Protein AF-0000000082680560 (afdb_homodimer)

Sequence (498 aa):
MASPMELSCWGGDWGLPSVHPESLVVMAYAKFAGAPLKLNVVDNMWTSPRGVVIPVLTSENTSVTQPTKILNFLRKKKYNADYDLSAKEGADTLAYIALLEEKLLPAVLHTFWVDADNYCTVTRPWFASRIPFPLNLYLPGKMSREALNRILVTKGEPPLYSLNDVEAQIYKDAKECLNLLSNRLGTSQFFFGNTPTTLDAFVFGFLAPLYKVRFPKVQLQEHLKQLSNLCRFCDDILGGYFTYNITDGMASPMELSCWGGDWGLPSVHPESLVVMAYAKFAGAPLKLNVVDNMWTSPRGVVIPVLTSENTSVTQPTKILNFLRKKKYNADYDLSAKEGADTLAYIALLEEKLLPAVLHTFWVDADNYCTVTRPWFASRIPFPLNLYLPGKMSREALNRILVTKGEPPLYSLNDVEAQIYKDAKECLNLLSNRLGTSQFFFGNTPTTLDAFVFGFLAPLYKVRFPKVQLQEHLKQLSNLCRFCDDILGGYFTYNITDG

pLDDT: mean 89.03, std 13.29, range [23.44, 98.44]

Radius of gyration: 23.6 Å; Cα contacts (8 Å, |Δi|>4): 726; chains: 2; bounding box: 48×68×74 Å

Solvent-accessible surface area (backbone atoms only — not comparable to full-atom values): 26354 Å² total; per-residue (Å²): 126,84,68,72,34,33,33,37,24,58,50,52,54,76,90,32,81,29,60,40,38,58,36,28,21,46,53,44,38,30,57,62,30,66,44,77,67,46,77,43,58,54,30,63,75,53,75,57,88,90,45,92,71,72,32,30,41,37,40,84,94,42,77,37,54,51,50,71,54,38,52,50,52,38,35,75,73,70,32,49,43,54,73,84,55,49,73,66,54,48,46,48,38,54,16,44,52,23,23,41,60,61,31,34,41,54,33,51,41,35,52,44,41,51,36,63,67,22,17,68,70,44,40,38,53,55,53,29,73,35,35,29,86,74,49,29,77,44,48,51,56,49,52,20,51,50,44,45,48,42,42,45,59,72,61,39,44,90,82,41,76,41,70,66,52,35,51,53,49,33,46,51,40,22,52,52,47,51,52,43,50,42,63,65,30,50,88,48,78,26,76,83,41,94,55,58,31,65,53,47,15,48,52,40,15,61,43,40,42,54,66,49,51,89,56,85,70,45,70,69,38,52,56,49,64,69,37,56,58,53,48,48,42,41,49,49,49,45,56,72,71,62,49,71,68,74,65,84,106,126,83,68,74,34,34,34,36,24,59,49,50,55,76,89,32,80,30,59,40,36,57,36,29,20,47,54,43,39,31,58,63,31,66,46,77,67,45,76,43,57,53,30,64,74,54,78,57,88,89,44,94,70,72,32,30,40,36,41,84,94,42,77,36,52,51,52,72,55,38,52,50,52,38,35,74,73,70,31,49,42,54,73,85,54,49,72,66,55,49,44,49,37,54,16,44,51,23,24,41,60,62,31,34,41,54,34,52,40,35,52,44,42,52,36,64,66,22,17,68,70,45,41,38,55,56,52,28,73,35,35,26,85,72,49,29,78,45,48,51,57,51,53,20,50,50,43,48,50,43,42,45,58,74,60,40,43,89,83,42,76,43,70,66,51,35,50,52,48,34,47,51,40,23,50,53,46,52,50,43,51,42,62,66,30,49,89,48,78,27,76,84,40,93,55,59,30,66,53,47,15,49,52,40,15,61,43,41,40,53,66,48,51,88,55,83,72,43,71,69,37,54,56,49,65,69,37,57,58,55,48,47,42,40,51,49,48,45,56,71,70,62,50,72,69,73,65,84,108

Structure (mmCIF, N/CA/C/O backbone):
data_AF-0000000082680560-model_v1
#
loop_
_entity.id
_entity.type
_entity.pdbx_description
1 polymer Metaxin
#
loop_
_atom_site.group_PDB
_atom_site.id
_atom_site.type_symbol
_atom_site.label_atom_id
_atom_site.label_alt_id
_atom_site.label_comp_id
_atom_site.label_asym_id
_atom_site.label_entity_id
_atom_site.label_seq_id
_atom_site.pdbx_PDB_ins_code
_atom_site.Cartn_x
_atom_site.Cartn_y
_atom_site.Cartn_z
_atom_site.occupancy
_atom_site.B_iso_or_equiv
_atom_site.auth_seq_id
_atom_site.auth_comp_id
_atom_site.auth_asym_id
_atom_site.auth_atom_id
_atom_site.pdbx_PDB_model_num
ATOM 1 N N . MET A 1 1 ? -3.328 13.359 38.969 1 34.19 1 MET A N 1
ATOM 2 C CA . MET A 1 1 ? -3.889 13.688 37.688 1 34.19 1 MET A CA 1
ATOM 3 C C . MET A 1 1 ? -3.086 13.023 36.562 1 34.19 1 MET A C 1
ATOM 5 O O . MET A 1 1 ? -1.857 12.961 36.625 1 34.19 1 MET A O 1
ATOM 9 N N . ALA A 1 2 ? -3.689 12.117 35.812 1 49.03 2 ALA A N 1
ATOM 10 C CA . ALA A 1 2 ? -2.959 11.336 34.844 1 49.03 2 ALA A CA 1
ATOM 11 C C . ALA A 1 2 ? -2.105 12.234 33.938 1 49.03 2 ALA A C 1
ATOM 13 O O . ALA A 1 2 ? -2.535 13.328 33.562 1 49.03 2 ALA A O 1
ATOM 14 N N . SER A 1 3 ? -0.812 12.227 33.969 1 62.38 3 SER A N 1
ATOM 15 C CA . SER A 1 3 ? 0.109 13.016 33.156 1 62.38 3 SER A CA 1
ATOM 16 C C . SER A 1 3 ? -0.429 13.211 31.75 1 62.38 3 SER A C 1
ATOM 18 O O . SER A 1 3 ? -0.917 12.266 31.141 1 62.38 3 SER A O 1
ATOM 20 N N . PRO A 1 4 ? -0.525 14.508 31.25 1 79.88 4 PRO A N 1
ATOM 21 C CA . PRO A 1 4 ? -1.14 14.844 29.953 1 79.88 4 PRO A CA 1
ATOM 22 C C . PRO A 1 4 ? -0.388 14.25 28.766 1 79.88 4 PRO A C 1
ATOM 24 O O . PRO A 1 4 ? 0.831 14.07 28.828 1 79.88 4 PRO A O 1
ATOM 27 N N . MET A 1 5 ? -1.064 13.508 27.859 1 92.06 5 MET A N 1
ATOM 28 C CA . MET A 1 5 ? -0.475 13.023 26.609 1 92.06 5 MET A CA 1
ATOM 29 C C . MET A 1 5 ? -0.005 14.195 25.75 1 92.06 5 MET A C 1
ATOM 31 O O . MET A 1 5 ? -0.734 15.172 25.562 1 92.06 5 MET A O 1
ATOM 35 N N . GLU A 1 6 ? 1.284 14.117 25.344 1 93.19 6 GLU A N 1
ATOM 36 C CA . GLU A 1 6 ? 1.876 15.172 24.516 1 93.19 6 GLU A CA 1
ATOM 37 C C . GLU A 1 6 ? 2.211 14.664 23.125 1 93.19 6 GLU A C 1
ATOM 39 O O . GLU A 1 6 ? 2.797 13.594 22.969 1 93.19 6 GLU A O 1
ATOM 44 N N . LEU A 1 7 ? 1.804 15.398 22.156 1 93.5 7 LEU A N 1
ATOM 45 C CA . LEU A 1 7 ? 2.115 15.047 20.781 1 93.5 7 LEU A CA 1
ATOM 46 C C . LEU A 1 7 ? 3.111 16.031 20.172 1 93.5 7 LEU A C 1
ATOM 48 O O . LEU A 1 7 ? 2.82 17.234 20.078 1 93.5 7 LEU A O 1
ATOM 52 N N . SER A 1 8 ? 4.289 15.633 19.875 1 90.94 8 SER A N 1
ATOM 53 C CA . SER A 1 8 ? 5.227 16.422 19.078 1 90.94 8 SER A CA 1
ATOM 54 C C . SER A 1 8 ? 4.871 16.375 17.594 1 90.94 8 SER A C 1
ATOM 56 O O . SER A 1 8 ? 4.785 15.297 17.016 1 90.94 8 SER A O 1
ATOM 58 N N . CYS A 1 9 ? 4.613 17.5 16.984 1 91.75 9 CYS A N 1
ATOM 59 C CA . CYS A 1 9 ? 4.148 17.547 15.602 1 91.75 9 CYS A CA 1
ATOM 60 C C . CYS A 1 9 ? 4.625 18.812 14.914 1 91.75 9 CYS A C 1
ATOM 62 O O . CYS A 1 9 ? 5.148 19.719 15.562 1 91.75 9 CYS A O 1
ATOM 64 N N . TRP A 1 10 ? 4.535 18.797 13.586 1 90.19 10 TRP A N 1
ATOM 65 C CA . TRP A 1 10 ? 4.766 20.016 12.828 1 90.19 10 TRP A CA 1
ATOM 66 C C . TRP A 1 10 ? 3.602 20.984 12.992 1 90.19 10 TRP A C 1
ATOM 68 O O . TRP A 1 10 ? 2.465 20.562 13.227 1 90.19 10 TRP A O 1
ATOM 78 N N . GLY A 1 11 ? 3.848 22.219 12.906 1 89.56 11 GLY A N 1
ATOM 79 C CA . GLY A 1 11 ? 2.824 23.234 13.07 1 89.56 11 GLY A CA 1
ATOM 80 C C . GLY A 1 11 ? 1.917 23.375 11.867 1 89.56 11 GLY A C 1
ATOM 81 O O . GLY A 1 11 ? 2.014 22.594 10.914 1 89.56 11 GLY A O 1
ATOM 82 N N . GLY A 1 12 ? 1.016 24.375 12.031 1 92 12 GLY A N 1
ATOM 83 C CA . GLY A 1 12 ? 0.024 24.562 10.984 1 92 12 GLY A CA 1
ATOM 84 C C . GLY A 1 12 ? 0.26 25.812 10.156 1 92 12 GLY A C 1
ATOM 85 O O . GLY A 1 12 ? 1.054 26.672 10.539 1 92 12 GLY A O 1
ATOM 86 N N . ASP A 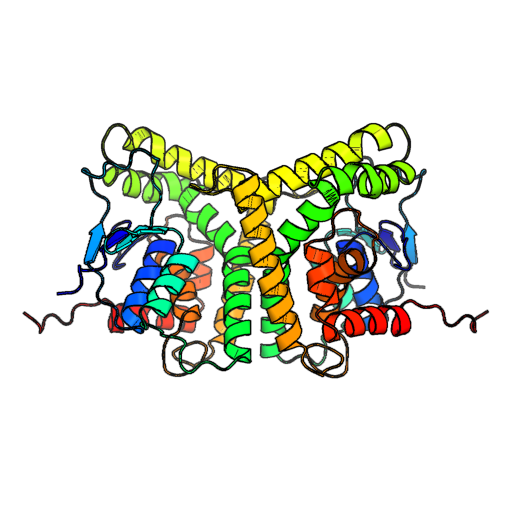1 13 ? -0.262 25.859 9.055 1 93.12 13 ASP A N 1
ATOM 87 C CA . ASP A 1 13 ? -0.342 26.953 8.094 1 93.12 13 ASP A CA 1
ATOM 88 C C . ASP A 1 13 ? -1.476 26.734 7.098 1 93.12 13 ASP A C 1
ATOM 90 O O . ASP A 1 13 ? -2.096 25.672 7.078 1 93.12 13 ASP A O 1
ATOM 94 N N . TRP A 1 14 ? -1.956 27.891 6.395 1 93.75 14 TRP A N 1
ATOM 95 C CA . TRP A 1 14 ? -2.998 27.828 5.375 1 93.75 14 TRP A CA 1
ATOM 96 C C . TRP A 1 14 ? -4.305 27.297 5.965 1 93.75 14 TRP A C 1
ATOM 98 O O . TRP A 1 14 ? -4.984 26.469 5.352 1 93.75 14 TRP A O 1
ATOM 108 N N . GLY A 1 15 ? -4.508 27.547 7.223 1 92.06 15 GLY A N 1
ATOM 109 C CA . GLY A 1 15 ? -5.754 27.156 7.863 1 92.06 15 GLY A CA 1
ATOM 110 C C . GLY A 1 15 ? -5.734 25.734 8.406 1 92.06 15 GLY A C 1
ATOM 111 O O . GLY A 1 15 ? -6.762 25.219 8.836 1 92.06 15 GLY A O 1
ATOM 112 N N . LEU A 1 16 ? -4.613 25.078 8.344 1 95.06 16 LEU A N 1
ATOM 113 C CA . LEU A 1 16 ? -4.484 23.719 8.836 1 95.06 16 LEU A CA 1
ATOM 114 C C . LEU A 1 16 ? -3.826 23.688 10.211 1 95.06 16 LEU A C 1
ATOM 116 O O . LEU A 1 16 ? -2.918 24.469 10.484 1 95.06 16 LEU A O 1
ATOM 120 N N . PRO A 1 17 ? -4.305 22.828 11.062 1 94.19 17 PRO A N 1
ATOM 121 C CA . PRO A 1 17 ? -3.633 22.688 12.359 1 94.19 17 PRO A CA 1
ATOM 122 C C . PRO A 1 17 ? -2.207 22.156 12.227 1 94.19 17 PRO A C 1
ATOM 124 O O . PRO A 1 17 ? -1.368 22.406 13.094 1 94.19 17 PRO A O 1
ATOM 127 N N . SER A 1 18 ? -1.947 21.391 11.211 1 94.12 18 SER A N 1
ATOM 128 C CA . SER A 1 18 ? -0.62 20.938 10.805 1 94.12 18 SER A CA 1
ATOM 129 C C . SER A 1 18 ? -0.52 20.797 9.289 1 94.12 18 SER A C 1
ATOM 131 O O . SER A 1 18 ? -1.52 20.547 8.617 1 94.12 18 SER A O 1
ATOM 133 N N . VAL A 1 19 ? 0.654 20.969 8.766 1 92 19 VAL A N 1
ATOM 134 C CA . VAL A 1 19 ? 0.847 20.797 7.332 1 92 19 VAL A CA 1
ATOM 135 C C . VAL A 1 19 ? 1.322 19.375 7.031 1 92 19 VAL A C 1
ATOM 137 O O . VAL A 1 19 ? 1.393 18.984 5.871 1 92 19 VAL A O 1
ATOM 140 N N . HIS A 1 20 ? 1.662 18.703 8.078 1 92.62 20 HIS A N 1
ATOM 141 C CA . HIS A 1 20 ? 2.203 17.344 7.977 1 92.62 20 HIS A CA 1
ATOM 142 C C . HIS A 1 20 ? 1.094 16.297 8.023 1 92.62 20 HIS A C 1
ATOM 144 O O . HIS A 1 20 ? 0.391 16.188 9.031 1 92.62 20 HIS A O 1
ATOM 150 N N . PRO A 1 21 ? 0.93 15.531 6.992 1 94.81 21 PRO A N 1
ATOM 151 C CA . PRO A 1 21 ? -0.185 14.586 6.887 1 94.81 21 PRO A CA 1
ATOM 152 C C . PRO A 1 21 ? -0.271 13.641 8.086 1 94.81 21 PRO A C 1
ATOM 154 O O . PRO A 1 21 ? -1.348 13.461 8.656 1 94.81 21 PRO A O 1
ATOM 157 N N . GLU A 1 22 ? 0.792 13.086 8.523 1 94.5 22 GLU A N 1
ATOM 158 C CA . GLU A 1 22 ? 0.779 12.109 9.609 1 94.5 22 GLU A CA 1
ATOM 159 C C . GLU A 1 22 ? 0.393 12.766 10.93 1 94.5 22 GLU A C 1
ATOM 161 O O . GLU A 1 22 ? -0.309 12.164 11.742 1 94.5 22 GLU A O 1
ATOM 166 N N . SER A 1 23 ? 0.89 13.953 11.141 1 95 23 SER A N 1
ATOM 167 C CA . SER A 1 23 ? 0.488 14.688 12.336 1 95 23 SER A CA 1
ATOM 168 C C . SER A 1 23 ? -1.011 14.969 12.328 1 95 23 SER A C 1
ATOM 170 O O . SER A 1 23 ? -1.671 14.859 13.367 1 95 23 SER A O 1
ATOM 172 N N . LEU A 1 24 ? -1.513 15.305 11.18 1 96.56 24 LEU A N 1
ATOM 173 C CA . LEU A 1 24 ? -2.932 15.617 11.047 1 96.56 24 LEU A CA 1
ATOM 174 C C . LEU A 1 24 ? -3.787 14.391 11.352 1 96.56 24 LEU A C 1
ATOM 176 O O . LEU A 1 24 ? -4.859 14.508 11.953 1 96.56 24 LEU A O 1
ATOM 180 N N . VAL A 1 25 ? -3.32 13.266 10.914 1 97.69 25 VAL A N 1
ATOM 181 C CA . VAL A 1 25 ? -4.039 12.016 11.172 1 97.69 25 VAL A CA 1
ATOM 182 C C . VAL A 1 25 ? -4.223 11.828 12.672 1 97.69 25 VAL A C 1
ATOM 184 O O . VAL A 1 25 ? -5.332 11.562 13.141 1 97.69 25 VAL A O 1
ATOM 187 N N . VAL A 1 26 ? -3.135 12.008 13.398 1 97.38 26 VAL A N 1
ATOM 188 C CA . VAL A 1 26 ? -3.158 11.789 14.844 1 97.38 26 VAL A CA 1
ATOM 189 C C . VAL A 1 26 ? -4.016 12.859 15.516 1 97.38 26 VAL A C 1
ATOM 191 O O . VAL A 1 26 ? -4.832 12.555 16.391 1 97.38 26 VAL A O 1
ATOM 194 N N . MET A 1 27 ? -3.879 14.07 15.102 1 96.69 27 MET A N 1
ATOM 195 C CA . MET A 1 27 ? -4.648 15.172 15.664 1 96.69 27 MET A CA 1
ATOM 196 C C . MET A 1 27 ? -6.145 14.961 15.445 1 96.69 27 MET A C 1
ATOM 198 O O . MET A 1 27 ? -6.941 15.141 16.375 1 96.69 27 MET A O 1
ATOM 202 N N . ALA A 1 28 ? -6.465 14.633 14.227 1 97.62 28 ALA A N 1
ATOM 203 C CA . ALA A 1 28 ? -7.875 14.422 13.891 1 97.62 28 ALA A CA 1
ATOM 204 C C . ALA A 1 28 ? -8.461 13.273 14.711 1 97.62 28 ALA A C 1
ATOM 206 O O . ALA A 1 28 ? -9.531 13.406 15.305 1 97.62 28 ALA A O 1
ATOM 207 N N . TYR A 1 29 ? -7.746 12.164 14.781 1 98.06 29 TYR A N 1
ATOM 208 C CA . TYR A 1 29 ? -8.234 11.008 15.516 1 98.06 29 TYR A CA 1
ATOM 209 C C . TYR A 1 29 ? -8.43 11.352 16.984 1 98.06 29 TYR A C 1
ATOM 211 O O . TYR A 1 29 ? -9.414 10.922 17.609 1 98.06 29 TYR A O 1
ATOM 219 N N . ALA A 1 30 ? -7.477 12.031 17.562 1 96.94 30 ALA A N 1
ATOM 220 C CA . ALA A 1 30 ? -7.582 12.438 18.969 1 96.94 30 ALA A CA 1
ATOM 221 C C . ALA A 1 30 ? -8.836 13.266 19.203 1 96.94 30 ALA A C 1
ATOM 223 O O . ALA A 1 30 ? -9.523 13.094 20.219 1 96.94 30 ALA A O 1
ATOM 224 N N . LYS A 1 31 ? -9.141 14.141 18.281 1 96.5 31 LYS A N 1
ATOM 225 C CA . LYS A 1 31 ? -10.352 14.953 18.375 1 96.5 31 LYS A CA 1
ATOM 226 C C . LYS A 1 31 ? -11.602 14.086 18.266 1 96.5 31 LYS A C 1
ATOM 228 O O . LYS A 1 31 ? -12.547 14.266 19.047 1 96.5 31 LYS A O 1
ATOM 233 N N . PHE A 1 32 ? -11.641 13.18 17.297 1 97.19 32 PHE A N 1
ATOM 234 C CA . PHE A 1 32 ? -12.781 12.297 17.094 1 97.19 32 PHE A CA 1
ATOM 235 C C . PHE A 1 32 ? -13.062 11.477 18.344 1 97.19 32 PHE A C 1
ATOM 237 O O . PHE A 1 32 ? -14.219 11.25 18.703 1 97.19 32 PHE A O 1
ATOM 244 N N . ALA A 1 33 ? -11.953 11.016 18.969 1 96.38 33 ALA A N 1
ATOM 245 C CA . ALA A 1 33 ? -12.055 10.094 20.109 1 96.38 33 ALA A CA 1
ATOM 246 C C . ALA A 1 33 ? -12.188 10.852 21.422 1 96.38 33 ALA A C 1
ATOM 248 O O . ALA A 1 33 ? -12.398 10.242 22.469 1 96.38 33 ALA A O 1
ATOM 249 N N . GLY A 1 34 ? -11.969 12.133 21.406 1 94.5 34 GLY A N 1
ATOM 250 C CA . GLY A 1 34 ? -12.047 12.953 22.609 1 94.5 34 GLY A CA 1
ATOM 251 C C . GLY A 1 34 ? -10.836 12.812 23.5 1 94.5 34 GLY A C 1
ATOM 252 O O . GLY A 1 34 ? -10.961 12.875 24.734 1 94.5 34 GLY A O 1
ATOM 253 N N . ALA A 1 35 ? -9.758 12.531 22.953 1 94.81 35 ALA A N 1
ATOM 254 C CA . ALA A 1 35 ? -8.531 12.383 23.719 1 94.81 35 ALA A CA 1
ATOM 255 C C . ALA A 1 35 ? -7.871 13.742 23.969 1 94.81 35 ALA A C 1
ATOM 257 O O . ALA A 1 35 ? -7.625 14.492 23.016 1 94.81 35 ALA A O 1
ATOM 258 N N . PRO A 1 36 ? -7.605 14.031 25.188 1 92.5 36 PRO A N 1
ATOM 259 C CA . PRO A 1 36 ? -6.879 15.273 25.453 1 92.5 36 PRO A CA 1
ATOM 260 C C . PRO A 1 36 ? -5.418 15.211 25.016 1 92.5 36 PRO A C 1
ATOM 262 O O . PRO A 1 36 ? -4.691 14.281 25.391 1 92.5 36 PRO A O 1
ATOM 265 N N . LEU A 1 37 ? -5.031 16.031 24.156 1 92.31 37 LEU A N 1
ATOM 266 C CA . LEU A 1 37 ? -3.682 16.016 23.609 1 92.31 37 LEU A CA 1
ATOM 267 C C . LEU A 1 37 ? -3.049 17.406 23.703 1 92.31 37 LEU A C 1
ATOM 269 O O . LEU A 1 37 ? -3.619 18.391 23.219 1 92.31 37 LEU A O 1
ATOM 273 N N . LYS A 1 38 ? -1.961 17.469 24.438 1 92.62 38 LYS A N 1
ATOM 274 C CA . LYS A 1 38 ? -1.162 18.688 24.422 1 92.62 38 LYS A CA 1
ATOM 275 C C . LYS A 1 38 ? -0.208 18.703 23.234 1 92.62 38 LYS A C 1
ATOM 277 O O . LYS A 1 38 ? 0.585 17.781 23.047 1 92.62 38 LYS A O 1
ATOM 282 N N . LEU A 1 39 ? -0.275 19.641 22.438 1 91.44 39 LEU A N 1
ATOM 283 C CA . LEU A 1 39 ? 0.523 19.719 21.219 1 91.44 39 LEU A CA 1
ATOM 284 C C . LEU A 1 39 ? 1.856 20.406 21.484 1 91.44 39 LEU A C 1
ATOM 286 O O . LEU A 1 39 ? 1.895 21.484 22.078 1 91.44 39 LEU A O 1
ATOM 290 N N . ASN A 1 40 ? 2.863 19.734 21.234 1 88.5 40 ASN A N 1
ATOM 291 C CA . ASN A 1 40 ? 4.211 20.297 21.203 1 88.5 40 ASN A CA 1
ATOM 292 C C . ASN A 1 40 ? 4.703 20.5 19.781 1 88.5 40 ASN A C 1
ATOM 294 O O . ASN A 1 40 ? 5.25 19.578 19.156 1 88.5 40 ASN A O 1
ATOM 298 N N . VAL A 1 41 ? 4.539 21.641 19.25 1 88.38 41 VAL A N 1
ATOM 299 C CA . VAL A 1 41 ? 4.855 21.938 17.859 1 88.38 41 VAL A CA 1
ATOM 300 C C . VAL A 1 41 ? 6.363 22.125 17.703 1 88.38 41 VAL A C 1
ATOM 302 O O . VAL A 1 41 ? 7.004 22.781 18.531 1 88.38 41 VAL A O 1
ATOM 305 N N . VAL A 1 42 ? 6.875 21.469 16.719 1 81.69 42 VAL A N 1
ATOM 306 C CA . VAL A 1 42 ? 8.297 21.594 16.422 1 81.69 42 VAL A CA 1
ATOM 307 C C . VAL A 1 42 ? 8.625 23.062 16.094 1 81.69 42 VAL A C 1
ATOM 309 O O . VAL A 1 42 ? 7.945 23.688 15.289 1 81.69 42 VAL A O 1
ATOM 312 N N . ASP A 1 43 ? 9.484 23.609 16.828 1 74.19 43 ASP A N 1
ATOM 313 C CA . ASP A 1 43 ? 9.93 24.969 16.594 1 74.19 43 ASP A CA 1
ATOM 314 C C . ASP A 1 43 ? 11.453 25.078 16.672 1 74.19 43 ASP A C 1
ATOM 316 O O . ASP A 1 43 ? 12.156 24.078 16.562 1 74.19 43 ASP A O 1
ATOM 320 N N . ASN A 1 44 ? 11.828 26.297 16.562 1 67.06 44 ASN A N 1
ATOM 321 C CA . ASN A 1 44 ? 13.25 26.594 16.469 1 67.06 44 ASN A CA 1
ATOM 322 C C . ASN A 1 44 ? 14.023 26.047 17.656 1 67.06 44 ASN A C 1
ATOM 324 O O . ASN A 1 44 ? 15.25 25.969 17.625 1 67.06 44 ASN A O 1
ATOM 328 N N . MET A 1 45 ? 13.258 25.547 18.516 1 62.03 45 MET A N 1
ATOM 329 C CA . MET A 1 45 ? 13.938 25.031 19.703 1 62.03 45 MET A CA 1
ATOM 330 C C . MET A 1 45 ? 13.953 23.516 19.703 1 62.03 45 MET A C 1
ATOM 332 O O . MET A 1 45 ? 14.398 22.891 20.672 1 62.03 45 MET A O 1
ATOM 336 N N . TRP A 1 46 ? 13.445 23.078 18.625 1 64.81 46 TRP A N 1
ATOM 337 C CA . TRP A 1 46 ? 13.32 21.625 18.562 1 64.81 46 TRP A CA 1
ATOM 338 C C . TRP A 1 46 ? 14.695 20.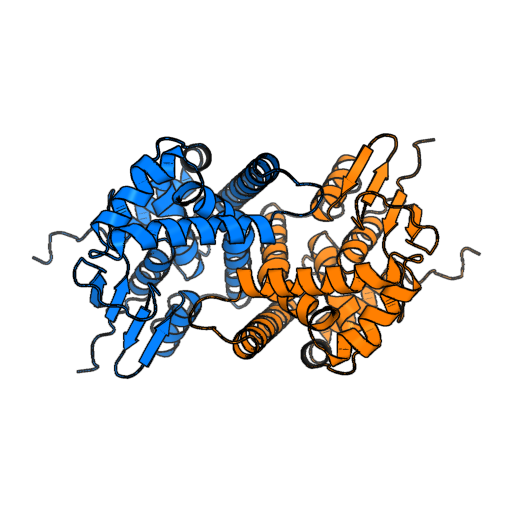969 18.531 1 64.81 46 TRP A C 1
ATOM 340 O O . TRP A 1 46 ? 15.586 21.406 17.797 1 64.81 46 TRP A O 1
ATOM 350 N N . THR A 1 47 ? 15.008 20.141 19.578 1 59.22 47 THR A N 1
ATOM 351 C CA . THR A 1 47 ? 16.281 19.438 19.672 1 59.22 47 THR A CA 1
ATOM 352 C C . THR A 1 47 ? 16.078 17.938 19.422 1 59.22 47 THR A C 1
ATOM 354 O O . THR A 1 47 ? 15.297 17.281 20.109 1 59.22 47 THR A O 1
ATOM 357 N N . SER A 1 48 ? 15.648 17.484 18.297 1 56.16 48 SER A N 1
ATOM 358 C CA . SER A 1 48 ? 15.609 16.031 18.25 1 56.16 48 SER A CA 1
ATOM 359 C C . SER A 1 48 ? 16.875 15.461 17.641 1 56.16 48 SER A C 1
ATOM 361 O O . SER A 1 48 ? 17.141 15.664 16.438 1 56.16 48 SER A O 1
ATOM 363 N N . PRO A 1 49 ? 17.797 15.039 18.594 1 46.72 49 PRO A N 1
ATOM 364 C CA . PRO A 1 49 ? 19.047 14.438 18.125 1 46.72 49 PRO A CA 1
ATOM 365 C C . PRO A 1 49 ? 18.844 13.422 17 1 46.72 49 PRO A C 1
ATOM 367 O O . PRO A 1 49 ? 19.719 13.242 16.141 1 46.72 49 PRO A O 1
ATOM 370 N N . ARG A 1 50 ? 17.938 12.492 17.281 1 49.41 50 ARG A N 1
ATOM 371 C CA . ARG A 1 50 ? 17.953 11.297 16.453 1 49.41 50 ARG A CA 1
ATOM 372 C C . ARG A 1 50 ? 17.234 11.523 15.133 1 49.41 50 ARG A C 1
ATOM 374 O O . ARG A 1 50 ? 16.828 10.57 14.461 1 49.41 50 ARG A O 1
ATOM 381 N N . GLY A 1 51 ? 17.266 12.766 14.773 1 56.94 51 GLY A N 1
ATOM 382 C CA . GLY A 1 51 ? 16.594 12.984 13.5 1 56.94 51 GLY A CA 1
ATOM 383 C C . GLY A 1 51 ? 15.109 13.281 13.641 1 56.94 51 GLY A C 1
ATOM 384 O O . GLY A 1 51 ? 14.547 13.141 14.727 1 56.94 51 GLY A O 1
ATOM 385 N N . VAL A 1 52 ? 14.516 13.992 12.727 1 62.84 52 VAL A N 1
ATOM 386 C CA . VAL A 1 52 ? 13.164 14.523 12.82 1 62.84 52 VAL A CA 1
ATOM 387 C C . VAL A 1 52 ? 12.148 13.383 12.672 1 62.84 52 VAL A C 1
ATOM 389 O O . VAL A 1 52 ? 11.914 12.898 11.57 1 62.84 52 VAL A O 1
ATOM 39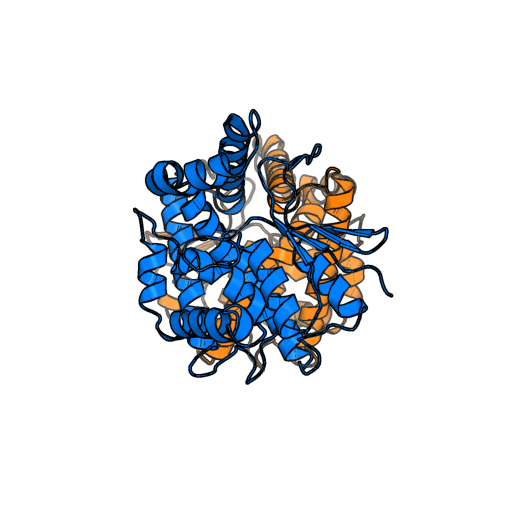2 N N . VAL A 1 53 ? 11.938 12.578 13.82 1 76.5 53 VAL A N 1
ATOM 393 C CA . VAL A 1 53 ? 10.859 11.602 13.82 1 76.5 53 VAL A CA 1
ATOM 394 C C . VAL A 1 53 ? 9.57 12.25 14.328 1 76.5 53 VAL A C 1
ATOM 396 O O . VAL A 1 53 ? 9.438 12.516 15.523 1 76.5 53 VAL A O 1
ATOM 399 N N . ILE A 1 54 ? 8.734 12.672 13.477 1 85.81 54 ILE A N 1
ATOM 400 C CA . ILE A 1 54 ? 7.461 13.305 13.773 1 85.81 54 ILE A CA 1
ATOM 401 C C . ILE A 1 54 ? 6.34 12.594 13.016 1 85.81 54 ILE A C 1
ATOM 403 O O . ILE A 1 54 ? 6.516 12.195 11.867 1 85.81 54 ILE A O 1
ATOM 407 N N . PRO A 1 55 ? 5.25 12.289 13.703 1 90.69 55 PRO A N 1
ATOM 408 C CA . PRO A 1 55 ? 4.809 12.695 15.039 1 90.69 55 PRO A CA 1
ATOM 409 C C . PRO A 1 55 ? 5.238 11.711 16.125 1 90.69 55 PRO A C 1
ATOM 411 O O . PRO A 1 55 ? 5.457 10.531 15.844 1 90.69 55 PRO A O 1
ATOM 414 N N . VAL A 1 56 ? 5.344 12.18 17.297 1 90.31 56 VAL A N 1
ATOM 415 C CA . VAL A 1 56 ? 5.672 11.359 18.453 1 90.31 56 VAL A CA 1
ATOM 416 C C . VAL A 1 56 ? 4.711 11.68 19.609 1 90.31 56 VAL A C 1
ATOM 418 O O . VAL A 1 56 ? 4.543 12.852 19.969 1 90.31 56 VAL A O 1
ATOM 421 N N . LEU A 1 57 ? 4.098 10.648 20.094 1 93.94 57 LEU A N 1
ATOM 422 C CA . LEU A 1 57 ? 3.242 10.797 21.266 1 93.94 57 LEU A CA 1
ATOM 423 C C . LEU A 1 57 ? 3.975 10.352 22.531 1 93.94 57 LEU A C 1
ATOM 425 O O . LEU A 1 57 ? 4.527 9.25 22.578 1 93.94 57 LEU A O 1
ATOM 429 N N . THR A 1 58 ? 4.066 11.203 23.453 1 92.06 58 THR A N 1
ATOM 430 C CA . THR A 1 58 ? 4.715 10.891 24.719 1 92.06 58 THR A CA 1
ATOM 431 C C . THR A 1 58 ? 3.703 10.898 25.859 1 92.06 58 THR A C 1
ATOM 433 O O . THR A 1 58 ? 2.924 11.844 26 1 92.06 58 THR A O 1
ATOM 436 N N . SER A 1 59 ? 3.629 9.859 26.516 1 90.19 59 SER A N 1
ATOM 437 C CA . SER A 1 59 ? 2.781 9.719 27.703 1 90.19 59 SER A CA 1
ATOM 438 C C . SER A 1 59 ? 3.525 9.023 28.828 1 90.19 59 SER A C 1
ATOM 440 O O . SER A 1 59 ? 3.947 7.871 28.688 1 90.19 59 SER A O 1
ATOM 442 N N . GLU A 1 60 ? 3.676 9.781 29.922 1 86.44 60 GLU A N 1
ATOM 443 C CA . GLU A 1 60 ? 4.402 9.242 31.062 1 86.44 60 GLU A CA 1
ATOM 444 C C . GLU A 1 60 ? 5.797 8.773 30.672 1 86.44 60 GLU A C 1
ATOM 446 O O . GLU A 1 60 ? 6.586 9.547 30.125 1 86.44 60 GLU A O 1
ATOM 451 N N . ASN A 1 61 ? 6.074 7.527 30.562 1 85.5 61 ASN A N 1
ATOM 452 C CA . ASN A 1 61 ? 7.414 7.023 30.281 1 85.5 61 ASN A CA 1
ATOM 453 C C . ASN A 1 61 ? 7.449 6.219 28.984 1 85.5 61 ASN A C 1
ATOM 455 O O . ASN A 1 61 ? 8.312 5.359 28.812 1 85.5 61 ASN A O 1
ATOM 459 N N . THR A 1 62 ? 6.457 6.648 28.203 1 90.31 62 THR A N 1
ATOM 460 C CA . THR A 1 62 ? 6.418 5.914 26.938 1 90.31 62 THR A CA 1
ATOM 461 C C . THR A 1 62 ? 6.34 6.875 25.75 1 90.31 62 THR A C 1
ATOM 463 O O . THR A 1 62 ? 5.645 7.891 25.812 1 90.31 62 THR A O 1
ATOM 466 N N . SER A 1 63 ? 7.086 6.602 24.719 1 90.81 63 SER A N 1
ATOM 467 C CA . SER A 1 63 ? 7.031 7.352 23.469 1 90.81 63 SER A CA 1
ATOM 468 C C . SER A 1 63 ? 6.664 6.441 22.297 1 90.81 63 SER A C 1
ATOM 470 O O . SER A 1 63 ? 7.234 5.359 22.141 1 90.81 63 SER A O 1
ATOM 472 N N . VAL A 1 64 ? 5.641 6.859 21.625 1 91.56 64 VAL A N 1
ATOM 473 C CA . VAL A 1 64 ? 5.168 6.078 20.484 1 91.56 64 VAL A CA 1
ATOM 474 C C . VAL A 1 64 ? 5.238 6.926 19.219 1 91.56 64 VAL A C 1
ATOM 476 O O . VAL A 1 64 ? 4.84 8.094 19.219 1 91.56 64 VAL A O 1
ATOM 479 N N . THR A 1 65 ? 5.762 6.332 18.203 1 88.56 65 THR A N 1
ATOM 480 C CA . THR A 1 65 ? 5.852 7.023 16.922 1 88.56 65 THR A CA 1
ATOM 481 C C . THR A 1 65 ? 4.969 6.344 15.883 1 88.56 65 THR A C 1
ATOM 483 O O . THR A 1 65 ? 4.379 5.297 16.141 1 88.56 65 THR A O 1
ATOM 486 N N . GLN A 1 66 ? 4.734 6.934 14.734 1 88.25 66 GLN A N 1
ATOM 487 C CA . GLN A 1 66 ? 3.934 6.434 13.625 1 88.25 66 GLN A CA 1
ATOM 488 C C . GLN A 1 66 ? 2.441 6.566 13.914 1 88.25 66 GLN A C 1
ATOM 490 O O . GLN A 1 66 ? 1.979 6.191 14.992 1 88.25 66 GLN A O 1
ATOM 495 N N . PRO A 1 67 ? 1.754 7.023 13.031 1 93.75 67 PRO A N 1
ATOM 496 C CA . PRO A 1 67 ? 0.33 7.293 13.242 1 93.75 67 PRO A CA 1
ATOM 497 C C . PRO A 1 67 ? -0.453 6.043 13.648 1 93.75 67 PRO A C 1
ATOM 499 O O . PRO A 1 67 ? -1.242 6.086 14.594 1 93.75 67 PRO A O 1
ATOM 502 N N . THR A 1 68 ? -0.194 4.941 13.008 1 91.06 68 THR A N 1
ATOM 503 C CA . THR A 1 68 ? -0.942 3.721 13.281 1 91.06 68 THR A CA 1
ATOM 504 C C . THR A 1 68 ? -0.712 3.254 14.719 1 91.06 68 THR A C 1
ATOM 506 O O . THR A 1 68 ? -1.652 2.842 15.398 1 91.06 68 THR A O 1
ATOM 509 N N . LYS A 1 69 ? 0.524 3.287 15.195 1 91.5 69 LYS A N 1
ATOM 510 C CA . LYS A 1 69 ? 0.858 2.869 16.547 1 91.5 69 LYS A CA 1
ATOM 511 C C . LYS A 1 69 ? 0.314 3.855 17.578 1 91.5 69 LYS A C 1
ATOM 513 O O . LYS A 1 69 ? -0.114 3.455 18.672 1 91.5 69 LYS A O 1
ATOM 518 N N . ILE A 1 70 ? 0.365 5.094 17.234 1 95.5 70 ILE A N 1
ATOM 519 C CA . ILE A 1 70 ? -0.155 6.121 18.125 1 95.5 70 ILE A CA 1
ATOM 520 C C . ILE A 1 70 ? -1.661 5.938 18.297 1 95.5 70 ILE A C 1
ATOM 522 O O . ILE A 1 70 ? -2.172 5.992 19.422 1 95.5 70 ILE A O 1
ATOM 526 N N . LEU A 1 71 ? -2.367 5.699 17.219 1 96.81 71 LEU A N 1
ATOM 527 C CA . LEU A 1 71 ? -3.809 5.484 17.297 1 96.81 71 LEU A CA 1
ATOM 528 C C . LEU A 1 71 ? -4.129 4.242 18.125 1 96.81 71 LEU A C 1
ATOM 530 O O . LEU A 1 71 ? -5.086 4.242 18.891 1 96.81 71 LEU A O 1
ATOM 534 N N . ASN A 1 72 ? -3.352 3.221 17.953 1 94 72 ASN A N 1
ATOM 535 C CA . ASN A 1 72 ? -3.533 2.014 18.75 1 94 72 ASN A CA 1
ATOM 536 C C . ASN A 1 72 ? -3.32 2.291 20.234 1 94 72 ASN A C 1
ATOM 538 O O . ASN A 1 72 ? -4.039 1.752 21.078 1 94 72 ASN A O 1
ATOM 542 N N . PHE A 1 73 ? -2.324 3.029 20.531 1 95.31 73 PHE A N 1
ATOM 543 C CA . PHE A 1 73 ? -2.049 3.416 21.906 1 95.31 73 PHE A CA 1
ATOM 544 C C . PHE A 1 73 ? -3.238 4.148 22.516 1 95.31 73 PHE A C 1
ATOM 546 O O . PHE A 1 73 ? -3.639 3.865 23.641 1 95.31 73 PHE A O 1
ATOM 553 N N . LEU A 1 74 ? -3.811 5.094 21.781 1 96.25 74 LEU A N 1
ATOM 554 C CA . LEU A 1 74 ? -4.969 5.844 22.234 1 96.25 74 LEU A CA 1
ATOM 555 C C . LEU A 1 74 ? -6.156 4.918 22.484 1 96.25 74 LEU A C 1
ATOM 557 O O . LEU A 1 74 ? -6.875 5.066 23.469 1 96.25 74 LEU A O 1
ATOM 561 N N . ARG A 1 75 ? -6.293 3.979 21.547 1 95.44 75 ARG A N 1
ATOM 562 C CA . ARG A 1 75 ? -7.379 3.014 21.703 1 95.44 75 ARG A CA 1
ATOM 563 C C . ARG A 1 75 ? -7.219 2.225 23 1 95.44 75 ARG A C 1
ATOM 565 O O . ARG A 1 75 ? -8.203 1.958 23.703 1 95.44 75 ARG A O 1
ATOM 572 N N . LYS A 1 76 ? -6.043 1.822 23.297 1 93.75 76 LYS A N 1
ATOM 573 C CA . LYS A 1 76 ? -5.758 1.069 24.516 1 93.75 76 LYS A CA 1
ATOM 574 C C . LYS A 1 76 ? -6.055 1.904 25.75 1 93.75 76 LYS A C 1
ATOM 576 O O . LYS A 1 76 ? -6.344 1.357 26.812 1 93.75 76 LYS A O 1
ATOM 581 N N . LYS A 1 77 ? -5.973 3.172 25.656 1 93.44 77 LYS A N 1
ATOM 582 C CA . LYS A 1 77 ? -6.305 4.082 26.75 1 93.44 77 LYS A CA 1
ATOM 583 C C . LYS A 1 77 ? -7.789 4.438 26.734 1 93.44 77 LYS A C 1
ATOM 585 O O . LYS A 1 77 ? -8.203 5.414 27.359 1 93.44 77 LYS A O 1
ATOM 590 N N . LYS A 1 78 ? -8.617 3.729 25.844 1 94.38 78 LYS A N 1
ATOM 591 C CA . LYS A 1 78 ? -10.078 3.779 25.797 1 94.38 78 LYS A CA 1
ATOM 592 C C . LYS A 1 78 ? -10.555 4.984 24.984 1 94.38 78 LYS A C 1
ATOM 594 O O . LYS A 1 78 ? -11.719 5.379 25.078 1 94.38 78 LYS A O 1
ATOM 599 N N . TYR A 1 79 ? -9.633 5.641 24.328 1 95.88 79 TYR A N 1
ATOM 600 C CA . TYR A 1 79 ? -10.016 6.621 23.312 1 95.88 79 TYR A CA 1
ATOM 601 C C . TYR A 1 79 ? -10.164 5.973 21.953 1 95.88 79 TYR A C 1
ATOM 603 O O . TYR A 1 79 ? -9.219 5.945 21.156 1 95.88 79 TYR A O 1
ATOM 611 N N . ASN A 1 80 ? -11.336 5.48 21.703 1 96.25 80 ASN A N 1
ATOM 612 C CA . ASN A 1 80 ? -11.57 4.66 20.531 1 96.25 80 ASN A CA 1
ATOM 613 C C . ASN A 1 80 ? -12.68 5.238 19.656 1 96.25 80 ASN A C 1
ATOM 615 O O . ASN A 1 80 ? -13.859 5.086 19.969 1 96.25 80 ASN A O 1
ATOM 619 N N . ALA A 1 81 ? -12.344 5.797 18.547 1 95.94 81 ALA A N 1
ATOM 620 C CA . ALA A 1 81 ? -13.312 6.363 17.609 1 95.94 81 ALA A CA 1
ATOM 621 C C . ALA A 1 81 ? -13.953 5.273 16.766 1 95.94 81 ALA A C 1
ATOM 623 O O . ALA A 1 81 ? -14.938 5.523 16.062 1 95.94 81 ALA A O 1
ATOM 624 N N . ASP A 1 82 ? -13.422 4.023 16.828 1 95.19 82 ASP A N 1
ATOM 625 C CA . ASP A 1 82 ? -13.891 2.918 15.992 1 95.19 82 ASP A CA 1
ATOM 626 C C . ASP A 1 82 ? -14.797 1.979 16.781 1 95.19 82 ASP A C 1
ATOM 628 O O . ASP A 1 82 ? -15.016 0.835 16.375 1 95.19 82 ASP A O 1
ATOM 632 N N . TYR A 1 83 ? -15.219 2.361 17.859 1 91.06 83 TYR A N 1
ATOM 633 C CA . TYR A 1 83 ? -15.93 1.503 18.797 1 91.06 83 TYR A CA 1
ATOM 634 C C . TYR A 1 83 ? -17.172 0.883 18.141 1 91.06 83 TYR A C 1
ATOM 636 O O . TYR A 1 83 ? -17.484 -0.282 18.391 1 91.06 83 TYR A O 1
ATOM 644 N N . ASP A 1 84 ? -17.844 1.517 17.297 1 91.81 84 ASP A N 1
ATOM 645 C CA . ASP A 1 84 ? -19.125 1.074 16.75 1 91.81 84 ASP A CA 1
ATOM 646 C C . ASP A 1 84 ? -18.922 0.378 15.398 1 91.81 84 ASP A C 1
ATOM 648 O O . ASP A 1 84 ? -19.891 -0.016 14.75 1 91.81 84 ASP A O 1
ATOM 652 N N . LEU A 1 85 ? -17.703 0.204 14.992 1 91.62 85 LEU A N 1
ATOM 653 C CA . LEU A 1 85 ? -17.453 -0.399 13.688 1 91.62 85 LEU A CA 1
ATOM 654 C C . LEU A 1 85 ? -17.656 -1.91 13.742 1 91.62 85 LEU A C 1
ATOM 656 O O . LEU A 1 85 ? -17.266 -2.559 14.711 1 91.62 85 LEU A O 1
ATOM 660 N N . SER A 1 86 ? -18.297 -2.445 12.703 1 90.75 86 SER A N 1
ATOM 661 C CA . SER A 1 86 ? -18.359 -3.895 12.539 1 90.75 86 SER A CA 1
ATOM 662 C C . SER A 1 86 ? -17.016 -4.465 12.125 1 90.75 86 SER A C 1
ATOM 664 O O . SER A 1 86 ? -16.109 -3.719 11.75 1 90.75 86 SER A O 1
ATOM 666 N N . ALA A 1 87 ? -16.875 -5.742 12.203 1 85.88 87 ALA A N 1
ATOM 667 C CA . ALA A 1 87 ? -15.656 -6.406 11.766 1 85.88 87 ALA A CA 1
ATOM 668 C C . ALA A 1 87 ? -15.367 -6.109 10.297 1 85.88 87 ALA A C 1
ATOM 670 O O . ALA A 1 87 ? -14.211 -5.875 9.922 1 85.88 87 ALA A O 1
ATOM 671 N N . LYS A 1 88 ? -16.406 -6.09 9.531 1 87.31 88 LYS A N 1
ATOM 672 C CA . LYS A 1 88 ? -16.266 -5.797 8.109 1 87.31 88 LYS A CA 1
ATOM 673 C C . LYS A 1 88 ? -15.773 -4.367 7.895 1 87.31 88 LYS A C 1
ATOM 675 O O . LYS A 1 88 ? -14.875 -4.125 7.082 1 87.31 88 LYS A O 1
ATOM 680 N N . GLU A 1 89 ? -16.359 -3.469 8.648 1 91.25 89 GLU A N 1
ATOM 681 C CA . GLU A 1 89 ? -15.953 -2.07 8.523 1 91.25 89 GLU A CA 1
ATOM 682 C C . GLU A 1 89 ? -14.516 -1.867 9 1 91.25 89 GLU A C 1
ATOM 684 O O . GLU A 1 89 ? -13.789 -1.034 8.453 1 91.25 89 GLU A O 1
ATOM 689 N N . GLY A 1 90 ? -14.164 -2.604 9.992 1 92.25 90 GLY A N 1
ATOM 690 C CA . GLY A 1 90 ? -12.789 -2.58 10.453 1 92.25 90 GLY A CA 1
ATOM 691 C C . GLY A 1 90 ? -11.805 -3.055 9.398 1 92.25 90 GLY A C 1
ATOM 692 O O . GLY A 1 90 ? -10.758 -2.432 9.195 1 92.25 90 GLY A O 1
ATOM 693 N N . ALA A 1 91 ? -12.156 -4.125 8.742 1 91.44 91 ALA A N 1
ATOM 694 C CA . ALA A 1 91 ? -11.32 -4.645 7.664 1 91.44 91 ALA A CA 1
ATOM 695 C C . ALA A 1 91 ? -11.219 -3.648 6.512 1 91.44 91 ALA A C 1
ATOM 697 O O . ALA A 1 91 ? -10.141 -3.428 5.961 1 91.44 91 ALA A O 1
ATOM 698 N N . ASP A 1 92 ? -12.305 -3.078 6.172 1 93 92 ASP A N 1
ATOM 699 C CA . ASP A 1 92 ? -12.328 -2.074 5.113 1 93 92 ASP A CA 1
ATOM 700 C C . ASP A 1 92 ? -11.453 -0.878 5.477 1 93 92 ASP A C 1
ATOM 702 O O . ASP A 1 92 ? -10.781 -0.308 4.609 1 93 92 ASP A O 1
ATOM 706 N N . THR A 1 93 ? -11.492 -0.52 6.734 1 95 93 THR A N 1
ATOM 707 C CA . THR A 1 93 ? -10.664 0.586 7.199 1 95 93 THR A CA 1
ATOM 708 C C . THR A 1 93 ? -9.188 0.321 6.902 1 95 93 THR A C 1
ATOM 710 O O . THR A 1 93 ? -8.508 1.162 6.316 1 95 93 THR A O 1
ATOM 713 N N . LEU A 1 94 ? -8.766 -0.857 7.258 1 94.56 94 LEU A N 1
ATOM 714 C CA . LEU A 1 94 ? -7.371 -1.212 7.031 1 94.56 94 LEU A CA 1
ATOM 715 C C . LEU A 1 94 ? -7.055 -1.25 5.539 1 94.56 94 LEU A C 1
ATOM 717 O O . LEU A 1 94 ? -5.98 -0.818 5.117 1 94.56 94 LEU A O 1
ATOM 721 N N . ALA A 1 95 ? -7.949 -1.745 4.777 1 95.25 95 ALA A N 1
ATOM 722 C CA . ALA A 1 95 ? -7.75 -1.85 3.336 1 95.25 95 ALA A CA 1
ATOM 723 C C . ALA A 1 95 ? -7.641 -0.469 2.695 1 95.25 95 ALA A C 1
ATOM 725 O O . ALA A 1 95 ? -6.762 -0.231 1.864 1 95.25 95 ALA A O 1
ATOM 726 N N . TYR A 1 96 ? -8.477 0.444 3.105 1 96.31 96 TYR A N 1
ATOM 727 C CA . TYR A 1 96 ? -8.477 1.772 2.502 1 96.31 96 TYR A CA 1
ATOM 728 C C . TYR A 1 96 ? -7.273 2.584 2.967 1 96.31 96 TYR A C 1
ATOM 730 O O . TYR A 1 96 ? -6.746 3.408 2.219 1 96.31 96 TYR A O 1
ATOM 738 N N . ILE A 1 97 ? -6.898 2.348 4.156 1 96.19 97 ILE A N 1
ATOM 739 C CA . ILE A 1 97 ? -5.668 2.988 4.613 1 96.19 97 ILE A CA 1
ATOM 740 C C . ILE A 1 97 ? -4.492 2.512 3.764 1 96.19 97 ILE A C 1
ATOM 742 O O . ILE A 1 97 ? -3.65 3.312 3.352 1 96.19 97 ILE A O 1
ATOM 746 N N . ALA A 1 98 ? -4.488 1.257 3.523 1 94.62 98 ALA A N 1
ATOM 747 C CA . ALA A 1 98 ? -3.457 0.709 2.648 1 94.62 98 ALA A CA 1
ATOM 748 C C . ALA A 1 98 ? -3.541 1.318 1.252 1 94.62 98 ALA A C 1
ATOM 750 O O . ALA A 1 98 ? -2.518 1.571 0.615 1 94.62 98 ALA A O 1
ATOM 751 N N . LEU A 1 99 ? -4.699 1.474 0.809 1 95.94 99 LEU A N 1
ATOM 752 C CA . LEU A 1 99 ? -4.914 2.096 -0.493 1 95.94 99 LEU A CA 1
ATOM 753 C C . LEU A 1 99 ? -4.312 3.498 -0.531 1 95.94 99 LEU A C 1
ATOM 755 O O . LEU A 1 99 ? -3.625 3.857 -1.489 1 95.94 99 LEU A O 1
ATOM 759 N N . LEU A 1 100 ? -4.551 4.297 0.494 1 96.94 100 LEU A N 1
ATOM 760 C CA . LEU A 1 100 ? -3.986 5.641 0.602 1 96.94 100 LEU A CA 1
ATOM 761 C C . LEU A 1 100 ? -2.463 5.594 0.55 1 96.94 100 LEU A C 1
ATOM 763 O O . LEU A 1 100 ? -1.84 6.355 -0.192 1 96.94 100 LEU A O 1
ATOM 767 N N . GLU A 1 101 ? -1.954 4.676 1.283 1 94.31 101 GLU A N 1
ATOM 768 C CA . GLU A 1 101 ? -0.503 4.57 1.406 1 94.31 101 GLU A CA 1
ATOM 769 C C . GLU A 1 101 ? 0.126 4.078 0.107 1 94.31 101 GLU A C 1
ATOM 771 O O . GLU A 1 101 ? 1.235 4.484 -0.245 1 94.31 101 GLU A O 1
ATOM 776 N N . GLU A 1 102 ? -0.616 3.283 -0.55 1 93.31 102 GLU A N 1
ATOM 777 C CA . GLU A 1 102 ? -0.064 2.658 -1.749 1 93.31 102 GLU A CA 1
ATOM 778 C C . GLU A 1 102 ? -0.278 3.539 -2.979 1 93.31 102 GLU A C 1
ATOM 780 O O . GLU A 1 102 ? 0.576 3.594 -3.865 1 93.31 102 GLU A O 1
ATOM 785 N N . LYS A 1 103 ? -1.374 4.211 -3.035 1 95.94 103 LYS A N 1
ATOM 786 C CA . LYS A 1 103 ? -1.754 4.836 -4.297 1 95.94 103 LYS A CA 1
ATOM 787 C C . LYS A 1 103 ? -1.738 6.355 -4.188 1 95.94 103 LYS A C 1
ATOM 789 O O . LYS A 1 103 ? -1.516 7.055 -5.176 1 95.94 103 LYS A O 1
ATOM 794 N N . LEU A 1 104 ? -1.938 6.934 -3.055 1 97.19 104 LEU A N 1
ATOM 795 C CA . LEU A 1 104 ? -2.043 8.383 -2.914 1 97.19 104 LEU A CA 1
ATOM 796 C C . LEU A 1 104 ? -0.751 8.969 -2.355 1 97.19 104 LEU A C 1
ATOM 798 O O . LEU A 1 104 ? -0.266 9.992 -2.842 1 97.19 104 LEU A O 1
ATOM 802 N N . LEU A 1 105 ? -0.159 8.305 -1.394 1 95.81 105 LEU A N 1
ATOM 803 C CA . LEU A 1 105 ? 0.991 8.828 -0.663 1 95.81 105 LEU A CA 1
ATOM 804 C C . LEU A 1 105 ? 2.139 9.148 -1.613 1 95.81 105 LEU A C 1
ATOM 806 O O . LEU A 1 105 ? 2.75 10.219 -1.515 1 95.81 105 LEU A O 1
ATOM 810 N N . PRO A 1 106 ? 2.457 8.273 -2.57 1 95.19 106 PRO A N 1
ATOM 811 C CA . PRO A 1 106 ? 3.561 8.602 -3.473 1 95.19 106 PRO A CA 1
ATOM 812 C C . PRO A 1 106 ? 3.357 9.938 -4.195 1 95.19 106 PRO A C 1
ATOM 814 O O . PRO A 1 106 ? 4.297 10.727 -4.32 1 95.19 106 PRO A O 1
ATOM 817 N N . ALA A 1 107 ? 2.176 10.195 -4.641 1 96.56 107 ALA A N 1
ATOM 818 C CA . ALA A 1 107 ? 1.896 11.438 -5.355 1 96.56 107 ALA A CA 1
ATOM 819 C C . ALA A 1 107 ? 1.948 12.633 -4.41 1 96.56 107 ALA A C 1
ATOM 821 O O . ALA A 1 107 ? 2.375 13.727 -4.801 1 96.56 107 ALA A O 1
ATOM 822 N N . VAL A 1 108 ? 1.486 12.445 -3.201 1 96.25 108 VAL A N 1
ATOM 823 C CA . VAL A 1 108 ? 1.556 13.5 -2.193 1 96.25 108 VAL A CA 1
ATOM 824 C C . VAL A 1 108 ? 3.014 13.844 -1.905 1 96.25 108 VAL A C 1
ATOM 826 O O . VAL A 1 108 ? 3.387 15.016 -1.877 1 96.25 108 VAL A O 1
ATOM 829 N N . LEU A 1 109 ? 3.807 12.844 -1.708 1 94.62 109 LEU A N 1
ATOM 830 C CA . LEU A 1 109 ? 5.234 13.047 -1.473 1 94.62 109 LEU A CA 1
ATOM 831 C C . LEU A 1 109 ? 5.883 13.758 -2.654 1 94.62 109 LEU A C 1
ATOM 833 O O . LEU A 1 109 ? 6.703 14.664 -2.467 1 94.62 109 LEU A O 1
ATOM 837 N N . HIS A 1 110 ? 5.551 13.281 -3.803 1 95.75 110 HIS A N 1
ATOM 838 C CA . HIS A 1 110 ? 6.109 13.906 -4.992 1 95.75 110 HIS A CA 1
ATOM 839 C C . HIS A 1 110 ? 5.734 15.383 -5.07 1 95.75 110 HIS A C 1
ATOM 841 O O . HIS A 1 110 ? 6.582 16.234 -5.352 1 95.75 110 HIS A O 1
ATOM 847 N N . THR A 1 111 ? 4.453 15.727 -4.832 1 95.94 111 THR A N 1
ATOM 848 C CA . THR A 1 111 ? 3.936 17.094 -4.91 1 95.94 111 THR A CA 1
ATOM 849 C C . THR A 1 111 ? 4.645 18 -3.91 1 95.94 111 THR A C 1
ATOM 851 O O . THR A 1 111 ? 5.043 19.109 -4.25 1 95.94 111 THR A O 1
ATOM 854 N N . PHE A 1 112 ? 4.898 17.531 -2.744 1 95.75 112 PHE A N 1
ATOM 855 C CA . PHE A 1 112 ? 5.469 18.344 -1.679 1 95.75 112 PHE A CA 1
ATOM 856 C C . PHE A 1 112 ? 6.984 18.422 -1.809 1 95.75 112 PHE A C 1
ATOM 858 O O . PHE A 1 112 ? 7.57 19.5 -1.672 1 95.75 112 PHE A O 1
ATOM 865 N N . TRP A 1 113 ? 7.641 17.266 -2.164 1 95.44 113 TRP A N 1
ATOM 866 C CA . TRP A 1 113 ? 9.07 17.172 -1.875 1 95.44 113 TRP A CA 1
ATOM 867 C C . TRP A 1 113 ? 9.875 17 -3.156 1 95.44 113 TRP A C 1
ATOM 869 O O . TRP A 1 113 ? 11.094 17.203 -3.168 1 95.44 113 TRP A O 1
ATOM 879 N N . VAL A 1 114 ? 9.242 16.547 -4.203 1 94.88 114 VAL A N 1
ATOM 880 C CA . VAL A 1 114 ? 10.016 16.172 -5.379 1 94.88 114 VAL A CA 1
ATOM 881 C C . VAL A 1 114 ? 9.789 17.188 -6.5 1 94.88 114 VAL A C 1
ATOM 883 O O . VAL A 1 114 ? 10.727 17.547 -7.211 1 94.88 114 VAL A O 1
ATOM 886 N N . ASP A 1 115 ? 8.547 17.609 -6.684 1 94.81 115 ASP A N 1
ATOM 887 C CA . ASP A 1 115 ? 8.281 18.641 -7.684 1 94.81 115 ASP A CA 1
ATOM 888 C C . ASP A 1 115 ? 9.133 19.875 -7.434 1 94.81 115 ASP A C 1
ATOM 890 O O . ASP A 1 115 ? 9.055 20.484 -6.363 1 94.81 115 ASP A O 1
ATOM 894 N N . ALA A 1 116 ? 9.844 20.25 -8.391 1 94.19 116 ALA A N 1
ATOM 895 C CA . ALA A 1 116 ? 10.852 21.297 -8.227 1 94.19 116 ALA A CA 1
ATOM 896 C C . ALA A 1 116 ? 10.211 22.625 -7.836 1 94.19 116 ALA A C 1
ATOM 898 O O . ALA A 1 116 ? 10.672 23.297 -6.906 1 94.19 116 ALA A O 1
ATOM 899 N N . ASP A 1 117 ? 9.172 23.047 -8.469 1 95.88 117 ASP A N 1
ATOM 900 C CA . ASP A 1 117 ? 8.523 24.328 -8.211 1 95.88 117 ASP A CA 1
ATOM 901 C C . ASP A 1 117 ? 7.891 24.344 -6.816 1 95.88 117 ASP A C 1
ATOM 903 O O . ASP A 1 117 ? 8.07 25.297 -6.062 1 95.88 117 ASP A O 1
ATOM 907 N N . ASN A 1 118 ? 7.191 23.312 -6.453 1 96.19 118 ASN A N 1
ATOM 908 C CA . ASN A 1 118 ? 6.551 23.219 -5.148 1 96.19 118 ASN A CA 1
ATOM 909 C C . ASN A 1 118 ? 7.578 23.141 -4.023 1 96.19 118 ASN A C 1
ATOM 911 O O . ASN A 1 118 ? 7.434 23.797 -2.992 1 96.19 118 ASN A O 1
ATOM 915 N N . TYR A 1 119 ? 8.602 22.391 -4.281 1 96.44 119 TYR A N 1
ATOM 916 C CA . TYR A 1 119 ? 9.625 22.188 -3.268 1 96.44 119 TYR A CA 1
ATOM 917 C C . TYR A 1 119 ? 10.359 23.484 -2.973 1 96.44 119 TYR A C 1
ATOM 919 O O . TYR A 1 119 ? 10.523 23.875 -1.812 1 96.44 119 TYR A O 1
ATOM 927 N N . CYS A 1 120 ? 10.742 24.219 -4.004 1 95.94 120 CYS A N 1
ATOM 928 C CA . CYS A 1 120 ? 11.594 25.391 -3.854 1 95.94 120 CYS A CA 1
ATOM 929 C C . CYS A 1 120 ? 10.789 26.578 -3.346 1 95.94 120 CYS A C 1
ATOM 931 O O . CYS A 1 120 ? 11.312 27.422 -2.615 1 95.94 120 CYS A O 1
ATOM 933 N N . THR A 1 121 ? 9.492 26.625 -3.635 1 95.75 121 THR A N 1
ATOM 934 C CA . THR A 1 121 ? 8.734 27.844 -3.348 1 95.75 121 THR A CA 1
ATOM 935 C C . THR A 1 121 ? 7.883 27.656 -2.098 1 95.75 121 THR A C 1
ATOM 937 O O . THR A 1 121 ? 7.566 28.625 -1.408 1 95.75 121 THR A O 1
ATOM 940 N N . VAL A 1 122 ? 7.504 26.438 -1.8 1 95.81 122 VAL A N 1
ATOM 941 C CA . VAL A 1 122 ? 6.539 26.266 -0.721 1 95.81 122 VAL A CA 1
ATOM 942 C C . VAL A 1 122 ? 7.129 25.344 0.353 1 95.81 122 VAL A C 1
ATOM 944 O O . VAL A 1 122 ? 7.352 25.781 1.487 1 95.81 122 VAL A O 1
ATOM 947 N N . THR A 1 123 ? 7.504 24.109 0.004 1 95.69 123 THR A N 1
ATOM 948 C CA . THR A 1 123 ? 7.824 23.062 0.976 1 95.69 123 THR A CA 1
ATOM 949 C C . THR A 1 123 ? 9.125 23.391 1.708 1 95.69 123 THR A C 1
ATOM 951 O O . THR A 1 123 ? 9.148 23.453 2.938 1 95.69 123 THR A O 1
ATOM 954 N N . ARG A 1 124 ? 10.164 23.672 0.946 1 95.5 124 ARG A N 1
ATOM 955 C CA . ARG A 1 124 ? 11.469 23.891 1.56 1 95.5 124 ARG A CA 1
ATOM 956 C C . ARG A 1 124 ? 11.469 25.141 2.436 1 95.5 124 ARG A C 1
ATOM 958 O O . ARG A 1 124 ? 11.867 25.078 3.602 1 95.5 124 ARG A O 1
ATOM 965 N N . PRO A 1 125 ? 11.023 26.266 1.907 1 94.81 125 PRO A N 1
ATOM 966 C CA . PRO A 1 125 ? 11.023 27.453 2.762 1 94.81 125 PRO A CA 1
ATOM 967 C C . PRO A 1 125 ? 10.172 27.281 4.016 1 94.81 125 PRO A C 1
ATOM 969 O O . PRO A 1 125 ? 10.547 27.75 5.094 1 94.81 125 PRO A O 1
ATOM 972 N N . TRP A 1 126 ? 9.047 26.641 3.934 1 92.75 126 TRP A N 1
ATOM 973 C CA . TRP A 1 126 ? 8.164 26.469 5.082 1 92.75 126 TRP A CA 1
ATOM 974 C C . TRP A 1 126 ? 8.828 25.625 6.16 1 92.75 126 TRP A C 1
ATOM 976 O O . TRP A 1 126 ? 8.898 26.031 7.32 1 92.75 126 TRP A O 1
ATOM 986 N N . PHE A 1 127 ? 9.352 24.5 5.82 1 90.12 127 PHE A N 1
ATOM 987 C CA . PHE A 1 127 ? 9.961 23.594 6.789 1 90.12 127 PHE A CA 1
ATOM 988 C C . PHE A 1 127 ? 11.266 24.172 7.324 1 90.12 127 PHE A C 1
ATOM 990 O O . PHE A 1 127 ? 11.562 24.062 8.516 1 90.12 127 PHE A O 1
ATOM 997 N N . ALA A 1 128 ? 12.023 24.797 6.422 1 90.12 128 ALA A N 1
ATOM 998 C CA . ALA A 1 128 ? 13.297 25.375 6.832 1 90.12 128 ALA A CA 1
ATOM 999 C C . ALA A 1 128 ? 13.086 26.469 7.883 1 90.12 128 ALA A C 1
ATOM 1001 O O . ALA A 1 128 ? 13.906 26.625 8.797 1 90.12 128 ALA A O 1
ATOM 1002 N N . SER A 1 129 ? 12.031 27.172 7.766 1 90.06 129 SER A N 1
ATOM 1003 C CA . SER A 1 129 ? 11.758 28.281 8.68 1 90.06 129 SER A CA 1
ATOM 1004 C C . SER A 1 129 ? 11.367 27.766 10.062 1 90.06 129 SER A C 1
ATOM 1006 O O . SER A 1 129 ? 11.367 28.516 11.039 1 90.06 129 SER A O 1
ATOM 1008 N N . ARG A 1 130 ? 11.078 26.484 10.211 1 86 130 ARG A N 1
ATOM 1009 C CA . ARG A 1 130 ? 10.609 25.922 11.469 1 86 130 ARG A CA 1
ATOM 1010 C C . ARG A 1 130 ? 11.672 25.016 12.094 1 86 130 ARG A C 1
ATOM 1012 O O . ARG A 1 130 ? 11.523 24.562 13.227 1 86 130 ARG A O 1
ATOM 1019 N N . ILE A 1 131 ? 12.68 24.75 11.344 1 83.56 131 ILE A N 1
ATOM 1020 C CA . ILE A 1 131 ? 13.789 23.922 11.82 1 83.56 131 ILE A CA 1
ATOM 1021 C C . ILE A 1 131 ? 14.953 24.828 12.242 1 83.56 131 ILE A C 1
ATOM 1023 O O . ILE A 1 131 ? 15.273 25.797 11.562 1 83.56 131 ILE A O 1
ATOM 1027 N N . PRO A 1 132 ? 15.516 24.516 13.359 1 83.56 132 PRO A N 1
ATOM 1028 C CA . PRO A 1 132 ? 16.609 25.375 13.828 1 83.56 132 PRO A CA 1
ATOM 1029 C C . PRO A 1 132 ? 17.859 25.266 12.953 1 83.56 132 PRO A C 1
ATOM 1031 O O . PRO A 1 132 ? 18.109 24.219 12.344 1 83.56 132 PRO A O 1
ATOM 1034 N N . PHE A 1 133 ? 18.594 26.328 12.977 1 82.38 133 PHE A N 1
ATOM 1035 C CA . PHE A 1 133 ? 19.922 26.328 12.344 1 82.38 133 PHE A CA 1
ATOM 1036 C C . PHE A 1 133 ? 20.891 25.469 13.133 1 82.38 133 PHE A C 1
ATOM 1038 O O . PHE A 1 133 ? 20.906 25.5 14.367 1 82.38 133 PHE A O 1
ATOM 1045 N N . PRO A 1 134 ? 21.719 24.578 12.547 1 84.31 134 PRO A N 1
ATOM 1046 C CA . PRO A 1 134 ? 21.984 24.5 11.102 1 84.31 134 PRO A CA 1
ATOM 1047 C C . PRO A 1 134 ? 21.172 23.406 10.414 1 84.31 134 PRO A C 1
ATOM 1049 O O . PRO A 1 134 ? 21.391 23.125 9.234 1 84.31 134 PRO A O 1
ATOM 1052 N N . LEU A 1 135 ? 20.281 22.844 11.086 1 83.75 135 LEU A N 1
ATOM 1053 C CA . LEU A 1 135 ? 19.547 21.703 10.555 1 83.75 135 LEU A CA 1
ATOM 1054 C C . LEU A 1 135 ? 18.594 22.141 9.445 1 83.75 135 LEU A C 1
ATOM 1056 O O . LEU A 1 135 ? 18.219 21.328 8.586 1 83.75 135 LEU A O 1
ATOM 1060 N N . ASN A 1 136 ? 18.25 23.406 9.477 1 87.44 136 ASN A N 1
ATOM 1061 C CA . ASN A 1 136 ? 17.297 23.922 8.484 1 87.44 136 ASN A CA 1
ATOM 1062 C C . ASN A 1 136 ? 17.906 23.922 7.086 1 87.44 136 ASN A C 1
ATOM 1064 O O . ASN A 1 136 ? 17.172 24 6.09 1 87.44 136 ASN A O 1
ATOM 1068 N N . LEU A 1 137 ? 19.234 23.812 7.008 1 87.44 137 LEU A N 1
ATOM 1069 C CA . LEU A 1 137 ? 19.922 23.844 5.719 1 87.44 137 LEU A CA 1
ATOM 1070 C C . LEU A 1 137 ? 19.984 22.438 5.109 1 87.44 137 LEU A C 1
ATOM 1072 O O . LEU A 1 137 ? 20.109 22.297 3.895 1 87.44 137 LEU A O 1
ATOM 1076 N N . TYR A 1 138 ? 19.781 21.469 5.965 1 87.5 138 TYR A N 1
ATOM 1077 C CA . TYR A 1 138 ? 20.062 20.109 5.504 1 87.5 138 TYR A CA 1
ATOM 1078 C C . TYR A 1 138 ? 18.812 19.234 5.543 1 87.5 138 TYR A C 1
ATOM 1080 O O . TYR A 1 138 ? 18.609 18.391 4.668 1 87.5 138 TYR A O 1
ATOM 1088 N N . LEU A 1 139 ? 18.031 19.438 6.461 1 87.19 139 LEU A N 1
ATOM 1089 C CA . LEU A 1 139 ? 16.953 18.5 6.754 1 87.19 139 LEU A CA 1
ATOM 1090 C C . LEU A 1 139 ? 15.914 18.5 5.633 1 87.19 139 LEU A C 1
ATOM 1092 O O . LEU A 1 139 ? 15.445 17.438 5.211 1 87.19 139 LEU A O 1
ATOM 1096 N N . PRO A 1 140 ? 15.531 19.688 5.168 1 90.88 140 PRO A N 1
ATOM 1097 C CA . PRO A 1 140 ? 14.57 19.672 4.062 1 90.88 140 PRO A CA 1
ATOM 1098 C C . PRO A 1 140 ? 15.109 18.938 2.832 1 90.88 140 PRO A C 1
ATOM 1100 O O . PRO A 1 140 ? 14.375 18.188 2.178 1 90.88 140 PRO A O 1
ATOM 1103 N N . GLY A 1 141 ? 16.375 19.156 2.562 1 91.62 141 GLY A N 1
ATOM 1104 C CA . GLY A 1 141 ? 16.984 18.422 1.464 1 91.62 141 GLY A CA 1
ATOM 1105 C C . GLY A 1 141 ? 17 16.922 1.669 1 91.62 141 GLY A C 1
ATOM 1106 O O . GLY A 1 141 ? 16.766 16.172 0.728 1 91.62 141 GLY A O 1
ATOM 1107 N N . LYS A 1 142 ? 17.312 16.547 2.826 1 90.12 142 LYS A N 1
ATOM 1108 C CA . LYS A 1 142 ? 17.297 15.133 3.164 1 90.12 142 LYS A CA 1
ATOM 1109 C C . LYS A 1 142 ? 15.898 14.539 3.004 1 90.12 142 LYS A C 1
ATOM 1111 O O . LYS A 1 142 ? 15.742 13.453 2.445 1 90.12 142 LYS A O 1
ATOM 1116 N N . MET A 1 143 ? 14.922 15.211 3.467 1 90.06 143 MET A N 1
ATOM 1117 C CA . MET A 1 143 ? 13.539 14.766 3.363 1 90.06 143 MET A CA 1
ATOM 1118 C C . MET A 1 143 ? 13.117 14.641 1.904 1 90.06 143 MET A C 1
ATOM 1120 O O . MET A 1 143 ? 12.406 13.703 1.536 1 90.06 143 MET A O 1
ATOM 1124 N N . SER A 1 144 ? 13.531 15.562 1.119 1 94.31 144 SER A N 1
ATOM 1125 C CA . SER A 1 144 ? 13.242 15.523 -0.31 1 94.31 144 SER A CA 1
ATOM 1126 C C . SER A 1 144 ? 13.875 14.305 -0.969 1 94.31 144 SER A C 1
ATOM 1128 O O . SER A 1 144 ? 13.219 13.602 -1.742 1 94.31 144 SER A O 1
ATOM 1130 N N . ARG A 1 145 ? 15.109 14.047 -0.667 1 92.44 145 ARG A N 1
ATOM 1131 C CA . ARG A 1 145 ? 15.82 12.898 -1.226 1 92.44 145 ARG A CA 1
ATOM 1132 C C . ARG A 1 145 ? 15.172 11.594 -0.785 1 92.44 145 ARG A C 1
ATOM 1134 O O . ARG A 1 145 ? 15.07 10.648 -1.571 1 92.44 145 ARG A O 1
ATOM 1141 N N . GLU A 1 146 ? 14.797 11.562 0.412 1 89.12 146 GLU A N 1
ATOM 1142 C CA . GLU A 1 146 ? 14.141 10.367 0.938 1 89.12 146 GLU A CA 1
ATOM 1143 C C . GLU A 1 146 ? 12.82 10.109 0.228 1 89.12 146 GLU A C 1
ATOM 1145 O O . GLU A 1 146 ? 12.484 8.961 -0.084 1 89.12 146 GLU A O 1
ATOM 1150 N N . ALA A 1 147 ? 12.086 11.133 0.011 1 92.31 147 ALA A N 1
ATOM 1151 C CA . ALA A 1 147 ? 10.82 11.016 -0.708 1 92.31 147 ALA A CA 1
ATOM 1152 C C . ALA A 1 147 ? 11.047 10.508 -2.131 1 92.31 147 ALA A C 1
ATOM 1154 O O . ALA A 1 147 ? 10.352 9.602 -2.592 1 92.31 147 ALA A O 1
ATOM 1155 N N . LEU A 1 148 ? 12.008 11.07 -2.797 1 92.75 148 LEU A N 1
ATOM 1156 C CA . LEU A 1 148 ? 12.328 10.672 -4.164 1 92.75 148 LEU A CA 1
ATOM 1157 C C . LEU A 1 148 ? 12.758 9.203 -4.219 1 92.75 148 LEU A C 1
ATOM 1159 O O . LEU A 1 148 ? 12.297 8.453 -5.078 1 92.75 148 LEU A O 1
ATOM 1163 N N . ASN A 1 149 ? 13.57 8.898 -3.314 1 89.19 149 ASN A N 1
ATOM 1164 C CA . ASN A 1 149 ? 14.055 7.523 -3.262 1 89.19 149 ASN A CA 1
ATOM 1165 C C . ASN A 1 149 ? 12.914 6.535 -3.027 1 89.19 149 ASN A C 1
ATOM 1167 O O . ASN A 1 149 ? 12.852 5.484 -3.668 1 89.19 149 ASN A O 1
ATOM 1171 N N . ARG A 1 150 ? 12.078 6.844 -2.152 1 89.19 150 ARG A N 1
ATOM 1172 C CA . ARG A 1 150 ? 10.93 5.992 -1.855 1 89.19 150 ARG A CA 1
ATOM 1173 C C . ARG A 1 150 ? 10.07 5.781 -3.098 1 89.19 150 ARG A C 1
ATOM 1175 O O . ARG A 1 150 ? 9.672 4.652 -3.395 1 89.19 150 ARG A O 1
ATOM 1182 N N . ILE A 1 151 ? 9.828 6.797 -3.795 1 92.31 151 ILE A N 1
ATOM 1183 C CA . ILE A 1 151 ? 8.984 6.738 -4.984 1 92.31 151 ILE A CA 1
ATOM 1184 C C . ILE A 1 151 ? 9.664 5.895 -6.059 1 92.31 151 ILE A C 1
ATOM 1186 O O . ILE A 1 151 ? 9.047 5.012 -6.652 1 92.31 151 ILE A O 1
ATOM 1190 N N . LEU A 1 152 ? 10.922 6.086 -6.285 1 88.5 152 LEU A N 1
ATOM 1191 C CA . LEU A 1 152 ? 11.648 5.406 -7.355 1 88.5 152 LEU A CA 1
ATOM 1192 C C . LEU A 1 152 ? 11.758 3.91 -7.07 1 88.5 152 LEU A C 1
ATOM 1194 O O . LEU A 1 152 ? 11.617 3.088 -7.977 1 88.5 152 LEU A O 1
ATOM 1198 N N . VAL A 1 153 ? 11.945 3.574 -5.891 1 84.5 153 VAL A N 1
ATOM 1199 C CA . VAL A 1 153 ? 12.164 2.18 -5.52 1 84.5 153 VAL A CA 1
ATOM 1200 C C . VAL A 1 153 ? 10.836 1.423 -5.562 1 84.5 153 VAL A C 1
ATOM 1202 O O . VAL A 1 153 ? 10.797 0.248 -5.938 1 84.5 153 VAL A O 1
ATOM 1205 N N . THR A 1 154 ? 9.789 2.082 -5.238 1 85.62 154 THR A N 1
ATOM 1206 C CA . THR A 1 154 ? 8.523 1.374 -5.102 1 85.62 154 THR A CA 1
ATOM 1207 C C . THR A 1 154 ? 7.723 1.441 -6.402 1 85.62 154 THR A C 1
ATOM 1209 O O . THR A 1 154 ? 6.945 0.534 -6.707 1 85.62 154 THR A O 1
ATOM 1212 N N . LYS A 1 155 ? 7.906 2.479 -7.047 1 86.06 155 LYS A N 1
ATOM 1213 C CA . LYS A 1 155 ? 7.066 2.682 -8.219 1 86.06 155 LYS A CA 1
ATOM 1214 C C . LYS A 1 155 ? 7.887 2.611 -9.508 1 86.06 155 LYS A C 1
ATOM 1216 O O . LYS A 1 155 ? 7.328 2.531 -10.602 1 86.06 155 LYS A O 1
ATOM 1221 N N . GLY A 1 156 ? 9.219 2.654 -9.25 1 75.25 156 GLY A N 1
ATOM 1222 C CA . GLY A 1 156 ? 10.086 2.6 -10.414 1 75.25 156 GLY A CA 1
ATOM 1223 C C . GLY A 1 156 ? 10.391 1.185 -10.867 1 75.25 156 GLY A C 1
ATOM 1224 O O . GLY A 1 156 ? 11.164 0.472 -10.227 1 75.25 156 GLY A O 1
ATOM 1225 N N . GLU A 1 157 ? 9.617 0.465 -11.547 1 65.12 157 GLU A N 1
ATOM 1226 C CA . GLU A 1 157 ? 9.883 -0.866 -12.086 1 65.12 157 GLU A CA 1
ATOM 1227 C C . GLU A 1 157 ? 10.039 -0.829 -13.602 1 65.12 157 GLU A C 1
ATOM 1229 O O . GLU A 1 157 ? 9.445 0.019 -14.273 1 65.12 157 GLU A O 1
ATOM 1234 N N . PRO A 1 158 ? 11.086 -1.638 -14.031 1 59.28 158 PRO A N 1
ATOM 1235 C CA . PRO A 1 158 ? 11.094 -1.74 -15.492 1 59.28 158 PRO A CA 1
ATOM 1236 C C . PRO A 1 158 ? 9.711 -2.045 -16.062 1 59.28 158 PRO A C 1
ATOM 1238 O O . PRO A 1 158 ? 8.93 -2.779 -15.453 1 59.28 158 PRO A O 1
ATOM 1241 N N . PRO A 1 159 ? 9.336 -1.253 -17.172 1 53.94 159 PRO A N 1
ATOM 1242 C CA . PRO A 1 159 ? 10.164 -0.421 -18.062 1 53.94 159 PRO A CA 1
ATOM 1243 C C . PRO A 1 159 ? 10.156 1.053 -17.656 1 53.94 159 PRO A C 1
ATOM 1245 O O . PRO A 1 159 ? 10.617 1.906 -18.422 1 53.94 159 PRO A O 1
ATOM 1248 N N . LEU A 1 160 ? 9.422 1.26 -16.531 1 53.28 160 LEU A N 1
ATOM 1249 C CA . LEU A 1 160 ? 9.375 2.682 -16.219 1 53.28 160 LEU A CA 1
ATOM 1250 C C . LEU A 1 160 ? 10.734 3.186 -15.758 1 53.28 160 LEU A C 1
ATOM 1252 O O . LEU A 1 160 ? 11.047 3.141 -14.562 1 53.28 160 LEU A O 1
ATOM 1256 N N . TYR A 1 161 ? 11.445 3.531 -16.781 1 61.88 161 TYR A N 1
ATOM 1257 C CA . TYR A 1 161 ? 12.828 3.832 -16.438 1 61.88 161 TYR A CA 1
ATOM 1258 C C . TYR A 1 161 ? 13.016 5.316 -16.156 1 61.88 161 TYR A C 1
ATOM 1260 O O . TYR A 1 161 ? 13.906 5.707 -15.398 1 61.88 161 TYR A O 1
ATOM 1268 N N . SER A 1 162 ? 11.953 6.043 -16.625 1 74.75 162 SER A N 1
ATOM 1269 C CA . SER A 1 162 ? 12.242 7.461 -16.453 1 74.75 162 SER A CA 1
ATOM 1270 C C . SER A 1 162 ? 11.398 8.062 -15.336 1 74.75 162 SER A C 1
ATOM 1272 O O . SER A 1 162 ? 10.297 7.594 -15.062 1 74.75 162 SER A O 1
ATOM 1274 N N . LEU A 1 163 ? 11.945 9.016 -14.688 1 78.69 163 LEU A N 1
ATOM 1275 C CA . LEU A 1 163 ? 11.258 9.758 -13.625 1 78.69 163 LEU A CA 1
ATOM 1276 C C . LEU A 1 163 ? 9.93 10.305 -14.125 1 78.69 163 LEU A C 1
ATOM 1278 O O . LEU A 1 163 ? 8.945 10.336 -13.375 1 78.69 163 LEU A O 1
ATOM 1282 N N . ASN A 1 164 ? 9.898 10.648 -15.375 1 83.06 164 ASN A N 1
ATOM 1283 C CA . ASN A 1 164 ? 8.672 11.188 -15.953 1 83.06 164 ASN A CA 1
ATOM 1284 C C . ASN A 1 164 ? 7.586 10.117 -16.062 1 83.06 164 ASN A C 1
ATOM 1286 O O . ASN A 1 164 ? 6.41 10.406 -15.836 1 83.06 164 ASN A O 1
ATOM 1290 N N . ASP A 1 165 ? 8.031 8.969 -16.391 1 86.44 165 ASP A N 1
ATOM 1291 C CA . ASP A 1 165 ? 7.082 7.859 -16.469 1 86.44 165 ASP A CA 1
ATOM 1292 C C . ASP A 1 165 ? 6.523 7.5 -15.102 1 86.44 165 ASP A C 1
ATOM 1294 O O . ASP A 1 165 ? 5.332 7.219 -14.961 1 86.44 165 ASP A O 1
ATOM 1298 N N . VAL A 1 166 ? 7.402 7.586 -14.188 1 89.75 166 VAL A N 1
ATOM 1299 C CA . VAL A 1 166 ? 7.016 7.273 -12.812 1 89.75 166 VAL A CA 1
ATOM 1300 C C . VAL A 1 166 ? 6.039 8.328 -12.297 1 89.75 166 VAL A C 1
ATOM 1302 O O . VAL A 1 166 ? 5.016 7.996 -11.695 1 89.75 166 VAL A O 1
ATOM 1305 N N . GLU A 1 167 ? 6.355 9.57 -12.602 1 90.81 167 GLU A N 1
ATOM 1306 C CA . GLU A 1 167 ? 5.492 10.672 -12.195 1 90.81 167 GLU A CA 1
ATOM 1307 C C . GLU A 1 167 ? 4.094 10.531 -12.789 1 90.81 167 GLU A C 1
ATOM 1309 O O . GLU A 1 167 ? 3.094 10.68 -12.086 1 90.81 167 GLU A O 1
ATOM 1314 N N . ALA A 1 168 ? 4.027 10.266 -14.008 1 91.44 168 ALA A N 1
ATOM 1315 C CA . ALA A 1 168 ? 2.742 10.117 -14.688 1 91.44 168 ALA A CA 1
ATOM 1316 C C . ALA A 1 168 ? 1.925 8.984 -14.07 1 91.44 168 ALA A C 1
ATOM 1318 O O . ALA A 1 168 ? 0.718 9.125 -13.859 1 91.44 168 ALA A O 1
ATOM 1319 N N . GLN A 1 169 ? 2.594 7.934 -13.773 1 91.56 169 GLN A N 1
ATOM 1320 C CA . GLN A 1 169 ? 1.918 6.77 -13.219 1 91.56 169 GLN A CA 1
ATOM 1321 C C . GLN A 1 169 ? 1.401 7.055 -11.812 1 91.56 169 GLN A C 1
ATOM 1323 O O . GLN A 1 169 ? 0.273 6.691 -11.469 1 91.56 169 GLN A O 1
ATOM 1328 N N . ILE A 1 170 ? 2.219 7.688 -11.008 1 94.56 170 ILE A N 1
ATOM 1329 C CA . ILE A 1 170 ? 1.814 7.902 -9.625 1 94.56 170 ILE A CA 1
ATOM 1330 C C . ILE A 1 170 ? 0.654 8.891 -9.57 1 94.56 170 ILE A C 1
ATOM 1332 O O . ILE A 1 170 ? -0.237 8.773 -8.727 1 94.56 170 ILE A O 1
ATOM 1336 N N . TYR A 1 171 ? 0.608 9.906 -10.461 1 95.62 171 TYR A N 1
ATOM 1337 C CA . TYR A 1 171 ? -0.495 10.859 -10.484 1 95.62 171 TYR A CA 1
ATOM 1338 C C . TYR A 1 171 ? -1.77 10.211 -11.008 1 95.62 171 TYR A C 1
ATOM 1340 O O . TYR A 1 171 ? -2.867 10.516 -10.539 1 95.62 171 TYR A O 1
ATOM 1348 N N . LYS A 1 172 ? -1.559 9.336 -11.977 1 95.06 172 LYS A N 1
ATOM 1349 C CA . LYS A 1 172 ? -2.711 8.578 -12.453 1 95.06 172 LYS A CA 1
ATOM 1350 C C . LYS A 1 172 ? -3.312 7.727 -11.344 1 95.06 172 LYS A C 1
ATOM 1352 O O . LYS A 1 172 ? -4.527 7.738 -11.133 1 95.06 172 LYS A O 1
ATOM 1357 N N . ASP A 1 173 ? -2.477 7.047 -10.656 1 95.06 173 ASP A N 1
ATOM 1358 C CA . ASP A 1 173 ? -2.908 6.211 -9.539 1 95.06 173 ASP A CA 1
ATOM 1359 C C . ASP A 1 173 ? -3.594 7.047 -8.461 1 95.06 173 ASP A C 1
ATOM 1361 O O . ASP A 1 173 ? -4.602 6.629 -7.891 1 95.06 173 ASP A O 1
ATOM 1365 N N . ALA A 1 174 ? -3.018 8.172 -8.188 1 97.5 174 ALA A N 1
ATOM 1366 C CA . ALA A 1 174 ? -3.555 9.055 -7.148 1 97.5 174 ALA A CA 1
ATOM 1367 C C . ALA A 1 174 ? -4.934 9.578 -7.535 1 97.5 174 ALA A C 1
ATOM 1369 O O . ALA A 1 174 ? -5.844 9.625 -6.703 1 97.5 174 ALA A O 1
ATOM 1370 N N . LYS A 1 175 ? -5.074 9.984 -8.781 1 97.56 175 LYS A N 1
ATOM 1371 C CA . LYS A 1 175 ? -6.371 10.461 -9.25 1 97.56 175 LYS A CA 1
ATOM 1372 C C . LYS A 1 175 ? -7.434 9.367 -9.148 1 97.56 175 LYS A C 1
ATOM 1374 O O . LYS A 1 175 ? -8.562 9.633 -8.734 1 97.56 175 LYS A O 1
ATOM 1379 N N . GLU A 1 176 ? -7.031 8.227 -9.547 1 95.5 176 GLU A N 1
ATOM 1380 C CA . GLU A 1 176 ? -7.941 7.09 -9.422 1 95.5 176 GLU A CA 1
ATOM 1381 C C . GLU A 1 176 ? -8.336 6.855 -7.969 1 95.5 176 GLU A C 1
ATOM 1383 O O . GLU A 1 176 ? -9.5 6.555 -7.676 1 95.5 176 GLU A O 1
ATOM 1388 N N . CYS A 1 177 ? -7.406 6.941 -7.121 1 96.81 177 CYS A N 1
ATOM 1389 C CA . CYS A 1 177 ? -7.66 6.762 -5.695 1 96.81 177 CYS A CA 1
ATOM 1390 C C . CYS A 1 177 ? -8.625 7.82 -5.176 1 96.81 177 CYS A C 1
ATOM 1392 O O . CYS A 1 177 ? -9.555 7.504 -4.434 1 96.81 177 CYS A O 1
ATOM 1394 N N . LEU A 1 178 ? -8.453 9.055 -5.555 1 97.75 178 LEU A N 1
ATOM 1395 C CA . LEU A 1 178 ? -9.328 10.141 -5.141 1 97.75 178 LEU A CA 1
ATOM 1396 C C . LEU A 1 178 ? -10.75 9.914 -5.641 1 97.75 178 LEU A C 1
ATOM 1398 O O . LEU A 1 178 ? -11.719 10.109 -4.898 1 97.75 178 LEU A O 1
ATOM 1402 N N . ASN A 1 179 ? -10.836 9.469 -6.871 1 96.56 179 ASN A N 1
ATOM 1403 C CA . ASN A 1 179 ? -12.156 9.156 -7.418 1 96.56 179 ASN A CA 1
ATOM 1404 C C . ASN A 1 179 ? -12.844 8.055 -6.621 1 96.56 179 ASN A C 1
ATOM 1406 O O . ASN A 1 179 ? -14.047 8.117 -6.371 1 96.56 179 ASN A O 1
ATOM 1410 N N . LEU A 1 180 ? -12.07 7.098 -6.312 1 95.19 180 LEU A N 1
ATOM 1411 C CA . LEU A 1 180 ? -12.602 5.977 -5.543 1 95.19 180 LEU A CA 1
ATOM 1412 C C . LEU A 1 180 ? -13.094 6.441 -4.176 1 95.19 180 LEU A C 1
ATOM 1414 O O . LEU A 1 180 ? -14.172 6.043 -3.734 1 95.19 180 LEU A O 1
ATOM 1418 N N . LEU A 1 181 ? -12.312 7.238 -3.51 1 96.44 181 LEU A N 1
ATOM 1419 C CA . LEU A 1 181 ? -12.695 7.77 -2.205 1 96.44 181 LEU A CA 1
ATOM 1420 C C . LEU A 1 181 ? -13.961 8.609 -2.311 1 96.44 181 LEU A C 1
ATOM 1422 O O . LEU A 1 181 ? -14.852 8.523 -1.455 1 96.44 181 LEU A O 1
ATOM 1426 N N . SER A 1 182 ? -13.984 9.422 -3.361 1 96.38 182 SER A N 1
ATOM 1427 C CA . SER A 1 182 ? -15.164 10.258 -3.596 1 96.38 182 SER A CA 1
ATOM 1428 C C . SER A 1 182 ? -16.422 9.406 -3.768 1 96.38 182 SER A C 1
ATOM 1430 O O . SER A 1 182 ? -17.453 9.695 -3.168 1 96.38 182 SER A O 1
ATOM 1432 N N . ASN A 1 183 ? -16.312 8.375 -4.559 1 93.62 183 ASN A N 1
ATOM 1433 C CA . ASN A 1 183 ? -17.438 7.48 -4.797 1 93.62 183 ASN A CA 1
ATOM 1434 C C . ASN A 1 183 ? -17.859 6.758 -3.518 1 93.62 183 ASN A C 1
ATOM 1436 O O . ASN A 1 183 ? -19.047 6.586 -3.262 1 93.62 183 ASN A O 1
ATOM 1440 N N . ARG A 1 184 ? -16.906 6.324 -2.771 1 93.19 184 ARG A N 1
ATOM 1441 C CA . ARG A 1 184 ? -17.188 5.594 -1.536 1 93.19 184 ARG A CA 1
ATOM 1442 C C . ARG A 1 184 ? -17.844 6.496 -0.5 1 93.19 184 ARG A C 1
ATOM 1444 O O . ARG A 1 184 ? -18.719 6.051 0.244 1 93.19 184 ARG A O 1
ATOM 1451 N N . LEU A 1 185 ? -17.359 7.727 -0.398 1 94.56 185 LEU A N 1
ATOM 1452 C CA . LEU A 1 185 ? -17.938 8.688 0.528 1 94.56 185 LEU A CA 1
ATOM 1453 C C . LEU A 1 185 ? -19.359 9.039 0.113 1 94.56 185 LEU A C 1
ATOM 1455 O O . LEU A 1 185 ? -20.25 9.156 0.961 1 94.56 185 LEU A O 1
ATOM 1459 N N . GLY A 1 186 ? -19.547 9.242 -1.217 1 93.06 186 GLY A N 1
ATOM 1460 C CA . GLY A 1 186 ? -20.859 9.594 -1.729 1 93.06 186 GLY A CA 1
ATOM 1461 C C . GLY A 1 186 ? -21.406 10.867 -1.124 1 93.06 186 GLY A C 1
ATOM 1462 O O . GLY A 1 186 ? -20.734 11.906 -1.133 1 93.06 186 GLY A O 1
ATOM 1463 N N . THR A 1 187 ? -22.594 10.719 -0.51 1 92.75 187 THR A N 1
ATOM 1464 C CA . THR A 1 187 ? -23.234 11.883 0.081 1 92.75 187 THR A CA 1
ATOM 1465 C C . THR A 1 187 ? -23.125 11.852 1.603 1 92.75 187 THR A C 1
ATOM 1467 O O . THR A 1 187 ? -23.672 12.719 2.289 1 92.75 187 THR A O 1
ATOM 1470 N N . SER A 1 188 ? -22.438 10.852 2.105 1 93.5 188 SER A N 1
ATOM 1471 C CA . SER A 1 188 ? -22.297 10.711 3.553 1 93.5 188 SER A CA 1
ATOM 1472 C C . SER A 1 188 ? -21.344 11.75 4.117 1 93.5 188 SER A C 1
ATOM 1474 O O . SER A 1 188 ? -20.484 12.273 3.396 1 93.5 188 SER A O 1
ATOM 1476 N N . GLN A 1 189 ? -21.5 12.047 5.344 1 94.88 189 GLN A N 1
ATOM 1477 C CA . GLN A 1 189 ? -20.578 12.977 6.016 1 94.88 189 GLN A CA 1
ATOM 1478 C C . GLN A 1 189 ? -19.234 12.328 6.27 1 94.88 189 GLN A C 1
ATOM 1480 O O . GLN A 1 189 ? -18.188 12.969 6.113 1 94.88 189 GLN A O 1
ATOM 1485 N N . PHE A 1 190 ? -19.328 11.062 6.703 1 96.88 190 PHE A N 1
ATOM 1486 C CA . PHE A 1 190 ? -18.125 10.273 6.941 1 96.88 190 PHE A CA 1
ATOM 1487 C C . PHE A 1 190 ? -18.219 8.922 6.246 1 96.88 190 PHE A C 1
ATOM 1489 O O . PHE A 1 190 ? -19.281 8.555 5.734 1 96.88 190 PHE A O 1
ATOM 1496 N N . PHE A 1 191 ? -17.219 8.18 6.191 1 95.69 191 PHE A N 1
ATOM 1497 C CA . PHE A 1 191 ? -17.125 7 5.344 1 95.69 191 PHE A CA 1
ATOM 1498 C C . PHE A 1 191 ? -17.984 5.867 5.895 1 95.69 191 PHE A C 1
ATOM 1500 O O . PHE A 1 191 ? -18.453 5.02 5.137 1 95.69 191 PHE A O 1
ATOM 1507 N N . PHE A 1 192 ? -18.156 5.766 7.227 1 93.25 192 PHE A N 1
ATOM 1508 C CA . PHE A 1 192 ? -18.969 4.688 7.785 1 93.25 192 PHE A CA 1
ATOM 1509 C C . PHE A 1 192 ? -20.156 5.246 8.539 1 93.25 192 PHE A C 1
ATOM 1511 O O . PHE A 1 192 ? -20.609 4.656 9.523 1 93.25 192 PHE A O 1
ATOM 1518 N N . GLY A 1 193 ? -20.656 6.406 8.086 1 88.69 193 GLY A N 1
ATOM 1519 C CA . GLY A 1 193 ? -21.875 6.906 8.695 1 88.69 193 GLY A CA 1
ATOM 1520 C C . GLY A 1 193 ? -21.734 8.312 9.25 1 88.69 193 GLY A C 1
ATOM 1521 O O . GLY A 1 193 ? -21.219 9.203 8.578 1 88.69 193 GLY A O 1
ATOM 1522 N N . ASN A 1 194 ? -22.234 8.453 10.523 1 90.88 194 ASN A N 1
ATOM 1523 C CA . ASN A 1 194 ? -22.406 9.812 11.023 1 90.88 194 ASN A CA 1
ATOM 1524 C C . ASN A 1 194 ? -21.312 10.188 12.016 1 90.88 194 ASN A C 1
ATOM 1526 O O . ASN A 1 194 ? -21.25 11.32 12.484 1 90.88 194 ASN A O 1
ATOM 1530 N N . THR A 1 195 ? -20.438 9.273 12.281 1 94.06 195 THR A N 1
ATOM 1531 C CA . THR A 1 195 ? -19.328 9.562 13.188 1 94.06 195 THR A CA 1
ATOM 1532 C C . THR A 1 195 ? -18 9.281 12.516 1 94.06 195 THR A C 1
ATOM 1534 O O . THR A 1 195 ? -17.844 8.266 11.828 1 94.06 195 THR A O 1
ATOM 1537 N N . PRO A 1 196 ? -17.109 10.188 12.711 1 97.06 196 PRO A N 1
ATOM 1538 C CA . PRO A 1 196 ? -15.805 9.961 12.086 1 97.06 196 PRO A CA 1
ATOM 1539 C C . PRO A 1 196 ? -15.008 8.852 12.773 1 97.06 196 PRO A C 1
ATOM 1541 O O . PRO A 1 196 ? -15.133 8.656 13.984 1 97.06 196 PRO A O 1
ATOM 1544 N N . THR A 1 197 ? -14.273 8.133 12.047 1 97.5 197 THR A N 1
ATOM 1545 C CA . THR A 1 197 ? -13.492 6.996 12.531 1 97.5 197 THR A CA 1
ATOM 1546 C C . THR A 1 197 ? -12.031 7.121 12.086 1 97.5 197 THR A C 1
ATOM 1548 O O . THR A 1 197 ? -11.609 8.172 11.609 1 97.5 197 THR A O 1
ATOM 1551 N N . THR A 1 198 ? -11.25 6.062 12.297 1 97.69 198 THR A N 1
ATOM 1552 C CA . THR A 1 198 ? -9.844 6 11.914 1 97.69 198 THR A CA 1
ATOM 1553 C C . THR A 1 198 ? -9.68 6.301 10.422 1 97.69 198 THR A C 1
ATOM 1555 O O . THR A 1 198 ? -8.781 7.047 10.031 1 97.69 198 THR A O 1
ATOM 1558 N N . LEU A 1 199 ? -10.562 5.75 9.664 1 97.75 199 LEU A N 1
ATOM 1559 C CA . LEU A 1 199 ? -10.453 5.957 8.219 1 97.75 199 LEU A CA 1
ATOM 1560 C C . LEU A 1 199 ? -10.594 7.438 7.879 1 97.75 199 LEU A C 1
ATOM 1562 O O . LEU A 1 199 ? -9.828 7.961 7.062 1 97.75 199 LEU A O 1
ATOM 1566 N N . ASP A 1 200 ? -11.492 8.109 8.484 1 98.44 200 ASP A N 1
ATOM 1567 C CA . ASP A 1 200 ? -11.703 9.539 8.25 1 98.44 200 ASP A CA 1
ATOM 1568 C C . ASP A 1 200 ? -10.469 10.344 8.641 1 98.44 200 ASP A C 1
ATOM 1570 O O . ASP A 1 200 ? -10.117 11.32 7.973 1 98.44 200 ASP A O 1
ATOM 1574 N N . ALA A 1 201 ? -9.852 9.953 9.727 1 98.44 201 ALA A N 1
ATOM 1575 C CA . ALA A 1 201 ? -8.648 10.641 10.172 1 98.44 201 ALA A CA 1
ATOM 1576 C C . ALA A 1 201 ? -7.531 10.523 9.133 1 98.44 201 ALA A C 1
ATOM 1578 O O . ALA A 1 201 ? -6.863 11.508 8.82 1 98.44 201 ALA A O 1
ATOM 1579 N N . PHE A 1 202 ? -7.398 9.336 8.594 1 98.25 202 PHE A N 1
ATOM 1580 C CA . PHE A 1 202 ? -6.355 9.109 7.602 1 98.25 202 PHE A CA 1
ATOM 1581 C C . PHE A 1 202 ? -6.668 9.859 6.312 1 98.25 202 PHE A C 1
ATOM 1583 O O . PHE A 1 202 ? -5.789 10.5 5.734 1 98.25 202 PHE A O 1
ATOM 1590 N N . VAL A 1 203 ? -7.891 9.758 5.867 1 98.44 203 VAL A N 1
ATOM 1591 C CA . VAL A 1 203 ? -8.273 10.438 4.633 1 98.44 203 VAL A CA 1
ATOM 1592 C C . VAL A 1 203 ? -8.078 11.945 4.789 1 98.44 203 VAL A C 1
ATOM 1594 O O . VAL A 1 203 ? -7.473 12.594 3.934 1 98.44 203 VAL A O 1
ATOM 1597 N N . PHE A 1 204 ? -8.57 12.477 5.898 1 98.38 204 PHE A N 1
ATOM 1598 C CA . PHE A 1 204 ? -8.43 13.898 6.18 1 98.38 204 PHE A CA 1
ATOM 1599 C C . PHE A 1 204 ? -6.957 14.297 6.215 1 98.38 204 PHE A C 1
ATOM 1601 O O . PHE A 1 204 ? -6.57 15.312 5.633 1 98.38 204 PHE A O 1
ATOM 1608 N N . GLY A 1 205 ? -6.141 13.555 6.895 1 97.94 205 GLY A N 1
ATOM 1609 C CA . GLY A 1 205 ? -4.723 13.859 7.035 1 97.94 205 GLY A CA 1
ATOM 1610 C C . GLY A 1 205 ? -4 13.969 5.707 1 97.94 205 GLY A C 1
ATOM 1611 O O . GLY A 1 205 ? -3.141 14.828 5.531 1 97.94 205 GLY A O 1
ATOM 1612 N N . PHE A 1 206 ? -4.371 13.117 4.758 1 96.88 206 PHE A N 1
ATOM 1613 C CA . PHE A 1 206 ? -3.693 13.086 3.467 1 96.88 206 PHE A CA 1
ATOM 1614 C C . PHE A 1 206 ? -4.281 14.125 2.521 1 96.88 206 PHE A C 1
ATOM 1616 O O . PHE A 1 206 ? -3.57 14.688 1.688 1 96.88 206 PHE A O 1
ATOM 1623 N N . LEU A 1 207 ? -5.535 14.414 2.648 1 98 207 LEU A N 1
ATOM 1624 C CA . LEU A 1 207 ? -6.219 15.266 1.678 1 98 207 LEU A CA 1
ATOM 1625 C C . LEU A 1 207 ? -6.098 16.734 2.062 1 98 207 LEU A C 1
ATOM 1627 O O . LEU A 1 207 ? -5.969 17.594 1.194 1 98 207 LEU A O 1
ATOM 1631 N N . ALA A 1 208 ? -6.141 17.016 3.338 1 97.62 208 ALA A N 1
ATOM 1632 C CA . ALA A 1 208 ? -6.246 18.406 3.803 1 97.62 208 ALA A CA 1
ATOM 1633 C C . ALA A 1 208 ? -5.051 19.219 3.334 1 97.62 208 ALA A C 1
ATOM 1635 O O . ALA A 1 208 ? -5.219 20.312 2.783 1 97.62 208 ALA A O 1
ATOM 1636 N N . PRO A 1 209 ? -3.83 18.734 3.547 1 96.62 209 PRO A N 1
ATOM 1637 C CA . PRO A 1 209 ? -2.699 19.516 3.047 1 96.62 209 PRO A CA 1
ATOM 1638 C C . PRO A 1 209 ? -2.729 19.688 1.529 1 96.62 209 PRO A C 1
ATOM 1640 O O . PRO A 1 209 ? -2.41 20.766 1.023 1 96.62 209 PRO A O 1
ATOM 1643 N N . LEU A 1 210 ? -3.074 18.641 0.832 1 96.12 210 LEU A N 1
ATOM 1644 C CA . LEU A 1 210 ? -3.174 18.703 -0.622 1 96.12 210 LEU A CA 1
ATOM 1645 C C . LEU A 1 210 ? -4.234 19.719 -1.05 1 96.12 210 LEU A C 1
ATOM 1647 O O . LEU A 1 210 ? -4.07 20.391 -2.064 1 96.12 210 LEU A O 1
ATOM 1651 N N . TYR A 1 211 ? -5.242 19.797 -0.3 1 96.56 211 TYR A N 1
ATOM 1652 C CA . TYR A 1 211 ? -6.406 20.641 -0.576 1 96.56 211 TYR A CA 1
ATOM 1653 C C . TYR A 1 211 ? -6.113 22.094 -0.273 1 96.56 211 TYR A C 1
ATOM 1655 O O . TYR A 1 211 ? -6.465 22.984 -1.056 1 96.56 211 TYR A O 1
ATOM 1663 N N . LYS A 1 212 ? -5.406 22.359 0.803 1 96.31 212 LYS A N 1
ATOM 1664 C CA . LYS A 1 212 ? -5.387 23.703 1.355 1 96.31 212 LYS A CA 1
ATOM 1665 C C . LYS A 1 212 ? -4.094 24.438 1 1 96.31 212 LYS A C 1
ATOM 1667 O O . LYS A 1 212 ? -4.078 25.656 0.856 1 96.31 212 LYS A O 1
ATOM 1672 N N . VAL A 1 213 ? -2.992 23.734 0.877 1 95 213 VAL A N 1
ATOM 1673 C CA . VAL A 1 213 ? -1.709 24.375 0.621 1 95 213 VAL A CA 1
ATOM 1674 C C . VAL A 1 213 ? -1.729 25.031 -0.755 1 95 213 VAL A C 1
ATOM 1676 O O . VAL A 1 213 ? -2.234 24.453 -1.722 1 95 213 VAL A O 1
ATOM 1679 N N . ARG A 1 214 ? -1.156 26.172 -0.886 1 93.38 214 ARG A N 1
ATOM 1680 C CA . ARG A 1 214 ? -1.126 26.922 -2.141 1 93.38 214 ARG A CA 1
ATOM 1681 C C . ARG A 1 214 ? 0.11 26.562 -2.959 1 93.38 214 ARG A C 1
ATOM 1683 O O . ARG A 1 214 ? 1.121 27.266 -2.904 1 93.38 214 ARG A O 1
ATOM 1690 N N . PHE A 1 215 ? -0.053 25.547 -3.785 1 93.69 215 PHE A N 1
ATOM 1691 C CA . PHE A 1 215 ? 1.053 25.094 -4.617 1 93.69 215 PHE A CA 1
ATOM 1692 C C . PHE A 1 215 ? 1.075 25.828 -5.949 1 93.69 215 PHE A C 1
ATOM 1694 O O . PHE A 1 215 ? 0.022 26.156 -6.508 1 93.69 215 PHE A O 1
ATOM 1701 N N . PRO A 1 216 ? 2.232 26.125 -6.461 1 91.44 216 PRO A N 1
ATOM 1702 C CA . PRO A 1 216 ? 2.312 26.625 -7.832 1 91.44 216 PRO A CA 1
ATOM 1703 C C . PRO A 1 216 ? 1.899 25.594 -8.867 1 91.44 216 PRO A C 1
ATOM 1705 O O . PRO A 1 216 ? 1.226 25.922 -9.852 1 91.44 216 PRO A O 1
ATOM 1708 N N . LYS A 1 217 ? 2.361 24.359 -8.688 1 86.56 217 LYS A N 1
ATOM 1709 C CA . LYS A 1 217 ? 1.945 23.25 -9.539 1 86.56 217 LYS A CA 1
ATOM 1710 C C . LYS A 1 217 ? 0.823 22.438 -8.883 1 86.56 217 LYS A C 1
ATOM 1712 O O . LYS A 1 217 ? 1.032 21.797 -7.855 1 86.56 217 LYS A O 1
ATOM 1717 N N . VAL A 1 218 ? -0.271 22.391 -9.617 1 84.88 218 VAL A N 1
ATOM 1718 C CA . VAL A 1 218 ? -1.476 22.016 -8.883 1 84.88 218 VAL A CA 1
ATOM 1719 C C . VAL A 1 218 ? -2.178 20.859 -9.602 1 84.88 218 VAL A C 1
ATOM 1721 O O . VAL A 1 218 ? -3.404 20.75 -9.547 1 84.88 218 VAL A O 1
ATOM 1724 N N . GLN A 1 219 ? -1.516 19.969 -10.195 1 90 219 GLN A N 1
ATOM 1725 C CA . GLN A 1 219 ? -2.188 18.922 -10.969 1 90 219 GLN A CA 1
ATOM 1726 C C . GLN A 1 219 ? -3.096 18.078 -10.078 1 90 219 GLN A C 1
ATOM 1728 O O . GLN A 1 219 ? -4.297 17.969 -10.336 1 90 219 GLN A O 1
ATOM 1733 N N . LEU A 1 220 ? -2.566 17.547 -9.039 1 94.88 220 LEU A N 1
ATOM 1734 C CA . LEU A 1 220 ? -3.336 16.688 -8.141 1 94.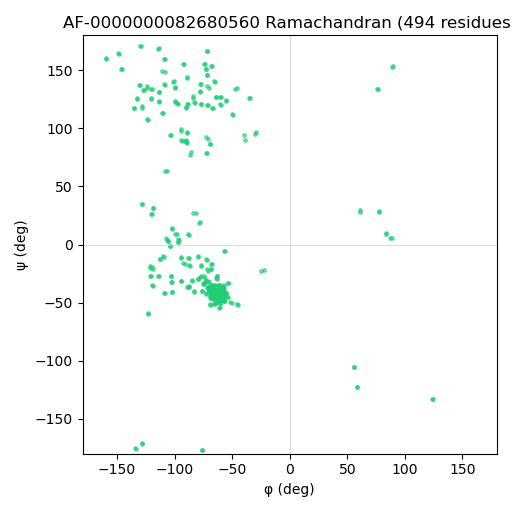88 220 LEU A CA 1
ATOM 1735 C C . LEU A 1 220 ? -4.34 17.5 -7.336 1 94.88 220 LEU A C 1
ATOM 1737 O O . LEU A 1 220 ? -5.469 17.062 -7.117 1 94.88 220 LEU A O 1
ATOM 1741 N N . GLN A 1 221 ? -3.941 18.672 -6.961 1 95.88 221 GLN A N 1
ATOM 1742 C CA . GLN A 1 221 ? -4.805 19.562 -6.191 1 95.88 221 GLN A CA 1
ATOM 1743 C C . GLN A 1 221 ? -6.035 19.969 -7 1 95.88 221 GLN A C 1
ATOM 1745 O O . GLN A 1 221 ? -7.145 20.016 -6.469 1 95.88 221 GLN A O 1
ATOM 1750 N N . GLU A 1 222 ? -5.844 20.281 -8.219 1 95.94 222 GLU A N 1
ATOM 1751 C CA . GLU A 1 222 ? -6.953 20.656 -9.094 1 95.94 222 GLU A CA 1
ATOM 1752 C C . GLU A 1 222 ? -7.957 19.516 -9.234 1 95.94 222 GLU A C 1
ATOM 1754 O O . GLU A 1 222 ? -9.164 19.734 -9.258 1 95.94 222 GLU A O 1
ATOM 1759 N N . HIS A 1 223 ? -7.414 18.328 -9.414 1 97.44 223 HIS A N 1
ATOM 1760 C CA . HIS A 1 223 ? -8.297 17.172 -9.492 1 97.44 223 HIS A CA 1
ATOM 1761 C C . HIS A 1 223 ? -9.109 17.016 -8.219 1 97.44 223 HIS A C 1
ATOM 1763 O O . HIS A 1 223 ? -10.32 16.781 -8.273 1 97.44 223 HIS A O 1
ATOM 1769 N N . LEU A 1 224 ? -8.469 17.141 -7.074 1 97.56 224 LEU A N 1
ATOM 1770 C CA . LEU A 1 224 ? -9.133 17.031 -5.785 1 97.56 224 LEU A CA 1
ATOM 1771 C C . LEU A 1 224 ? -10.227 18.078 -5.645 1 97.56 224 LEU A C 1
ATOM 1773 O O . LEU A 1 224 ? -11.328 17.781 -5.168 1 97.56 224 LEU A O 1
ATOM 1777 N N . LYS A 1 225 ? -9.969 19.234 -6.086 1 96.75 225 LYS A N 1
ATOM 1778 C CA . LYS A 1 225 ? -10.906 20.359 -5.949 1 96.75 225 LYS A CA 1
ATOM 1779 C C . LYS A 1 225 ? -12.148 20.141 -6.809 1 96.75 225 LYS A C 1
ATOM 1781 O O . LYS A 1 225 ? -13.172 20.781 -6.59 1 96.75 225 LYS A O 1
ATOM 1786 N N . GLN A 1 226 ? -12.039 19.312 -7.801 1 96.81 226 GLN A N 1
ATOM 1787 C CA . GLN A 1 226 ? -13.188 18.969 -8.633 1 96.81 226 GLN A CA 1
ATOM 1788 C C . GLN A 1 226 ? -14.102 17.984 -7.926 1 96.81 226 GLN A C 1
ATOM 1790 O O . GLN A 1 226 ? -15.242 17.781 -8.344 1 96.81 226 GLN A O 1
ATOM 1795 N N . LEU A 1 227 ? -13.617 17.359 -6.949 1 97.69 227 LEU A N 1
ATOM 1796 C CA . LEU A 1 227 ? -14.414 16.422 -6.148 1 97.69 227 LEU A CA 1
ATOM 1797 C C . LEU A 1 227 ? -15 17.125 -4.926 1 97.69 227 LEU A C 1
ATOM 1799 O O . LEU A 1 227 ? -14.445 17.031 -3.828 1 97.69 227 LEU A O 1
ATOM 1803 N N . SER A 1 228 ? -16.125 17.656 -5.062 1 97.38 228 SER A N 1
ATOM 1804 C CA . SER A 1 228 ? -16.734 18.578 -4.102 1 97.38 228 SER A CA 1
ATOM 1805 C C . SER A 1 228 ? -17.016 17.875 -2.773 1 97.38 228 SER A C 1
ATOM 1807 O O . SER A 1 228 ? -16.938 18.5 -1.712 1 97.38 228 SER A O 1
ATOM 1809 N N . ASN A 1 229 ? -17.375 16.641 -2.867 1 97.12 229 ASN A N 1
ATOM 1810 C CA . ASN A 1 229 ? -17.688 15.945 -1.624 1 97.12 229 ASN A CA 1
ATOM 1811 C C . ASN A 1 229 ? -16.453 15.75 -0.754 1 97.12 229 ASN A C 1
ATOM 1813 O O . ASN A 1 229 ? -16.531 15.852 0.472 1 97.12 229 ASN A O 1
ATOM 1817 N N . LEU A 1 230 ? -15.32 15.5 -1.345 1 97.88 230 LEU A N 1
ATOM 1818 C CA . LEU A 1 230 ? -14.086 15.359 -0.581 1 97.88 230 LEU A CA 1
ATOM 1819 C C . LEU A 1 230 ? -13.648 16.703 -0.005 1 97.88 230 LEU A C 1
ATOM 1821 O O . LEU A 1 230 ? -13.133 16.766 1.111 1 97.88 230 LEU A O 1
ATOM 1825 N N . CYS A 1 231 ? -13.828 17.781 -0.771 1 97.62 231 CYS A N 1
ATOM 1826 C CA . CYS A 1 231 ? -13.531 19.125 -0.273 1 97.62 231 CYS A CA 1
ATOM 1827 C C . CYS A 1 231 ? -14.414 19.469 0.92 1 97.62 231 CYS A C 1
ATOM 1829 O O . CYS A 1 231 ? -13.922 19.969 1.934 1 97.62 231 CYS A O 1
ATOM 1831 N N . ARG A 1 232 ? -15.656 19.219 0.79 1 97.12 232 ARG A N 1
ATOM 1832 C CA . ARG A 1 232 ? -16.594 19.453 1.886 1 97.12 232 ARG A CA 1
ATOM 1833 C C . ARG A 1 232 ? -16.219 18.625 3.111 1 97.12 232 ARG A C 1
ATOM 1835 O O . ARG A 1 232 ? -16.297 19.109 4.242 1 97.12 232 ARG A O 1
ATOM 1842 N N . PHE A 1 233 ? -15.906 17.406 2.836 1 97.75 233 PHE A N 1
ATOM 1843 C CA . PHE A 1 233 ? -15.461 16.5 3.891 1 97.75 233 PHE A CA 1
ATOM 1844 C C . PHE A 1 233 ? -14.328 17.125 4.695 1 97.75 233 PHE A C 1
ATOM 1846 O O . PHE A 1 233 ? -14.367 17.141 5.926 1 97.75 233 PHE A O 1
ATOM 1853 N N . CYS A 1 234 ? -13.273 17.656 4.027 1 97.75 234 CYS A N 1
ATOM 1854 C CA . CYS A 1 234 ? -12.141 18.297 4.684 1 97.75 234 CYS A CA 1
ATOM 1855 C C . CYS A 1 234 ? -12.586 19.547 5.426 1 97.75 234 CYS A C 1
ATOM 1857 O O . CYS A 1 234 ? -12.203 19.766 6.578 1 97.75 234 CYS A O 1
ATOM 1859 N N . ASP A 1 235 ? -13.383 20.328 4.805 1 96.75 235 ASP A N 1
ATOM 1860 C CA . ASP A 1 235 ? -13.852 21.578 5.41 1 96.75 235 ASP A CA 1
ATOM 1861 C C . ASP A 1 235 ? -14.688 21.297 6.66 1 96.75 235 ASP A C 1
ATOM 1863 O O . ASP A 1 235 ? -14.586 22.016 7.656 1 96.75 235 ASP A O 1
ATOM 1867 N N . ASP A 1 236 ? -15.516 20.297 6.559 1 95.75 236 ASP A N 1
ATOM 1868 C CA . ASP A 1 236 ? -16.359 19.922 7.688 1 95.75 236 ASP A CA 1
ATOM 1869 C C . ASP A 1 236 ? -15.516 19.516 8.891 1 95.75 236 ASP A C 1
ATOM 1871 O O . ASP A 1 236 ? -15.82 19.875 10.031 1 95.75 236 ASP A O 1
ATOM 1875 N N . ILE A 1 237 ? -14.508 18.781 8.672 1 96.62 237 ILE A N 1
ATOM 1876 C CA . ILE A 1 237 ? -13.648 18.328 9.758 1 96.62 237 ILE A CA 1
ATOM 1877 C C . ILE A 1 237 ? -12.875 19.5 10.328 1 96.62 237 ILE A C 1
ATOM 1879 O O . ILE A 1 237 ? -12.766 19.656 11.547 1 96.62 237 ILE A O 1
ATOM 1883 N N . LEU A 1 238 ? -12.336 20.359 9.477 1 96.19 238 LEU A N 1
ATOM 1884 C CA . LEU A 1 238 ? -11.609 21.547 9.93 1 96.19 238 LEU A CA 1
ATOM 1885 C C . LEU A 1 238 ? -12.508 22.453 10.758 1 96.19 238 LEU A C 1
ATOM 1887 O O . LEU A 1 238 ? -12.102 22.938 11.812 1 96.19 238 LEU A O 1
ATOM 1891 N N . GLY A 1 239 ? -13.695 22.703 10.273 1 94.12 239 GLY A N 1
ATOM 1892 C CA . GLY A 1 239 ? -14.641 23.562 10.961 1 94.12 239 GLY A CA 1
ATOM 1893 C C . GLY A 1 239 ? -15.203 22.953 12.227 1 94.12 239 GLY A C 1
ATOM 1894 O O . GLY A 1 239 ? -15.375 23.625 13.242 1 94.12 239 GLY A O 1
ATOM 1895 N N . GLY A 1 240 ? -15.492 21.719 12.203 1 93.31 240 GLY A N 1
ATOM 1896 C CA . GLY A 1 240 ? -16.156 21.031 13.297 1 93.31 240 GLY A CA 1
ATOM 1897 C C . GLY A 1 240 ? -15.219 20.656 14.43 1 93.31 240 GLY A C 1
ATOM 1898 O O . GLY A 1 240 ? -15.625 20.625 15.594 1 93.31 240 GLY A O 1
ATOM 1899 N N . TYR A 1 241 ? -13.953 20.422 14.07 1 93.94 241 TYR A N 1
ATOM 1900 C CA . TYR A 1 241 ? -13.094 19.844 15.094 1 93.94 241 TYR A CA 1
ATOM 1901 C C . TYR A 1 241 ? -11.891 20.719 15.375 1 93.94 241 TYR A C 1
ATOM 1903 O O . TYR A 1 241 ? -11.219 20.578 16.391 1 93.94 241 TYR A O 1
ATOM 1911 N N . PHE A 1 242 ? -11.516 21.594 14.562 1 91.88 242 PHE A N 1
ATOM 1912 C CA . PHE A 1 242 ? -10.289 22.359 14.758 1 91.88 242 PHE A CA 1
ATOM 1913 C C . PHE A 1 242 ? -10.586 23.859 14.828 1 91.88 242 PHE A C 1
ATOM 1915 O O . PHE A 1 242 ? -9.727 24.656 15.219 1 91.88 242 PHE A O 1
ATOM 1922 N N . THR A 1 243 ? -11.562 24.375 14.281 1 77.38 243 THR A N 1
ATOM 1923 C CA . THR A 1 243 ? -11.875 25.797 14.406 1 77.38 243 THR A CA 1
ATOM 1924 C C . THR A 1 243 ? -12.406 26.109 15.805 1 77.38 243 THR A C 1
ATOM 1926 O O . THR A 1 243 ? -13.148 25.312 16.391 1 77.38 243 THR A O 1
ATOM 1929 N N . TYR A 1 244 ? -11.539 26.516 16.797 1 54.31 244 TYR A N 1
ATOM 1930 C CA . TYR A 1 244 ? -11.836 27.062 18.125 1 54.31 244 TYR A CA 1
ATOM 1931 C C . TYR A 1 244 ? -13.148 27.828 18.109 1 54.31 244 TYR A C 1
ATOM 1933 O O . TYR A 1 244 ? -13.414 28.609 17.203 1 54.31 244 TYR A O 1
ATOM 1941 N N . ASN A 1 245 ? -14.203 27.188 18.469 1 42.91 245 ASN A N 1
ATOM 1942 C CA . ASN A 1 245 ? -15.211 28.109 18.969 1 42.91 245 ASN A CA 1
ATOM 1943 C C . ASN A 1 245 ? -14.586 29.219 19.828 1 42.91 245 ASN A C 1
ATOM 1945 O O . ASN A 1 245 ? -13.828 28.922 20.75 1 42.91 245 ASN A O 1
ATOM 1949 N N . ILE A 1 246 ? -14.234 30.344 19.438 1 35.12 246 ILE A N 1
ATOM 1950 C CA . ILE A 1 246 ? -13.961 31.547 20.203 1 35.12 246 ILE A CA 1
ATOM 1951 C C . ILE A 1 246 ? -14.727 31.484 21.531 1 35.12 246 ILE A C 1
ATOM 1953 O O . ILE A 1 246 ? -14.508 32.312 22.422 1 35.12 246 ILE A O 1
ATOM 1957 N N . THR A 1 247 ? -15.836 30.766 21.828 1 33.72 247 THR A N 1
ATOM 1958 C CA . THR A 1 247 ? -16.5 31.094 23.078 1 33.72 247 THR A CA 1
ATOM 1959 C C . THR A 1 247 ? -15.719 30.578 24.281 1 33.72 247 THR A C 1
ATOM 1961 O O . THR A 1 247 ? -16.078 30.844 25.422 1 33.72 247 THR A O 1
ATOM 1964 N N . ASP A 1 248 ? -14.969 29.547 24.25 1 31.84 248 ASP A N 1
ATOM 1965 C CA . ASP A 1 248 ? -14.469 29.266 25.594 1 31.84 248 ASP A CA 1
ATOM 1966 C C . ASP A 1 248 ? -13.32 30.219 25.953 1 31.84 248 ASP A C 1
ATOM 1968 O O . ASP A 1 248 ? -12.57 29.953 26.906 1 31.84 248 ASP A O 1
ATOM 1972 N N . GLY A 1 249 ? -13.117 31.344 25.328 1 23.44 249 GLY A N 1
ATOM 1973 C CA . GLY A 1 249 ? -12.711 32.375 26.266 1 23.44 249 GLY A CA 1
ATOM 1974 C C . GLY A 1 249 ? -13.75 32.656 27.344 1 23.44 249 GLY A C 1
ATOM 1975 O O . GLY A 1 249 ? -14.938 32.375 27.156 1 23.44 249 GLY A O 1
ATOM 1976 N N . MET B 1 1 ? -8.414 -15.5 -37.844 1 34 1 MET B N 1
ATOM 1977 C CA . MET B 1 1 ? -8.516 -15.945 -36.469 1 34 1 MET B CA 1
ATOM 1978 C C . MET B 1 1 ? -7.715 -15.039 -35.531 1 34 1 MET B C 1
ATOM 1980 O O . MET B 1 1 ? -6.625 -14.586 -35.906 1 34 1 MET B O 1
ATOM 1984 N N . ALA B 1 2 ? -8.383 -14.352 -34.625 1 48.84 2 ALA B N 1
ATOM 1985 C CA . ALA B 1 2 ? -7.723 -13.344 -33.812 1 48.84 2 ALA B CA 1
ATOM 1986 C C . ALA B 1 2 ? -6.434 -13.883 -33.188 1 48.84 2 ALA B C 1
ATOM 1988 O O . ALA B 1 2 ? -6.391 -15.031 -32.75 1 48.84 2 ALA B O 1
ATOM 1989 N N . SER B 1 3 ? -5.266 -13.453 -33.562 1 62.06 3 SER B N 1
ATOM 1990 C CA . SER B 1 3 ? -3.971 -13.867 -33.031 1 62.06 3 SER B CA 1
ATOM 1991 C C . SER B 1 3 ? -4.051 -14.172 -31.531 1 62.06 3 SER B C 1
ATOM 1993 O O . SER B 1 3 ? -4.656 -13.414 -30.766 1 62.06 3 SER B O 1
ATOM 1995 N N . PRO B 1 4 ? -3.6 -15.414 -31.078 1 79.56 4 PRO B N 1
ATOM 1996 C CA . PRO B 1 4 ? -3.736 -15.883 -29.688 1 79.56 4 PRO B CA 1
ATOM 1997 C C . PRO B 1 4 ? -2.943 -15.031 -28.703 1 79.56 4 PRO B C 1
ATOM 1999 O O . PRO B 1 4 ? -1.9 -14.477 -29.047 1 79.56 4 PRO B O 1
ATOM 2002 N N . MET B 1 5 ? -3.572 -14.508 -27.609 1 91.94 5 MET B N 1
ATOM 2003 C CA . MET B 1 5 ? -2.879 -13.82 -26.531 1 91.94 5 MET B CA 1
ATOM 2004 C C . MET B 1 5 ? -1.859 -14.742 -25.859 1 91.94 5 MET B C 1
ATOM 2006 O O . MET B 1 5 ? -2.166 -15.891 -25.547 1 91.94 5 MET B O 1
ATOM 2010 N N . GLU B 1 6 ? -0.605 -14.234 -25.781 1 93.06 6 GLU B N 1
ATOM 2011 C CA . GLU B 1 6 ? 0.478 -15.008 -25.188 1 93.06 6 GLU B CA 1
ATOM 2012 C C . GLU B 1 6 ? 0.967 -14.359 -23.891 1 93.06 6 GLU B C 1
ATOM 2014 O O . GLU B 1 6 ? 1.195 -13.148 -23.844 1 93.06 6 GLU B O 1
ATOM 2019 N N . LEU B 1 7 ? 1.069 -15.156 -22.891 1 93.56 7 LEU B N 1
ATOM 2020 C CA . LEU B 1 7 ? 1.585 -14.672 -21.625 1 93.56 7 LEU B CA 1
ATOM 2021 C C . LEU B 1 7 ? 2.961 -15.266 -21.328 1 93.56 7 LEU B C 1
ATOM 2023 O O . LEU B 1 7 ? 3.105 -16.484 -21.219 1 93.56 7 LEU B O 1
ATOM 2027 N N . SER B 1 8 ? 3.975 -14.477 -21.312 1 90.94 8 SER B N 1
ATOM 2028 C CA . SER B 1 8 ? 5.281 -14.891 -20.797 1 90.94 8 SER B CA 1
ATOM 2029 C C . SER B 1 8 ? 5.305 -14.906 -19.281 1 90.94 8 SER B C 1
ATOM 2031 O O . SER B 1 8 ? 5.027 -13.891 -18.641 1 90.94 8 SER B O 1
ATOM 2033 N N . CYS B 1 9 ? 5.574 -16.031 -18.672 1 91.81 9 CYS B N 1
ATOM 2034 C CA . CYS B 1 9 ? 5.508 -16.172 -17.219 1 91.81 9 CYS B CA 1
ATOM 2035 C C . CYS B 1 9 ? 6.523 -17.188 -16.734 1 91.81 9 CYS B C 1
ATOM 2037 O O . CYS B 1 9 ? 7.137 -17.906 -17.531 1 91.81 9 CYS B O 1
ATOM 2039 N N . TRP B 1 10 ? 6.762 -17.141 -15.422 1 90.19 10 TRP B N 1
ATOM 2040 C CA . TRP B 1 10 ? 7.559 -18.188 -14.805 1 90.19 10 TRP B CA 1
ATOM 2041 C C . TRP B 1 10 ? 6.77 -19.5 -14.719 1 90.19 10 TRP B C 1
ATOM 2043 O O . TRP B 1 10 ? 5.539 -19.484 -14.641 1 90.19 10 TRP B O 1
ATOM 2053 N N . GLY B 1 11 ? 7.418 -20.578 -14.75 1 89.5 11 GLY B N 1
ATOM 2054 C CA . GLY B 1 11 ? 6.77 -21.875 -14.703 1 89.5 11 GLY B CA 1
ATOM 2055 C C . GLY B 1 11 ? 6.281 -22.25 -13.312 1 89.5 11 GLY B C 1
ATOM 2056 O O . GLY B 1 11 ? 6.348 -21.438 -12.391 1 89.5 11 GLY B O 1
ATOM 2057 N N . GLY B 1 12 ? 5.738 -23.5 -13.297 1 91.94 12 GLY B N 1
ATOM 2058 C CA . GLY B 1 12 ? 5.152 -23.938 -12.039 1 91.94 12 GLY B CA 1
ATOM 2059 C C . GLY B 1 12 ? 5.969 -25.031 -11.352 1 91.94 12 GLY B C 1
ATOM 2060 O O . GLY B 1 12 ? 6.863 -25.609 -11.961 1 91.94 12 GLY B O 1
ATOM 2061 N N . ASP B 1 13 ? 5.785 -25.188 -10.148 1 93.06 13 ASP B N 1
ATOM 2062 C CA . ASP B 1 13 ? 6.301 -26.219 -9.25 1 93.06 13 ASP B CA 1
ATOM 2063 C C . ASP B 1 13 ? 5.441 -26.328 -7.996 1 93.06 13 ASP B C 1
ATOM 2065 O O . ASP B 1 13 ? 4.539 -25.531 -7.777 1 93.06 13 ASP B O 1
ATOM 2069 N N . TRP B 1 14 ? 5.562 -27.547 -7.246 1 93.69 14 TRP B N 1
ATOM 2070 C CA . TRP B 1 14 ? 4.848 -27.781 -5.996 1 93.69 14 TRP B CA 1
ATOM 2071 C C . TRP B 1 14 ? 3.338 -27.734 -6.215 1 93.69 14 TRP B C 1
ATOM 2073 O O . TRP B 1 14 ? 2.607 -27.141 -5.414 1 93.69 14 TRP B O 1
ATOM 2083 N N . GLY B 1 15 ? 2.912 -28.062 -7.391 1 92 15 GLY B N 1
ATOM 2084 C CA . GLY B 1 15 ? 1.487 -28.125 -7.676 1 92 15 GLY B CA 1
ATOM 2085 C C . GLY B 1 15 ? 0.916 -26.797 -8.148 1 92 15 GLY B C 1
ATOM 2086 O O . GLY B 1 15 ? -0.302 -26.656 -8.281 1 92 15 GLY B O 1
ATOM 2087 N N . LEU B 1 16 ? 1.746 -25.828 -8.344 1 95 16 LEU B N 1
ATOM 2088 C CA . LEU B 1 16 ? 1.299 -24.516 -8.789 1 95 16 LEU B CA 1
ATOM 2089 C C . LEU B 1 16 ? 1.547 -24.328 -10.281 1 95 16 LEU B C 1
ATOM 2091 O O . LEU B 1 16 ? 2.561 -24.797 -10.805 1 95 16 LEU B O 1
ATOM 2095 N N . PRO B 1 17 ? 0.615 -23.719 -10.945 1 94.25 17 PRO B N 1
ATOM 2096 C CA . PRO B 1 17 ? 0.86 -23.422 -12.359 1 94.25 17 PRO B CA 1
ATOM 2097 C C . PRO B 1 17 ? 2.027 -22.453 -12.562 1 94.25 17 PRO B C 1
ATOM 2099 O O . PRO B 1 17 ? 2.658 -22.453 -13.625 1 94.25 17 PRO B O 1
ATOM 2102 N N . SER B 1 18 ? 2.273 -21.594 -11.633 1 94.12 18 SER B N 1
ATOM 2103 C CA . SER B 1 18 ? 3.441 -20.719 -11.547 1 94.12 18 SER B CA 1
ATOM 2104 C C . SER B 1 18 ? 3.867 -20.5 -10.102 1 94.12 18 SER B C 1
ATOM 2106 O O . SER B 1 18 ? 3.037 -20.531 -9.195 1 94.12 18 SER B O 1
ATOM 2108 N N . VAL B 1 19 ? 5.117 -20.266 -9.891 1 92 19 VAL B N 1
ATOM 2109 C CA . VAL B 1 19 ? 5.598 -19.984 -8.547 1 92 19 VAL B CA 1
ATOM 2110 C C . VAL B 1 19 ? 5.652 -18.484 -8.305 1 92 19 VAL B C 1
ATOM 2112 O O . VAL B 1 19 ? 5.875 -18.031 -7.18 1 92 19 VAL B O 1
ATOM 2115 N N . HIS B 1 20 ? 5.492 -17.766 -9.375 1 92.56 20 HIS B N 1
ATOM 2116 C CA . HIS B 1 20 ? 5.582 -16.312 -9.352 1 92.56 20 HIS B CA 1
ATOM 2117 C C . HIS B 1 20 ? 4.219 -15.68 -9.078 1 92.56 20 HIS B C 1
ATOM 2119 O O . HIS B 1 20 ? 3.289 -15.836 -9.875 1 92.56 20 HIS B O 1
ATOM 2125 N N . PRO B 1 21 ? 4.078 -14.961 -8 1 94.81 21 PRO B N 1
ATOM 2126 C CA . PRO B 1 21 ? 2.783 -14.422 -7.582 1 94.81 21 PRO B CA 1
ATOM 2127 C C . PRO B 1 21 ? 2.104 -13.602 -8.68 1 94.81 21 PRO B C 1
ATOM 2129 O O . PRO B 1 21 ? 0.919 -13.805 -8.961 1 94.81 21 PRO B O 1
ATOM 2132 N N . GLU B 1 22 ? 2.793 -12.758 -9.336 1 94.5 22 GLU B N 1
ATOM 2133 C CA . GLU B 1 22 ? 2.199 -11.883 -10.344 1 94.5 22 GLU B CA 1
ATOM 2134 C C . GLU B 1 22 ? 1.725 -12.68 -11.562 1 94.5 22 GLU B C 1
ATOM 2136 O O . GLU B 1 22 ? 0.687 -12.367 -12.148 1 94.5 22 GLU B O 1
ATOM 2141 N N . SER B 1 23 ? 2.502 -13.641 -11.938 1 95 23 SER B N 1
ATOM 2142 C CA . SER B 1 23 ? 2.072 -14.516 -13.023 1 95 23 SER B CA 1
ATOM 2143 C C . SER B 1 23 ? 0.794 -15.266 -12.664 1 95 23 SER B C 1
ATOM 2145 O O . SER B 1 23 ? -0.102 -15.414 -13.5 1 95 23 SER B O 1
ATOM 2147 N N . LEU B 1 24 ? 0.736 -15.695 -11.445 1 96.56 24 LEU B N 1
ATOM 2148 C CA . LEU B 1 24 ? -0.427 -16.438 -10.977 1 96.56 24 LEU B CA 1
ATOM 2149 C C . LEU B 1 24 ? -1.68 -15.57 -11.008 1 96.56 24 LEU B C 1
ATOM 2151 O O . LEU B 1 24 ? -2.768 -16.047 -11.328 1 96.56 24 LEU B O 1
ATOM 2155 N N . VAL B 1 25 ? -1.51 -14.336 -10.641 1 97.69 25 VAL B N 1
ATOM 2156 C CA . VAL B 1 25 ? -2.629 -13.406 -10.664 1 97.69 25 VAL B CA 1
ATOM 2157 C C . VAL B 1 25 ? -3.23 -13.344 -12.062 1 97.69 25 VAL B C 1
ATOM 2159 O O . VAL B 1 25 ? -4.445 -13.469 -12.227 1 97.69 25 VAL B O 1
ATOM 2162 N N . VAL B 1 26 ? -2.361 -13.195 -13.047 1 97.38 26 VAL B N 1
ATOM 2163 C CA . VAL B 1 26 ? -2.811 -13.055 -14.43 1 97.38 26 VAL B CA 1
ATOM 2164 C C . VAL B 1 26 ? -3.418 -14.375 -14.914 1 97.38 26 VAL B C 1
ATOM 2166 O O . VAL B 1 26 ? -4.48 -14.375 -15.539 1 97.38 26 VAL B O 1
ATOM 2169 N N . MET B 1 27 ? -2.803 -15.445 -14.594 1 96.69 27 MET B N 1
ATOM 2170 C CA . MET B 1 27 ? -3.293 -16.766 -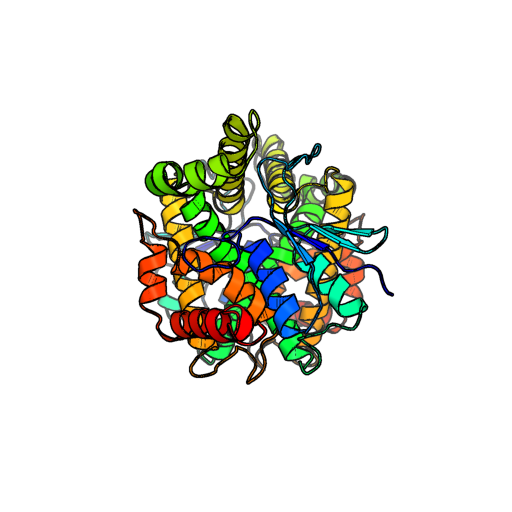15 1 96.69 27 MET B CA 1
ATOM 2171 C C . MET B 1 27 ? -4.672 -17.031 -14.406 1 96.69 27 MET B C 1
ATOM 2173 O O . MET B 1 27 ? -5.574 -17.5 -15.109 1 96.69 27 MET B O 1
ATOM 2177 N N . ALA B 1 28 ? -4.762 -16.781 -13.133 1 97.69 28 ALA B N 1
ATOM 2178 C CA . ALA B 1 28 ? -6.031 -17.016 -12.453 1 97.69 28 ALA B CA 1
ATOM 2179 C C . ALA B 1 28 ? -7.141 -16.156 -13.047 1 97.69 28 ALA B C 1
ATOM 2181 O O . ALA B 1 28 ? -8.227 -16.656 -13.359 1 97.69 28 ALA B O 1
ATOM 2182 N N . TYR B 1 29 ? -6.855 -14.891 -13.242 1 98.06 29 TYR B N 1
ATOM 2183 C CA . TYR B 1 29 ? -7.859 -13.984 -13.781 1 98.06 29 TYR B CA 1
ATOM 2184 C C . TYR B 1 29 ? -8.297 -14.422 -15.172 1 98.06 29 TYR B C 1
ATOM 2186 O O . TYR B 1 29 ? -9.484 -14.359 -15.508 1 98.06 29 TYR B O 1
ATOM 2194 N N . ALA B 1 30 ? -7.355 -14.781 -16 1 96.88 30 ALA B N 1
ATOM 2195 C CA . ALA B 1 30 ? -7.668 -15.25 -17.344 1 96.88 30 ALA B CA 1
ATOM 2196 C C . ALA B 1 30 ? -8.602 -16.453 -17.297 1 96.88 30 ALA B C 1
ATOM 2198 O O . ALA B 1 30 ? -9.539 -16.547 -18.109 1 96.88 30 ALA B O 1
ATOM 2199 N N . LYS B 1 31 ? -8.367 -17.328 -16.359 1 96.44 31 LYS B N 1
ATOM 2200 C CA . LYS B 1 31 ? -9.234 -18.5 -16.188 1 96.44 31 LYS B CA 1
ATOM 2201 C C . LYS B 1 31 ? -10.633 -18.078 -15.742 1 96.44 31 LYS B C 1
ATOM 2203 O O . LYS B 1 31 ? -11.633 -18.578 -16.266 1 96.44 31 LYS B O 1
ATOM 2208 N N . PHE B 1 32 ? -10.711 -17.188 -14.75 1 97.12 32 PHE B N 1
ATOM 2209 C CA . PHE B 1 32 ? -11.984 -16.719 -14.234 1 97.12 32 PHE B CA 1
ATOM 2210 C C . PHE B 1 32 ? -12.82 -16.078 -15.344 1 97.12 32 PHE B C 1
ATOM 2212 O O . PHE B 1 32 ? -14.039 -16.25 -15.391 1 97.12 32 PHE B O 1
ATOM 2219 N N . ALA B 1 33 ? -12.109 -15.312 -16.203 1 96.38 33 ALA B N 1
ATOM 2220 C CA . ALA B 1 33 ? -12.781 -14.523 -17.234 1 96.38 33 ALA B CA 1
ATOM 2221 C C . ALA B 1 33 ? -12.984 -15.336 -18.5 1 96.38 33 ALA B C 1
ATOM 2223 O O . ALA B 1 33 ? -13.641 -14.883 -19.438 1 96.38 33 ALA B O 1
ATOM 2224 N N . GLY B 1 34 ? -12.367 -16.484 -18.594 1 94.44 34 GLY B N 1
ATOM 2225 C CA . GLY B 1 34 ? -12.484 -17.328 -19.781 1 94.44 34 GLY B CA 1
ATOM 2226 C C . GLY B 1 34 ? -11.641 -16.844 -20.938 1 94.44 34 GLY B C 1
ATOM 2227 O O . GLY B 1 34 ? -12.039 -17 -22.094 1 94.44 34 GLY B O 1
ATOM 2228 N N . ALA B 1 35 ? -10.609 -16.203 -20.656 1 94.75 35 ALA B N 1
ATOM 2229 C CA . ALA B 1 35 ? -9.727 -15.703 -21.719 1 94.75 35 ALA B CA 1
ATOM 2230 C C . ALA B 1 35 ? -8.75 -16.781 -22.172 1 94.75 35 ALA B C 1
ATOM 2232 O O . ALA B 1 35 ? -8.055 -17.391 -21.344 1 94.75 35 ALA B O 1
ATOM 2233 N N . PRO B 1 36 ? -8.719 -17 -23.438 1 92.38 36 PRO B N 1
ATOM 2234 C CA . PRO B 1 36 ? -7.723 -17.953 -23.922 1 92.38 36 PRO B CA 1
ATOM 2235 C C . PRO B 1 36 ? -6.297 -17.406 -23.859 1 92.38 36 PRO B C 1
ATOM 2237 O O . PRO B 1 36 ? -6.023 -16.312 -24.359 1 92.38 36 PRO B O 1
ATOM 2240 N N . LEU B 1 37 ? -5.469 -18.031 -23.156 1 92.25 37 LEU B N 1
ATOM 2241 C CA . LEU B 1 37 ? -4.102 -17.562 -22.953 1 92.25 37 LEU B CA 1
ATOM 2242 C C . LEU B 1 37 ? -3.1 -18.672 -23.266 1 92.25 37 LEU B C 1
ATOM 2244 O O . LEU B 1 37 ? -3.184 -19.766 -22.688 1 92.25 37 LEU B O 1
ATOM 2248 N N . LYS B 1 38 ? -2.285 -18.406 -24.266 1 92.62 38 LYS B N 1
ATOM 2249 C CA . LYS B 1 38 ? -1.158 -19.297 -24.5 1 92.62 38 LYS B CA 1
ATOM 2250 C C . LYS B 1 38 ? 0.016 -18.969 -23.578 1 92.62 38 LYS B C 1
ATOM 2252 O O . LYS B 1 38 ? 0.49 -17.828 -23.562 1 92.62 38 LYS B O 1
ATOM 2257 N N . LEU B 1 39 ? 0.46 -19.828 -22.828 1 91.5 39 LEU B N 1
ATOM 2258 C CA . LEU B 1 39 ? 1.518 -19.609 -21.844 1 91.5 39 LEU B CA 1
ATOM 2259 C C . LEU B 1 39 ? 2.893 -19.828 -22.469 1 91.5 39 LEU B C 1
ATOM 2261 O O . LEU B 1 39 ? 3.121 -20.859 -23.109 1 91.5 39 LEU B O 1
ATOM 2265 N N . ASN B 1 40 ? 3.654 -18.859 -22.438 1 88.44 40 ASN B N 1
ATOM 2266 C CA . ASN B 1 40 ? 5.07 -18.953 -22.781 1 88.44 40 ASN B CA 1
ATOM 2267 C C . ASN B 1 40 ? 5.945 -18.938 -21.531 1 88.44 40 ASN B C 1
ATOM 2269 O O . ASN B 1 40 ? 6.301 -17.875 -21.031 1 88.44 40 ASN B O 1
ATOM 2273 N N . VAL B 1 41 ? 6.289 -20.062 -21.031 1 88.38 41 VAL B N 1
ATOM 2274 C CA . VAL B 1 41 ? 7.023 -20.188 -19.766 1 88.38 41 VAL B CA 1
ATOM 2275 C C . VAL B 1 41 ? 8.5 -19.875 -20 1 88.38 41 VAL B C 1
ATOM 2277 O O . VAL B 1 41 ? 9.094 -20.312 -20.984 1 88.38 41 VAL B O 1
ATOM 2280 N N . VAL B 1 42 ? 8.992 -19.047 -19.156 1 81.62 42 VAL B N 1
ATOM 2281 C CA . VAL B 1 42 ? 10.406 -18.703 -19.219 1 81.62 42 VAL B CA 1
ATOM 2282 C C . VAL B 1 42 ? 11.266 -19.953 -19.047 1 81.62 42 VAL B C 1
ATOM 2284 O O . VAL B 1 42 ? 11.047 -20.734 -18.125 1 81.62 42 VAL B O 1
ATOM 2287 N N . ASP B 1 43 ? 12.039 -20.234 -19.984 1 74.31 43 ASP B N 1
ATOM 2288 C CA . ASP B 1 43 ? 12.945 -21.375 -19.922 1 74.31 43 ASP B CA 1
ATOM 2289 C C . ASP B 1 43 ? 14.344 -20.984 -20.375 1 74.31 43 ASP B C 1
ATOM 2291 O O . ASP B 1 43 ? 14.695 -19.797 -20.391 1 74.31 43 ASP B O 1
ATOM 2295 N N . ASN B 1 44 ? 15.109 -22 -20.406 1 67.38 44 ASN B N 1
ATOM 2296 C CA . ASN B 1 44 ? 16.531 -21.828 -20.688 1 67.38 44 ASN B CA 1
ATOM 2297 C C . ASN B 1 44 ? 16.766 -21.109 -22.016 1 67.38 44 ASN B C 1
ATOM 2299 O O . ASN B 1 44 ? 17.875 -20.656 -22.297 1 67.38 44 ASN B O 1
ATOM 2303 N N . MET B 1 45 ? 15.695 -20.922 -22.625 1 62.59 45 MET B N 1
ATOM 2304 C CA . MET B 1 45 ? 15.867 -20.266 -23.922 1 62.59 45 MET B CA 1
ATOM 2305 C C . MET B 1 45 ? 15.383 -18.828 -23.875 1 62.59 45 MET B C 1
ATOM 2307 O O . MET B 1 45 ? 15.352 -18.141 -24.891 1 62.59 45 MET B O 1
ATOM 2311 N N . TRP B 1 46 ? 15.055 -18.531 -22.688 1 65 46 TRP B N 1
ATOM 2312 C CA . TRP B 1 46 ? 14.492 -17.203 -22.547 1 65 46 TRP B CA 1
ATOM 2313 C C . TRP B 1 46 ? 15.547 -16.125 -22.812 1 65 46 TRP B C 1
ATOM 2315 O O . TRP B 1 46 ? 16.688 -16.234 -22.344 1 65 46 TRP B O 1
ATOM 2325 N N . THR B 1 47 ? 15.305 -15.297 -23.875 1 59.47 47 THR B N 1
ATOM 2326 C CA . THR B 1 47 ? 16.203 -14.219 -24.25 1 59.47 47 THR B CA 1
ATOM 2327 C C . THR B 1 47 ? 15.617 -12.867 -23.891 1 59.47 47 THR B C 1
ATOM 2329 O O . THR B 1 47 ? 14.516 -12.523 -24.328 1 59.47 47 THR B O 1
ATOM 2332 N N . SER B 1 48 ? 15.375 -12.539 -22.672 1 56.44 48 SER B N 1
ATOM 2333 C CA . SER B 1 48 ? 14.859 -11.18 -22.547 1 56.44 48 SER B CA 1
ATOM 2334 C C . SER B 1 48 ? 15.992 -10.188 -22.266 1 56.44 48 SER B C 1
ATOM 2336 O O . SER B 1 48 ? 16.609 -10.242 -21.203 1 56.44 48 SER B O 1
ATOM 2338 N N . PRO B 1 49 ? 16.422 -9.508 -23.406 1 47.16 49 PRO B N 1
ATOM 2339 C CA . PRO B 1 49 ? 17.484 -8.508 -23.266 1 47.16 49 PRO B CA 1
ATOM 2340 C C . PRO B 1 49 ? 17.266 -7.578 -22.078 1 47.16 49 PRO B C 1
ATOM 2342 O O . PRO B 1 49 ? 18.234 -7.082 -21.484 1 47.16 49 PRO B O 1
ATOM 2345 N N . ARG B 1 50 ? 16.062 -7.023 -22.047 1 49.56 50 ARG B N 1
ATOM 2346 C CA . ARG B 1 50 ? 15.914 -5.848 -21.203 1 49.56 50 ARG B CA 1
ATOM 2347 C C . ARG B 1 50 ? 15.656 -6.246 -19.75 1 49.56 50 ARG B C 1
ATOM 2349 O O . ARG B 1 50 ? 15.148 -5.449 -18.953 1 49.56 50 ARG B O 1
ATOM 2356 N N . GLY B 1 51 ? 16.156 -7.391 -19.469 1 57.09 51 GLY B N 1
ATOM 2357 C CA . GLY B 1 51 ? 15.945 -7.758 -18.078 1 57.09 51 GLY B CA 1
ATOM 2358 C C . GLY B 1 51 ? 14.648 -8.523 -17.859 1 57.09 51 GLY B C 1
ATOM 2359 O O . GLY B 1 51 ? 13.828 -8.633 -18.766 1 57.09 51 GLY B O 1
ATOM 2360 N N . VAL B 1 52 ? 14.578 -9.344 -16.844 1 63.03 52 VAL B N 1
ATOM 2361 C CA . VAL B 1 52 ? 13.484 -10.289 -16.609 1 63.03 52 VAL B CA 1
ATOM 2362 C C . VAL B 1 52 ? 12.234 -9.539 -16.188 1 63.03 52 VAL B C 1
ATOM 2364 O O . VAL B 1 52 ? 12.125 -9.102 -15.031 1 63.03 52 VAL B O 1
ATOM 2367 N N . VAL B 1 53 ? 11.484 -8.906 -17.203 1 76.75 53 VAL B N 1
ATOM 2368 C CA . VAL B 1 53 ? 10.18 -8.328 -16.906 1 76.75 53 VAL B CA 1
ATOM 2369 C C . VAL B 1 53 ? 9.086 -9.375 -17.109 1 76.75 53 VAL B C 1
ATOM 2371 O O . VAL B 1 53 ? 8.758 -9.719 -18.25 1 76.75 53 VAL B O 1
ATOM 2374 N N . ILE B 1 54 ? 8.688 -10.008 -16.094 1 85.94 54 ILE B N 1
ATOM 2375 C CA . ILE B 1 54 ? 7.652 -11.039 -16.094 1 85.94 54 ILE B CA 1
ATOM 2376 C C . ILE B 1 54 ? 6.586 -10.695 -15.055 1 85.94 54 ILE B C 1
ATOM 2378 O O . ILE B 1 54 ? 6.906 -10.211 -13.969 1 85.94 54 ILE B O 1
ATOM 2382 N N . PRO B 1 55 ? 5.324 -10.789 -15.43 1 90.75 55 PRO B N 1
ATOM 2383 C CA . PRO B 1 55 ? 4.719 -11.367 -16.625 1 90.75 55 PRO B CA 1
ATOM 2384 C C . PRO B 1 55 ? 4.527 -10.344 -17.75 1 90.75 55 PRO B C 1
ATOM 2386 O O . PRO B 1 55 ? 4.426 -9.141 -17.469 1 90.75 55 PRO B O 1
ATOM 2389 N N . VAL B 1 56 ? 4.48 -10.789 -18.922 1 90.44 56 VAL B N 1
ATOM 2390 C CA . VAL B 1 56 ? 4.23 -9.953 -20.094 1 90.44 56 VAL B CA 1
ATOM 2391 C C . VAL B 1 56 ? 3.174 -10.609 -20.984 1 90.44 56 VAL B C 1
ATOM 2393 O O . VAL B 1 56 ? 3.301 -11.781 -21.344 1 90.44 56 VAL B O 1
ATOM 2396 N N . LEU B 1 57 ? 2.162 -9.852 -21.25 1 93.94 57 LEU B N 1
ATOM 2397 C CA . LEU B 1 57 ? 1.134 -10.312 -22.172 1 93.94 57 LEU B CA 1
ATOM 2398 C C . LEU B 1 57 ? 1.348 -9.703 -23.562 1 93.94 57 LEU B C 1
ATOM 2400 O O . LEU B 1 57 ? 1.487 -8.484 -23.688 1 93.94 57 LEU B O 1
ATOM 2404 N N . THR B 1 58 ? 1.477 -10.516 -24.516 1 92 58 THR B N 1
ATOM 2405 C CA . THR B 1 58 ? 1.655 -10.062 -25.891 1 92 58 THR B CA 1
ATOM 2406 C C . THR B 1 58 ? 0.449 -10.438 -26.75 1 92 58 THR B C 1
ATOM 2408 O O . THR B 1 58 ? 0.003 -11.586 -26.719 1 92 58 THR B O 1
ATOM 2411 N N . SER B 1 59 ? -0.12 -9.5 -27.312 1 90.06 59 SER B N 1
ATOM 2412 C CA . SER B 1 59 ? -1.232 -9.688 -28.234 1 90.06 59 SER B CA 1
ATOM 2413 C C . SER B 1 59 ? -1.059 -8.828 -29.484 1 90.06 59 SER B C 1
ATOM 2415 O O . SER B 1 59 ? -1.014 -7.602 -29.406 1 90.06 59 SER B O 1
ATOM 2417 N N . GLU B 1 60 ? -0.942 -9.562 -30.625 1 86.25 60 GLU B N 1
ATOM 2418 C CA . GLU B 1 60 ? -0.733 -8.867 -31.891 1 86.25 60 GLU B CA 1
ATOM 2419 C C . GLU B 1 60 ? 0.491 -7.953 -31.828 1 86.25 60 GLU B C 1
ATOM 2421 O O . GLU B 1 60 ? 1.597 -8.414 -31.531 1 86.25 60 GLU B O 1
ATOM 2426 N N . ASN B 1 61 ? 0.382 -6.676 -31.734 1 85.31 61 ASN B N 1
ATOM 2427 C CA . ASN B 1 61 ? 1.517 -5.758 -31.781 1 85.31 61 ASN B CA 1
ATOM 2428 C C . ASN B 1 61 ? 1.612 -4.934 -30.5 1 85.31 61 ASN B C 1
ATOM 2430 O O . ASN B 1 61 ? 2.186 -3.842 -30.5 1 85.31 61 ASN B O 1
ATOM 2434 N N . THR B 1 62 ? 1.037 -5.629 -29.516 1 90.19 62 THR B N 1
ATOM 2435 C CA . THR B 1 62 ? 1.081 -4.895 -28.25 1 90.19 62 THR B CA 1
ATOM 2436 C C . THR B 1 62 ? 1.607 -5.781 -27.125 1 90.19 62 THR B C 1
ATOM 2438 O O . THR B 1 62 ? 1.275 -6.969 -27.047 1 90.19 62 THR B O 1
ATOM 2441 N N . SER B 1 63 ? 2.453 -5.246 -26.297 1 90.75 63 SER B N 1
ATOM 2442 C CA . SER B 1 63 ? 2.955 -5.922 -25.109 1 90.75 63 SER B CA 1
ATOM 2443 C C . SER B 1 63 ? 2.617 -5.133 -23.844 1 90.75 63 SER B C 1
ATOM 2445 O O . SER B 1 63 ? 2.834 -3.922 -23.781 1 90.75 63 SER B O 1
ATOM 2447 N N . VAL B 1 64 ? 1.984 -5.836 -22.953 1 91.56 64 VAL B N 1
ATOM 2448 C CA . VAL B 1 64 ? 1.587 -5.207 -21.688 1 91.56 64 VAL B CA 1
ATOM 2449 C C . VAL B 1 64 ? 2.232 -5.938 -20.516 1 91.56 64 VAL B C 1
ATOM 2451 O O . VAL B 1 64 ? 2.246 -7.168 -20.484 1 91.56 64 VAL B O 1
ATOM 2454 N N . THR B 1 65 ? 2.771 -5.168 -19.641 1 88.56 65 THR B N 1
ATOM 2455 C CA . THR B 1 65 ? 3.391 -5.742 -18.453 1 88.56 65 THR B CA 1
ATOM 2456 C C . THR B 1 65 ? 2.621 -5.344 -17.203 1 88.56 65 THR B C 1
ATOM 2458 O O . THR B 1 65 ? 1.673 -4.559 -17.266 1 88.56 65 THR B O 1
ATOM 2461 N N . GLN B 1 66 ? 2.887 -5.922 -16.062 1 88.25 66 GLN B N 1
ATOM 2462 C CA . GLN B 1 66 ? 2.268 -5.66 -14.758 1 88.25 66 GLN B CA 1
ATOM 2463 C C . GLN B 1 66 ? 0.874 -6.281 -14.68 1 88.25 66 GLN B C 1
ATOM 2465 O O . GLN B 1 66 ? 0.064 -6.117 -15.602 1 88.25 66 GLN B O 1
ATOM 2470 N N . PRO B 1 67 ? 0.607 -6.891 -13.688 1 93.75 67 PRO B N 1
ATOM 2471 C CA . PRO B 1 67 ? -0.66 -7.609 -13.547 1 93.75 67 PRO B CA 1
ATOM 2472 C C . PRO B 1 67 ? -1.876 -6.699 -13.688 1 93.75 67 PRO B C 1
ATOM 2474 O O . PRO B 1 67 ? -2.82 -7.027 -14.406 1 93.75 67 PRO B O 1
ATOM 2477 N N . THR B 1 68 ? -1.831 -5.551 -13.094 1 91.12 68 THR B N 1
ATOM 2478 C CA . THR B 1 68 ? -2.973 -4.645 -13.117 1 91.12 68 THR B CA 1
ATOM 2479 C C . THR B 1 68 ? -3.27 -4.188 -14.539 1 91.12 68 THR B C 1
ATOM 2481 O O . THR B 1 68 ? -4.43 -4.121 -14.953 1 91.12 68 THR B O 1
ATOM 2484 N N . LYS B 1 69 ? -2.248 -3.84 -15.305 1 91.5 69 LYS B N 1
ATOM 2485 C CA . LYS B 1 69 ? -2.414 -3.389 -16.688 1 91.5 69 LYS B CA 1
ATOM 2486 C C . LYS B 1 69 ? -2.85 -4.539 -17.594 1 91.5 69 LYS B C 1
ATOM 2488 O O . LYS B 1 69 ? -3.639 -4.34 -18.516 1 91.5 69 LYS B O 1
ATOM 2493 N N . ILE B 1 70 ? -2.322 -5.676 -17.312 1 95.5 70 ILE B N 1
ATOM 2494 C CA . ILE B 1 70 ? -2.689 -6.852 -18.094 1 95.5 70 ILE B CA 1
ATOM 2495 C C . ILE B 1 70 ? -4.168 -7.172 -17.891 1 95.5 70 ILE B C 1
ATOM 2497 O O . ILE B 1 70 ? -4.895 -7.43 -18.844 1 95.5 70 ILE B O 1
ATOM 2501 N N . LEU B 1 71 ? -4.617 -7.137 -16.641 1 96.81 71 LEU B N 1
ATOM 2502 C CA . LEU B 1 71 ? -6.023 -7.402 -16.359 1 96.81 71 LEU B CA 1
ATOM 2503 C C . LEU B 1 71 ? -6.922 -6.363 -17.031 1 96.81 71 LEU B C 1
ATOM 2505 O O . LEU B 1 71 ? -7.992 -6.699 -17.531 1 96.81 71 LEU B O 1
ATOM 2509 N N . ASN B 1 72 ? -6.492 -5.137 -17.016 1 93.94 72 ASN B N 1
ATOM 2510 C CA . ASN B 1 72 ? -7.242 -4.086 -17.688 1 93.94 72 ASN B CA 1
ATOM 2511 C C . ASN B 1 72 ? -7.332 -4.34 -19.188 1 93.94 72 ASN B C 1
ATOM 2513 O O . ASN B 1 72 ? -8.375 -4.098 -19.812 1 93.94 72 ASN B O 1
ATOM 2517 N N . PHE B 1 73 ? -6.266 -4.73 -19.766 1 95.25 73 PHE B N 1
ATOM 2518 C CA . PHE B 1 73 ? -6.234 -5.066 -21.172 1 95.25 73 PHE B CA 1
ATOM 2519 C C . PHE B 1 73 ? -7.234 -6.168 -21.5 1 95.25 73 PHE B C 1
ATOM 2521 O O . PHE B 1 73 ? -7.977 -6.07 -22.484 1 95.25 73 PHE B O 1
ATOM 2528 N N . LEU B 1 74 ? -7.262 -7.203 -20.688 1 96.19 74 LEU B N 1
ATOM 2529 C CA . LEU B 1 74 ? -8.195 -8.305 -20.875 1 96.19 74 LEU B CA 1
ATOM 2530 C C . LEU B 1 74 ? -9.641 -7.82 -20.781 1 96.19 74 LEU B C 1
ATOM 2532 O O . LEU B 1 74 ? -10.492 -8.234 -21.562 1 96.19 74 LEU B O 1
ATOM 2536 N N . ARG B 1 75 ? -9.828 -6.949 -19.797 1 95.31 75 ARG B N 1
ATOM 2537 C CA . ARG B 1 75 ? -11.172 -6.391 -19.641 1 95.31 75 ARG B CA 1
ATOM 2538 C C . ARG B 1 75 ? -11.602 -5.645 -20.891 1 95.31 75 ARG B C 1
ATOM 2540 O O . ARG B 1 75 ? -12.766 -5.738 -21.312 1 95.31 75 ARG B O 1
ATOM 2547 N N . LYS B 1 76 ? -10.727 -4.895 -21.453 1 93.69 76 LYS B N 1
ATOM 2548 C CA . LYS B 1 76 ? -11.016 -4.141 -22.672 1 93.69 76 LYS B CA 1
ATOM 2549 C C . LYS B 1 76 ? -11.328 -5.074 -23.828 1 93.69 76 LYS B C 1
ATOM 2551 O O . LYS B 1 76 ? -12.031 -4.691 -24.766 1 93.69 76 LYS B O 1
ATOM 2556 N N . LYS B 1 77 ? -10.82 -6.242 -23.812 1 93.38 77 LYS B N 1
ATOM 2557 C CA . LYS B 1 77 ? -11.102 -7.254 -24.828 1 93.38 77 LYS B CA 1
ATOM 2558 C C . LYS B 1 77 ? -12.344 -8.07 -24.469 1 93.38 77 LYS B C 1
ATOM 2560 O O . LYS B 1 77 ? -12.57 -9.148 -25.016 1 93.38 77 LYS B O 1
ATOM 2565 N N . LYS B 1 78 ? -13.102 -7.629 -23.359 1 94.31 78 LYS B N 1
ATOM 2566 C CA . LYS B 1 78 ? -14.406 -8.141 -22.953 1 94.31 78 LYS B CA 1
ATOM 2567 C C . LYS B 1 78 ? -14.258 -9.406 -22.109 1 94.31 78 LYS B C 1
ATOM 2569 O O . LYS B 1 78 ? -15.219 -10.156 -21.938 1 94.31 78 LYS B O 1
ATOM 2574 N N . TYR B 1 79 ? -13.047 -9.695 -21.719 1 95.81 79 TYR B N 1
ATOM 2575 C CA . TYR B 1 79 ? -12.828 -10.703 -20.703 1 95.81 79 TYR B CA 1
ATOM 2576 C C . TYR B 1 79 ? -12.836 -10.078 -19.312 1 95.81 79 TYR B C 1
ATOM 2578 O O . TYR B 1 79 ? -11.781 -9.711 -18.781 1 95.81 79 TYR B O 1
ATOM 2586 N N . ASN B 1 80 ? -14 -10 -18.766 1 96.25 80 ASN B N 1
ATOM 2587 C CA . ASN B 1 80 ? -14.18 -9.25 -17.531 1 96.25 80 ASN B CA 1
ATOM 2588 C C . ASN B 1 80 ? -14.797 -10.117 -16.438 1 96.25 80 ASN B C 1
ATOM 2590 O O . ASN B 1 80 ? -16 -10.367 -16.438 1 96.25 80 ASN B O 1
ATOM 2594 N N . ALA B 1 81 ? -14.023 -10.484 -15.453 1 95.88 81 ALA B N 1
ATOM 2595 C CA . ALA B 1 81 ? -14.492 -11.289 -14.328 1 95.88 81 ALA B CA 1
ATOM 2596 C C . ALA B 1 81 ? -15.227 -10.43 -13.305 1 95.88 81 ALA B C 1
ATOM 2598 O O . ALA B 1 81 ? -15.867 -10.953 -12.391 1 95.88 81 ALA B O 1
ATOM 2599 N N . ASP B 1 82 ? -15.156 -9.078 -13.453 1 95.19 82 ASP B N 1
ATOM 2600 C CA . ASP B 1 82 ? -15.734 -8.148 -12.484 1 95.19 82 ASP B CA 1
ATOM 2601 C C . ASP B 1 82 ? -17.062 -7.586 -12.992 1 95.19 82 ASP B C 1
ATOM 2603 O O . ASP B 1 82 ? -17.516 -6.555 -12.5 1 95.19 82 ASP B O 1
ATOM 2607 N N . TYR B 1 83 ? -17.594 -8.141 -13.93 1 91 83 TYR B N 1
ATOM 2608 C CA . TYR B 1 83 ? -18.75 -7.594 -14.633 1 91 83 TYR B CA 1
ATOM 2609 C C . TYR B 1 83 ? -19.906 -7.367 -13.672 1 91 83 TYR B C 1
ATOM 2611 O O . TYR B 1 83 ? -20.641 -6.375 -13.781 1 91 83 TYR B O 1
ATOM 2619 N N . ASP B 1 84 ? -20.125 -8.141 -12.711 1 91.75 84 ASP B N 1
ATOM 2620 C CA . ASP B 1 84 ? -21.297 -8.109 -11.836 1 91.75 84 ASP B CA 1
ATOM 2621 C C . ASP B 1 84 ? -21 -7.332 -10.555 1 91.75 84 ASP B C 1
ATOM 2623 O O . ASP B 1 84 ? -21.859 -7.25 -9.664 1 91.75 84 ASP B O 1
ATOM 2627 N N . LEU B 1 85 ? -19.844 -6.766 -10.461 1 91.69 85 LEU B N 1
ATOM 2628 C CA . LEU B 1 85 ? -19.484 -6.066 -9.227 1 91.69 85 LEU B CA 1
ATOM 2629 C C . LEU B 1 85 ? -20.156 -4.699 -9.164 1 91.69 85 LEU B C 1
ATOM 2631 O O . LEU B 1 85 ? -20.25 -4 -10.172 1 91.69 85 LEU B O 1
ATOM 2635 N N . SER B 1 86 ? -20.656 -4.352 -7.988 1 90.94 86 SER B N 1
ATOM 2636 C CA . SER B 1 86 ? -21.141 -2.998 -7.742 1 90.94 86 SER B CA 1
ATOM 2637 C C . SER B 1 86 ? -19.984 -2.006 -7.656 1 90.94 86 SER B C 1
ATOM 2639 O O . SER B 1 86 ? -18.828 -2.404 -7.551 1 90.94 86 SER B O 1
ATOM 2641 N N . ALA B 1 87 ? -20.297 -0.761 -7.707 1 86.06 87 ALA B N 1
ATOM 2642 C CA . ALA B 1 87 ? -19.281 0.281 -7.559 1 86.06 87 ALA B CA 1
ATOM 2643 C C . ALA B 1 87 ? -18.547 0.155 -6.223 1 86.06 87 ALA B C 1
ATOM 2645 O O . ALA B 1 87 ? -17.328 0.318 -6.156 1 86.06 87 ALA B O 1
ATOM 2646 N N . LYS B 1 88 ? -19.312 -0.17 -5.227 1 87.56 88 LYS B N 1
ATOM 2647 C CA . LYS B 1 88 ? -18.734 -0.343 -3.9 1 87.56 88 LYS B CA 1
ATOM 2648 C C . LYS B 1 88 ? -17.766 -1.53 -3.873 1 87.56 88 LYS B C 1
ATOM 2650 O O . LYS B 1 88 ? -16.672 -1.438 -3.318 1 87.56 88 LYS B O 1
ATOM 2655 N N . GLU B 1 89 ? -18.203 -2.596 -4.496 1 91.31 89 GLU B N 1
ATOM 2656 C CA . GLU B 1 89 ? -17.359 -3.783 -4.539 1 91.31 89 GLU B CA 1
ATOM 2657 C C . GLU B 1 89 ? -16.094 -3.535 -5.363 1 91.31 89 GLU B C 1
ATOM 2659 O O . GLU B 1 89 ? -15.031 -4.07 -5.051 1 91.31 89 GLU B O 1
ATOM 2664 N N . GLY B 1 90 ? -16.266 -2.762 -6.379 1 92.44 90 GLY B N 1
ATOM 2665 C CA . GLY B 1 90 ? -15.109 -2.359 -7.168 1 92.44 90 GLY B CA 1
ATOM 2666 C C . GLY B 1 90 ? -14.094 -1.555 -6.375 1 92.44 90 GLY B C 1
ATOM 2667 O O . GLY B 1 90 ? -12.891 -1.802 -6.461 1 92.44 90 GLY B O 1
ATOM 2668 N N . ALA B 1 91 ? -14.609 -0.629 -5.598 1 91.5 91 ALA B N 1
ATOM 2669 C CA . ALA B 1 91 ? -13.734 0.175 -4.742 1 91.5 91 ALA B CA 1
ATOM 2670 C C . ALA B 1 91 ? -13.039 -0.691 -3.697 1 91.5 91 ALA B C 1
ATOM 2672 O O . ALA B 1 91 ? -11.844 -0.532 -3.447 1 91.5 91 ALA B O 1
ATOM 2673 N N . ASP B 1 92 ? -13.773 -1.567 -3.133 1 93.12 92 ASP B N 1
ATOM 2674 C CA . ASP B 1 92 ? -13.203 -2.484 -2.148 1 93.12 92 ASP B CA 1
ATOM 2675 C C . ASP B 1 92 ? -12.109 -3.348 -2.768 1 93.12 92 ASP B C 1
ATOM 2677 O O . ASP B 1 92 ? -11.102 -3.641 -2.121 1 93.12 92 ASP B O 1
ATOM 2681 N N . THR B 1 93 ? -12.344 -3.75 -3.986 1 95.06 93 THR B N 1
ATOM 2682 C CA . THR B 1 93 ? -11.352 -4.547 -4.691 1 95.06 93 THR B CA 1
ATOM 2683 C C . THR B 1 93 ? -10.016 -3.812 -4.758 1 95.06 93 THR B C 1
ATOM 2685 O O . THR B 1 93 ? -8.977 -4.367 -4.391 1 95.06 93 THR B O 1
ATOM 2688 N N . LEU B 1 94 ? -10.094 -2.574 -5.164 1 94.56 94 LEU B N 1
ATOM 2689 C CA . LEU B 1 94 ? -8.867 -1.782 -5.277 1 94.56 94 LEU B CA 1
ATOM 2690 C C . LEU B 1 94 ? -8.227 -1.584 -3.91 1 94.56 94 LEU B C 1
ATOM 2692 O O . LEU B 1 94 ? -7 -1.627 -3.785 1 94.56 94 LEU B O 1
ATOM 2696 N N . ALA B 1 95 ? -9.016 -1.373 -2.928 1 95.25 95 ALA B N 1
ATOM 2697 C CA . ALA B 1 95 ? -8.508 -1.15 -1.576 1 95.25 95 ALA B CA 1
ATOM 2698 C C . ALA B 1 95 ? -7.809 -2.396 -1.043 1 95.25 95 ALA B C 1
ATOM 2700 O O . ALA B 1 95 ? -6.723 -2.305 -0.467 1 95.25 95 ALA B O 1
ATOM 2701 N N . TYR B 1 96 ? -8.383 -3.541 -1.27 1 96.31 96 TYR B N 1
ATOM 2702 C CA . TYR B 1 96 ? -7.812 -4.773 -0.74 1 96.31 96 TYR B CA 1
ATOM 2703 C C . TYR B 1 96 ? -6.566 -5.18 -1.523 1 96.31 96 TYR B C 1
ATOM 2705 O O . TYR B 1 96 ? -5.637 -5.762 -0.964 1 96.31 96 TYR B O 1
ATOM 2713 N N . ILE B 1 97 ? -6.586 -4.879 -2.76 1 96.19 97 ILE B N 1
ATOM 2714 C CA . ILE B 1 97 ? -5.371 -5.113 -3.533 1 96.19 97 ILE B CA 1
ATOM 2715 C C . ILE B 1 97 ? -4.234 -4.25 -2.982 1 96.19 97 ILE B C 1
ATOM 2717 O O . ILE B 1 97 ? -3.107 -4.723 -2.828 1 96.19 97 ILE B O 1
ATOM 2721 N N . ALA B 1 98 ? -4.582 -3.049 -2.701 1 94.62 98 ALA B N 1
ATOM 2722 C CA . ALA B 1 98 ? -3.598 -2.164 -2.084 1 94.62 98 ALA B CA 1
ATOM 2723 C C . ALA B 1 98 ? -3.133 -2.713 -0.738 1 94.62 98 ALA B C 1
ATOM 2725 O O . ALA B 1 98 ? -1.958 -2.594 -0.384 1 94.62 98 ALA B O 1
ATOM 2726 N N . LEU B 1 99 ? -4.035 -3.217 -0.032 1 95.94 99 LEU B N 1
ATOM 2727 C CA . LEU B 1 99 ? -3.709 -3.824 1.254 1 95.94 99 LEU B CA 1
ATOM 2728 C C . LEU B 1 99 ? -2.701 -4.957 1.08 1 95.94 99 LEU B C 1
ATOM 2730 O O . LEU B 1 99 ? -1.721 -5.039 1.823 1 95.94 99 LEU B O 1
ATOM 2734 N N . LEU B 1 100 ? -2.912 -5.824 0.115 1 96.88 100 LEU B N 1
ATOM 2735 C CA . LEU B 1 100 ? -1.995 -6.918 -0.188 1 96.88 100 LEU B CA 1
ATOM 2736 C C . LEU B 1 100 ? -0.605 -6.387 -0.516 1 96.88 100 LEU B C 1
ATOM 2738 O O . LEU B 1 100 ? 0.394 -6.875 0.016 1 96.88 100 LEU B O 1
ATOM 2742 N N . GLU B 1 101 ? -0.614 -5.379 -1.314 1 94.25 101 GLU B N 1
ATOM 2743 C CA . GLU B 1 101 ? 0.648 -4.824 -1.79 1 94.25 101 GLU B CA 1
ATOM 2744 C C . GLU B 1 101 ? 1.389 -4.098 -0.669 1 94.25 101 GLU B C 1
ATOM 2746 O O . GLU B 1 101 ? 2.621 -4.105 -0.625 1 94.25 101 GLU B O 1
ATOM 2751 N N . GLU B 1 102 ? 0.617 -3.557 0.184 1 93.25 102 GLU B N 1
ATOM 2752 C CA . GLU B 1 102 ? 1.22 -2.74 1.233 1 93.25 102 GLU B CA 1
ATOM 2753 C C . GLU B 1 102 ? 1.611 -3.59 2.438 1 93.25 102 GLU B C 1
ATOM 2755 O O . GLU B 1 102 ? 2.633 -3.336 3.08 1 93.25 102 GLU B O 1
ATOM 2760 N N . LYS B 1 103 ? 0.832 -4.574 2.746 1 95.88 103 LYS B N 1
ATOM 2761 C CA . LYS B 1 103 ? 1 -5.238 4.035 1 95.88 103 LYS B CA 1
ATOM 2762 C C . LYS B 1 103 ? 1.478 -6.676 3.857 1 95.88 103 LYS B C 1
ATOM 2764 O O . LYS B 1 103 ? 2.154 -7.223 4.73 1 95.88 103 LYS B O 1
ATOM 2769 N N . LEU B 1 104 ? 1.203 -7.328 2.789 1 97.12 104 LEU B N 1
ATOM 2770 C CA . LEU B 1 104 ? 1.539 -8.734 2.617 1 97.12 104 LEU B CA 1
ATOM 2771 C C . LEU B 1 104 ? 2.77 -8.898 1.729 1 97.12 104 LEU B C 1
ATOM 2773 O O . LEU B 1 104 ? 3.662 -9.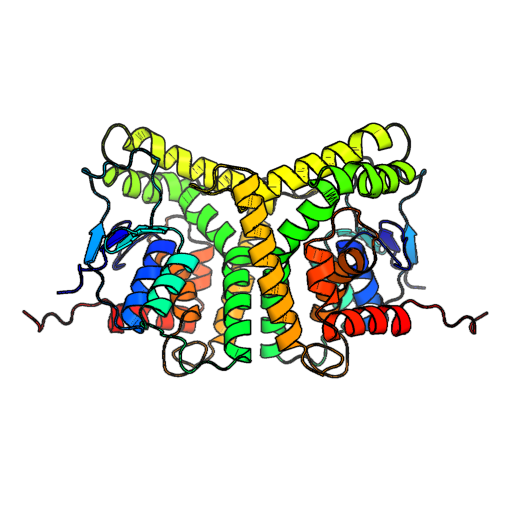688 2.037 1 97.12 104 LEU B O 1
ATOM 2777 N N . LEU B 1 105 ? 2.859 -8.125 0.675 1 95.75 105 LEU B N 1
ATOM 2778 C CA . LEU B 1 105 ? 3.896 -8.281 -0.34 1 95.75 105 LEU B CA 1
ATOM 2779 C C . LEU B 1 105 ? 5.285 -8.18 0.282 1 95.75 105 LEU B C 1
ATOM 2781 O O . LEU B 1 105 ? 6.16 -9 -0.011 1 95.75 105 LEU B O 1
ATOM 2785 N N . PRO B 1 106 ? 5.527 -7.203 1.166 1 95.06 106 PRO B N 1
ATOM 2786 C CA . PRO B 1 106 ? 6.867 -7.125 1.754 1 95.06 106 PRO B CA 1
ATOM 2787 C C . PRO B 1 106 ? 7.285 -8.422 2.447 1 95.06 106 PRO B C 1
ATOM 2789 O O . PRO B 1 106 ? 8.43 -8.867 2.301 1 95.06 106 PRO B O 1
ATOM 2792 N N . ALA B 1 107 ? 6.398 -9.023 3.16 1 96.5 107 ALA B N 1
ATOM 2793 C CA . ALA B 1 107 ? 6.715 -10.266 3.865 1 96.5 107 ALA B CA 1
ATOM 2794 C C . ALA B 1 107 ? 6.91 -11.414 2.887 1 96.5 107 ALA B C 1
ATOM 2796 O O . ALA B 1 107 ? 7.75 -12.297 3.111 1 96.5 107 ALA B O 1
ATOM 2797 N N . VAL B 1 108 ? 6.129 -11.438 1.84 1 96.12 108 VAL B N 1
ATOM 2798 C CA . VAL B 1 108 ? 6.277 -12.453 0.802 1 96.12 108 VAL B CA 1
ATOM 2799 C C . VAL B 1 108 ? 7.652 -12.32 0.148 1 96.12 108 VAL B C 1
ATOM 2801 O O . VAL B 1 108 ? 8.367 -13.312 -0.021 1 96.12 108 VAL B O 1
ATOM 2804 N N . LEU B 1 109 ? 8.008 -11.141 -0.194 1 94.56 109 LEU B N 1
ATOM 2805 C CA . LEU B 1 109 ? 9.32 -10.883 -0.784 1 94.56 109 LEU B CA 1
ATOM 2806 C C . LEU B 1 109 ? 10.438 -11.297 0.168 1 94.56 109 LEU B C 1
ATOM 2808 O O . LEU B 1 109 ? 11.43 -11.891 -0.255 1 94.56 109 LEU B O 1
ATOM 2812 N N . HIS B 1 110 ? 10.258 -10.898 1.382 1 95.75 110 HIS B N 1
ATOM 2813 C CA . HIS B 1 110 ? 11.266 -11.266 2.369 1 95.75 110 HIS B CA 1
ATOM 2814 C C . HIS B 1 110 ? 11.414 -12.781 2.473 1 95.75 110 HIS B C 1
ATOM 2816 O O . HIS B 1 110 ? 12.531 -13.297 2.5 1 95.75 110 HIS B O 1
ATOM 2822 N N . THR B 1 111 ? 10.297 -13.523 2.543 1 95.81 111 THR B N 1
ATOM 2823 C CA . THR B 1 111 ? 10.281 -14.969 2.691 1 95.81 111 THR B CA 1
ATOM 2824 C C . THR B 1 111 ? 10.969 -15.641 1.509 1 95.81 111 THR B C 1
ATOM 2826 O O . THR B 1 111 ? 11.781 -16.562 1.692 1 95.81 111 THR B O 1
ATOM 2829 N N . PHE B 1 112 ? 10.766 -15.18 0.336 1 95.69 112 PHE B N 1
ATOM 2830 C CA . PHE B 1 112 ? 11.281 -15.812 -0.872 1 95.69 112 PHE B CA 1
ATOM 2831 C C . PHE B 1 112 ? 12.719 -15.391 -1.127 1 95.69 112 PHE B C 1
ATOM 2833 O O . PHE B 1 112 ? 13.57 -16.234 -1.453 1 95.69 112 PHE B O 1
ATOM 2840 N N . TRP B 1 113 ? 13.047 -14.062 -0.894 1 95.38 113 TRP B N 1
ATOM 2841 C CA . TRP B 1 113 ? 14.25 -13.539 -1.525 1 95.38 113 TRP B CA 1
ATOM 2842 C C . TRP B 1 113 ? 15.25 -13.047 -0.479 1 95.38 113 TRP B C 1
ATOM 2844 O O . TRP B 1 113 ? 16.422 -12.844 -0.779 1 95.38 113 TRP B O 1
ATOM 2854 N N . VAL B 1 114 ? 14.773 -12.789 0.71 1 94.88 114 VAL B N 1
ATOM 2855 C CA . VAL B 1 114 ? 15.648 -12.125 1.673 1 94.88 114 VAL B CA 1
ATOM 2856 C C . VAL B 1 114 ? 16.047 -13.109 2.771 1 94.88 114 VAL B C 1
ATOM 2858 O O . VAL B 1 114 ? 17.203 -13.125 3.211 1 94.88 114 VAL B O 1
ATOM 2861 N N . ASP B 1 115 ? 15.094 -13.914 3.242 1 94.81 115 ASP B N 1
ATOM 2862 C CA . ASP B 1 115 ? 15.43 -14.93 4.234 1 94.81 115 ASP B CA 1
ATOM 2863 C C . ASP B 1 115 ? 16.547 -15.844 3.727 1 94.81 115 ASP B C 1
ATOM 2865 O O . ASP B 1 115 ? 16.406 -16.484 2.684 1 94.81 115 ASP B O 1
ATOM 2869 N N . ALA B 1 116 ? 17.562 -15.914 4.465 1 94.12 116 ALA B N 1
ATOM 2870 C CA . ALA B 1 116 ? 18.781 -16.578 4.004 1 94.12 116 ALA B CA 1
ATOM 2871 C C . ALA B 1 116 ? 18.516 -18.062 3.732 1 94.12 116 ALA B C 1
ATOM 2873 O O . ALA B 1 116 ? 18.922 -18.594 2.689 1 94.12 116 ALA B O 1
ATOM 2874 N N . ASP B 1 117 ? 17.875 -18.766 4.582 1 95.88 117 ASP B N 1
ATOM 2875 C CA . ASP B 1 117 ? 17.625 -20.188 4.438 1 95.88 117 ASP B CA 1
ATOM 2876 C C . ASP B 1 117 ? 16.703 -20.469 3.248 1 95.88 117 ASP B C 1
ATOM 2878 O O . ASP B 1 117 ? 16.984 -21.359 2.432 1 95.88 117 ASP B O 1
ATOM 2882 N N . ASN B 1 118 ? 15.641 -19.75 3.119 1 96.19 118 ASN B N 1
ATOM 2883 C CA . ASN B 1 118 ? 14.703 -19.922 2.021 1 96.19 118 ASN B CA 1
ATOM 2884 C C . ASN B 1 118 ? 15.328 -19.562 0.679 1 96.19 118 ASN B C 1
ATOM 2886 O O . ASN B 1 118 ? 15.148 -20.266 -0.31 1 96.19 118 ASN B O 1
ATOM 2890 N N . TYR B 1 119 ? 16.078 -18.516 0.711 1 96.38 119 TYR B N 1
ATOM 2891 C CA . TYR B 1 119 ? 16.703 -18.031 -0.519 1 96.38 119 TYR B CA 1
ATOM 2892 C C . TYR B 1 119 ? 17.719 -19.047 -1.04 1 96.38 119 TYR B C 1
ATOM 2894 O O . TYR B 1 119 ? 17.703 -19.406 -2.221 1 96.38 119 TYR B O 1
ATOM 2902 N N . CYS B 1 120 ? 18.562 -19.562 -0.161 1 95.81 120 CYS B N 1
ATOM 2903 C CA . CYS B 1 120 ? 19.688 -20.406 -0.569 1 95.81 120 CYS B CA 1
ATOM 2904 C C . CYS B 1 120 ? 19.203 -21.812 -0.909 1 95.81 120 CYS B C 1
ATOM 2906 O O . CYS B 1 120 ? 19.766 -22.469 -1.783 1 95.81 120 CYS B O 1
ATOM 2908 N N . THR B 1 121 ? 18.109 -22.25 -0.316 1 95.69 121 THR B N 1
ATOM 2909 C CA . THR B 1 121 ? 17.734 -23.656 -0.453 1 95.69 121 THR B CA 1
ATOM 2910 C C . THR B 1 121 ? 16.594 -23.812 -1.45 1 95.69 121 THR B C 1
ATOM 2912 O O . THR B 1 121 ? 16.453 -24.859 -2.082 1 95.69 121 THR B O 1
ATOM 2915 N N . VAL B 1 122 ? 15.781 -22.797 -1.604 1 95.75 122 VAL B N 1
ATOM 2916 C CA . VAL B 1 122 ? 14.57 -22.984 -2.404 1 95.75 122 VAL B CA 1
ATOM 2917 C C . VAL B 1 122 ? 14.555 -21.969 -3.551 1 95.75 122 VAL B C 1
ATOM 2919 O O . VAL B 1 122 ? 14.602 -22.359 -4.723 1 95.75 122 VAL B O 1
ATOM 2922 N N . THR B 1 123 ? 14.578 -20.672 -3.25 1 95.69 123 THR B N 1
ATOM 2923 C CA . THR B 1 123 ? 14.289 -19.625 -4.227 1 95.69 123 THR B CA 1
ATOM 2924 C C . THR B 1 123 ? 15.398 -19.547 -5.273 1 95.69 123 THR B C 1
ATOM 2926 O O . THR B 1 123 ? 15.141 -19.641 -6.473 1 95.69 123 THR B O 1
ATOM 2929 N N . ARG B 1 124 ? 16.641 -19.453 -4.809 1 95.38 124 ARG B N 1
ATOM 2930 C CA . ARG B 1 124 ? 17.75 -19.25 -5.734 1 95.38 124 ARG B CA 1
ATOM 2931 C C . ARG B 1 124 ? 17.922 -20.469 -6.637 1 95.38 124 ARG B C 1
ATOM 2933 O O . ARG B 1 124 ? 17.984 -20.328 -7.863 1 95.38 124 ARG B O 1
ATOM 2940 N N . PRO B 1 125 ? 18 -21.656 -6.059 1 94.75 125 PRO B N 1
ATOM 2941 C CA . PRO B 1 125 ? 18.172 -22.812 -6.941 1 94.75 125 PRO B CA 1
ATOM 2942 C C . PRO B 1 125 ? 17.031 -22.969 -7.934 1 94.75 125 PRO B C 1
ATOM 2944 O O . PRO B 1 125 ? 17.266 -23.328 -9.094 1 94.75 125 PRO B O 1
ATOM 2947 N N . TRP B 1 126 ? 15.82 -22.734 -7.543 1 92.62 126 TRP B N 1
ATOM 2948 C CA . TRP B 1 126 ? 14.672 -22.906 -8.43 1 92.62 126 TRP B CA 1
ATOM 2949 C C . TRP B 1 126 ? 14.742 -21.922 -9.602 1 92.62 126 TRP B C 1
ATOM 2951 O O . TRP B 1 126 ? 14.648 -22.344 -10.758 1 92.62 126 TRP B O 1
ATOM 2961 N N . PHE B 1 127 ? 14.938 -20.688 -9.352 1 89.94 127 PHE B N 1
ATOM 2962 C CA . PHE B 1 127 ? 14.961 -19.672 -10.406 1 89.94 127 PHE B CA 1
ATOM 2963 C C . PHE B 1 127 ? 16.203 -19.812 -11.266 1 89.94 127 PHE B C 1
ATOM 2965 O O . PHE B 1 127 ? 16.156 -19.656 -12.484 1 89.94 127 PHE B O 1
ATOM 2972 N N . ALA B 1 128 ? 17.328 -20.109 -10.609 1 90.06 128 ALA B N 1
ATOM 2973 C CA . ALA B 1 128 ? 18.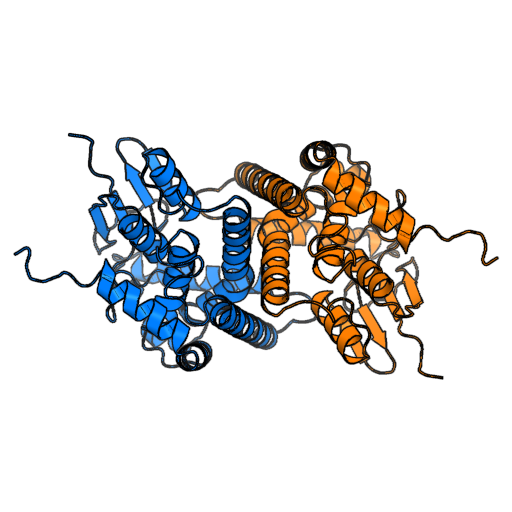578 -20.281 -11.344 1 90.06 128 ALA B CA 1
ATOM 2974 C C . ALA B 1 128 ? 18.484 -21.422 -12.359 1 90.06 128 ALA B C 1
ATOM 2976 O O . ALA B 1 128 ? 19.062 -21.344 -13.445 1 90.06 128 ALA B O 1
ATOM 2977 N N . SER B 1 129 ? 17.766 -22.422 -12.008 1 90 129 SER B N 1
ATOM 2978 C CA . SER B 1 129 ? 17.641 -23.594 -12.875 1 90 129 SER B CA 1
ATOM 2979 C C . SER B 1 129 ? 16.781 -23.281 -14.094 1 90 129 SER B C 1
ATOM 2981 O O . SER B 1 129 ? 16.781 -24.047 -15.07 1 90 129 SER B O 1
ATOM 2983 N N . ARG B 1 130 ? 16.062 -22.188 -14.109 1 86 130 ARG B N 1
ATOM 2984 C CA . ARG B 1 130 ? 15.133 -21.859 -15.195 1 86 130 ARG B CA 1
ATOM 2985 C C . ARG B 1 130 ? 15.664 -20.703 -16.031 1 86 130 ARG B C 1
ATOM 2987 O O . ARG B 1 130 ? 15.109 -20.375 -17.078 1 86 130 ARG B O 1
ATOM 2994 N N . ILE B 1 131 ? 16.688 -20.078 -15.531 1 83.44 131 ILE B N 1
ATOM 2995 C CA . ILE B 1 131 ? 17.312 -18.969 -16.234 1 83.44 131 ILE B CA 1
ATOM 2996 C C . ILE B 1 131 ? 18.562 -19.453 -16.969 1 83.44 131 ILE B C 1
ATOM 2998 O O . ILE B 1 131 ? 19.344 -20.234 -16.422 1 83.44 131 ILE B O 1
ATOM 3002 N N . PRO B 1 132 ? 18.688 -19.031 -18.172 1 83.5 132 PRO B N 1
ATOM 3003 C CA . PRO B 1 132 ? 19.844 -19.5 -18.938 1 83.5 132 PRO B CA 1
ATOM 3004 C C . PRO B 1 132 ? 21.172 -18.969 -18.391 1 83.5 132 PRO B C 1
ATOM 3006 O O . PRO B 1 132 ? 21.219 -17.875 -17.828 1 83.5 132 PRO B O 1
ATOM 3009 N N . PHE B 1 133 ? 22.188 -19.734 -18.656 1 82.38 133 PHE B N 1
ATOM 3010 C CA . PHE B 1 133 ? 23.547 -19.266 -18.375 1 82.38 133 PHE B CA 1
ATOM 3011 C C . PHE B 1 133 ? 23.953 -18.172 -19.359 1 82.38 133 PHE B C 1
ATOM 3013 O O . PHE B 1 133 ? 23.672 -18.266 -20.562 1 82.38 133 PHE B O 1
ATOM 3020 N N . PRO B 1 134 ? 24.594 -17.047 -18.938 1 84.31 134 PRO B N 1
ATOM 3021 C CA . PRO B 1 134 ? 25.172 -16.828 -17.609 1 84.31 134 PRO B CA 1
ATOM 3022 C C . PRO B 1 134 ? 24.25 -16.031 -16.703 1 84.31 134 PRO B C 1
ATOM 3024 O O . PRO B 1 134 ? 24.656 -15.656 -15.594 1 84.31 134 PRO B O 1
ATOM 3027 N N . LEU B 1 135 ? 23.078 -15.812 -17.109 1 83.56 135 LEU B N 1
ATOM 3028 C CA . LEU B 1 135 ? 22.172 -14.945 -16.359 1 83.56 135 LEU B CA 1
ATOM 3029 C C . LEU B 1 135 ? 21.703 -15.625 -15.07 1 83.56 135 LEU B C 1
ATOM 3031 O O . LEU B 1 135 ? 21.328 -14.945 -14.117 1 83.56 135 LEU B O 1
ATOM 3035 N N . ASN B 1 136 ? 21.797 -16.938 -15.055 1 87.38 136 ASN B N 1
ATOM 3036 C CA . ASN B 1 136 ? 21.344 -17.688 -13.883 1 87.38 136 ASN B CA 1
ATOM 3037 C C . ASN B 1 136 ? 22.25 -17.438 -12.68 1 87.38 136 ASN B C 1
ATOM 3039 O O . ASN B 1 136 ? 21.859 -17.688 -11.539 1 87.38 136 ASN B O 1
ATOM 3043 N N . LEU B 1 137 ? 23.453 -16.891 -12.938 1 87.25 137 LEU B N 1
ATOM 3044 C CA . LEU B 1 137 ? 24.406 -16.641 -11.859 1 87.25 137 LEU B CA 1
ATOM 3045 C C . LEU B 1 137 ? 24.156 -15.273 -11.234 1 87.25 137 LEU B C 1
ATOM 3047 O O . LEU B 1 137 ? 24.547 -15.039 -10.086 1 87.25 137 LEU B O 1
ATOM 3051 N N . TYR B 1 138 ? 23.438 -14.445 -11.961 1 87.31 138 TYR B N 1
ATOM 3052 C CA . TYR B 1 138 ? 23.391 -13.055 -11.531 1 87.31 138 TYR B CA 1
ATOM 3053 C C . TYR B 1 138 ? 21.953 -12.633 -11.227 1 87.31 138 TYR B C 1
ATOM 3055 O O . TYR B 1 138 ? 21.719 -11.867 -10.289 1 87.31 138 TYR B O 1
ATOM 3063 N N . LEU B 1 139 ? 21.078 -13.117 -11.93 1 87.06 139 LEU B N 1
ATOM 3064 C CA . LEU B 1 139 ? 19.719 -12.586 -11.898 1 87.06 139 LEU B CA 1
ATOM 3065 C C . LEU B 1 139 ? 19.047 -12.883 -10.562 1 87.06 139 LEU B C 1
ATOM 3067 O O . LEU B 1 139 ? 18.391 -12.008 -9.992 1 87.06 139 LEU B O 1
ATOM 3071 N N . PRO B 1 140 ? 19.203 -14.125 -10.055 1 90.81 140 PRO B N 1
ATOM 3072 C CA . PRO B 1 140 ? 18.594 -14.359 -8.742 1 90.81 140 PRO B CA 1
ATOM 3073 C C . PRO B 1 140 ? 19.156 -13.445 -7.656 1 90.81 140 PRO B C 1
ATOM 3075 O O . PRO B 1 140 ? 18.406 -12.953 -6.809 1 90.81 140 PRO B O 1
ATOM 3078 N N . GLY B 1 141 ? 20.438 -13.234 -7.719 1 91.56 141 GLY B N 1
ATOM 3079 C CA . GLY B 1 141 ? 21.047 -12.305 -6.781 1 91.56 141 GLY B CA 1
ATOM 3080 C C . GLY B 1 141 ? 20.516 -10.891 -6.918 1 91.56 141 GLY B C 1
ATOM 3081 O O . GLY B 1 141 ? 20.297 -10.203 -5.914 1 91.56 141 GLY B O 1
ATOM 3082 N N . LYS B 1 142 ? 20.406 -10.477 -8.109 1 90.06 142 LYS B N 1
ATOM 3083 C CA . LYS B 1 142 ? 19.844 -9.156 -8.367 1 90.06 142 LYS B CA 1
ATOM 3084 C C . LYS B 1 142 ? 18.422 -9.039 -7.84 1 90.06 142 LYS B C 1
ATOM 3086 O O . LYS B 1 142 ? 18.062 -8.039 -7.211 1 90.06 142 LYS B O 1
ATOM 3091 N N . MET B 1 143 ? 17.625 -10.016 -8.078 1 90 143 MET B N 1
ATOM 3092 C CA . MET B 1 143 ? 16.25 -10.031 -7.613 1 90 143 MET B CA 1
ATOM 3093 C C . MET B 1 143 ? 16.188 -9.992 -6.09 1 90 143 MET B C 1
ATOM 3095 O O . MET B 1 143 ? 15.328 -9.32 -5.516 1 90 143 MET B O 1
ATOM 3099 N N . SER B 1 144 ? 17.062 -10.695 -5.473 1 94.25 144 SER B N 1
ATOM 3100 C CA . SER B 1 144 ? 17.141 -10.695 -4.016 1 94.25 144 SER B CA 1
ATOM 3101 C C . SER B 1 144 ? 17.484 -9.305 -3.484 1 94.25 144 SER B C 1
ATOM 3103 O O . SER B 1 144 ? 16.859 -8.82 -2.539 1 94.25 144 SER B O 1
ATOM 3105 N N . ARG B 1 145 ? 18.469 -8.68 -4.066 1 92.31 145 ARG B N 1
ATOM 3106 C CA . ARG B 1 145 ? 18.875 -7.344 -3.654 1 92.31 145 ARG B CA 1
ATOM 3107 C C . ARG B 1 145 ? 17.766 -6.332 -3.861 1 92.31 145 ARG B C 1
ATOM 3109 O O . ARG B 1 145 ? 17.562 -5.438 -3.035 1 92.31 145 ARG B O 1
ATOM 3116 N N . GLU B 1 146 ? 17.109 -6.484 -4.93 1 89.06 146 GLU B N 1
ATOM 3117 C CA . GLU B 1 146 ? 15.992 -5.586 -5.223 1 89.06 146 GLU B CA 1
ATOM 3118 C C . GLU B 1 146 ? 14.875 -5.738 -4.195 1 89.06 146 GLU B C 1
ATOM 3120 O O . GLU B 1 146 ? 14.281 -4.75 -3.76 1 89.06 146 GLU B O 1
ATOM 3125 N N . ALA B 1 147 ? 14.594 -6.926 -3.846 1 92.19 147 ALA B N 1
ATOM 3126 C CA . ALA B 1 147 ? 13.578 -7.188 -2.828 1 92.19 147 ALA B CA 1
ATOM 3127 C C . ALA B 1 147 ? 13.977 -6.582 -1.485 1 92.19 147 ALA B C 1
ATOM 3129 O O . ALA B 1 147 ? 13.164 -5.926 -0.828 1 92.19 147 ALA B O 1
ATOM 3130 N N . LEU B 1 148 ? 15.203 -6.781 -1.103 1 92.75 148 LEU B N 1
ATOM 3131 C CA . LEU B 1 148 ? 15.703 -6.246 0.158 1 92.75 148 LEU B CA 1
ATOM 3132 C C . LEU B 1 148 ? 15.641 -4.723 0.166 1 92.75 148 LEU B C 1
ATOM 3134 O O . LEU B 1 148 ? 15.195 -4.121 1.146 1 92.75 148 LEU B O 1
ATOM 3138 N N . ASN B 1 149 ? 16.062 -4.195 -0.906 1 89.12 149 ASN B N 1
ATOM 3139 C CA . ASN B 1 149 ? 16.062 -2.74 -1.016 1 89.12 149 ASN B CA 1
ATOM 3140 C C . ASN B 1 149 ? 14.641 -2.184 -0.918 1 89.12 149 ASN B C 1
ATOM 3142 O O . ASN B 1 149 ? 14.406 -1.182 -0.239 1 89.12 149 ASN B O 1
ATOM 3146 N N . ARG B 1 150 ? 13.75 -2.787 -1.57 1 89.19 150 ARG B N 1
ATOM 3147 C CA . ARG B 1 150 ? 12.352 -2.363 -1.535 1 89.19 150 ARG B CA 1
ATOM 3148 C C . ARG B 1 150 ? 11.812 -2.383 -0.11 1 89.19 150 ARG B C 1
ATOM 3150 O O . ARG B 1 150 ? 11.148 -1.436 0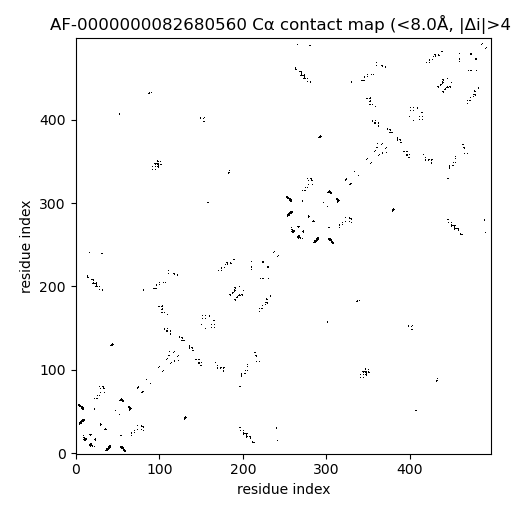.323 1 89.19 150 ARG B O 1
ATOM 3157 N N . ILE B 1 151 ? 12.094 -3.389 0.586 1 92.25 151 ILE B N 1
ATOM 3158 C CA . ILE B 1 151 ? 11.602 -3.555 1.949 1 92.25 151 ILE B CA 1
ATOM 3159 C C . ILE B 1 151 ? 12.219 -2.492 2.854 1 92.25 151 ILE B C 1
ATOM 3161 O O . ILE B 1 151 ? 11.516 -1.833 3.621 1 92.25 151 ILE B O 1
ATOM 3165 N N . LEU B 1 152 ? 13.484 -2.268 2.752 1 88.44 152 LEU B N 1
ATOM 3166 C CA . LEU B 1 152 ? 14.195 -1.35 3.635 1 88.44 152 LEU B CA 1
ATOM 3167 C C . LEU B 1 152 ? 13.75 0.089 3.396 1 88.44 152 LEU B C 1
ATOM 3169 O O . LEU B 1 152 ? 13.586 0.859 4.344 1 88.44 152 LEU B O 1
ATOM 3173 N N . VAL B 1 153 ? 13.523 0.427 2.221 1 84.62 153 VAL B N 1
ATOM 3174 C CA . VAL B 1 153 ? 13.172 1.799 1.867 1 84.62 153 VAL B CA 1
ATOM 3175 C C . VAL B 1 153 ? 11.734 2.092 2.283 1 84.62 153 VAL B C 1
ATOM 3177 O O . VAL B 1 153 ? 11.422 3.209 2.703 1 84.62 153 VAL B O 1
ATOM 3180 N N . THR B 1 154 ? 10.898 1.11 2.207 1 85.62 154 THR B N 1
ATOM 3181 C CA . THR B 1 154 ? 9.484 1.369 2.43 1 85.62 154 THR B CA 1
ATOM 3182 C C . THR B 1 154 ? 9.109 1.102 3.885 1 85.62 154 THR B C 1
ATOM 3184 O O . THR B 1 154 ? 8.188 1.727 4.418 1 85.62 154 THR B O 1
ATOM 3187 N N . LYS B 1 155 ? 9.773 0.209 4.41 1 85.94 155 LYS B N 1
ATOM 3188 C CA . LYS B 1 155 ? 9.367 -0.205 5.75 1 85.94 155 LYS B CA 1
ATOM 3189 C C . LYS B 1 155 ? 10.43 0.176 6.785 1 85.94 155 LYS B C 1
ATOM 3191 O O . LYS B 1 155 ? 10.172 0.121 7.992 1 85.94 155 LYS B O 1
ATOM 3196 N N . GLY B 1 156 ? 11.586 0.555 6.211 1 75.19 156 GLY B N 1
ATOM 3197 C CA . GLY B 1 156 ? 12.664 0.93 7.113 1 75.19 156 GLY B CA 1
ATOM 3198 C C . GLY B 1 156 ? 12.609 2.387 7.531 1 75.19 156 GLY B C 1
ATOM 3199 O O . GLY B 1 156 ? 13 3.273 6.77 1 75.19 156 GLY B O 1
ATOM 3200 N N . GLU B 1 157 ? 11.82 2.855 8.383 1 65.06 157 GLU B N 1
ATOM 3201 C CA . GLU B 1 157 ? 11.781 4.223 8.891 1 65.06 157 GLU B CA 1
ATOM 3202 C C . GLU B 1 157 ? 12.281 4.301 10.328 1 65.06 157 GLU B C 1
ATOM 3204 O O . GLU B 1 157 ? 12.156 3.338 11.086 1 65.06 157 GLU B O 1
ATOM 3209 N N . PRO B 1 158 ? 13.109 5.402 10.508 1 59.38 158 PRO B N 1
ATOM 3210 C CA . PRO B 1 158 ? 13.422 5.562 11.93 1 59.38 158 PRO B CA 1
ATOM 3211 C C . PRO B 1 158 ? 12.195 5.441 12.82 1 59.38 158 PRO B C 1
ATOM 3213 O O . PRO B 1 158 ? 11.102 5.875 12.438 1 59.38 158 PRO B O 1
ATOM 3216 N N . PRO B 1 159 ? 12.367 4.625 13.961 1 53.88 159 PRO B N 1
ATOM 3217 C CA . PRO B 1 159 ? 13.586 4.129 14.602 1 53.88 159 PRO B CA 1
ATOM 3218 C C . PRO B 1 159 ? 13.945 2.713 14.164 1 53.88 159 PRO B C 1
ATOM 3220 O O . PRO B 1 159 ? 14.82 2.084 14.766 1 53.88 159 PRO B O 1
ATOM 3223 N N . LEU B 1 160 ? 13.102 2.225 13.242 1 53.75 160 LEU B N 1
ATOM 3224 C CA . LEU B 1 160 ? 13.438 0.848 12.898 1 53.75 160 LEU B CA 1
ATOM 3225 C C . LEU B 1 160 ? 14.75 0.787 12.117 1 53.75 160 LEU B C 1
ATOM 3227 O O . LEU B 1 160 ? 14.75 0.875 10.891 1 53.75 160 LEU B O 1
ATOM 3231 N N . TYR B 1 161 ? 15.758 0.73 12.938 1 61.56 161 TYR B N 1
ATOM 3232 C CA . TYR B 1 161 ? 17.062 0.883 12.312 1 61.56 161 TYR B CA 1
ATOM 3233 C C . TYR B 1 161 ? 17.641 -0.47 11.906 1 61.56 161 TYR B C 1
ATOM 3235 O O . TYR B 1 161 ? 18.422 -0.562 10.953 1 61.56 161 TYR B O 1
ATOM 3243 N N . SER B 1 162 ? 16.984 -1.481 12.547 1 75.19 162 SER B N 1
ATOM 3244 C CA . SER B 1 162 ? 17.672 -2.732 12.227 1 75.19 162 SER B CA 1
ATOM 3245 C C . SER B 1 162 ? 16.812 -3.615 11.328 1 75.19 162 SER B C 1
ATOM 3247 O O . SER B 1 162 ? 15.578 -3.533 11.359 1 75.19 162 SER B O 1
ATOM 3249 N N . LEU B 1 163 ? 17.438 -4.379 10.516 1 78.94 163 LEU B N 1
ATOM 3250 C CA . LEU B 1 163 ? 16.797 -5.34 9.625 1 78.94 163 LEU B CA 1
ATOM 3251 C C . LEU B 1 163 ? 15.875 -6.27 10.414 1 78.94 163 LEU B C 1
ATOM 3253 O O . LEU B 1 163 ? 14.805 -6.645 9.938 1 78.94 163 LEU B O 1
ATOM 3257 N N . ASN B 1 164 ? 16.266 -6.547 11.617 1 83.31 164 ASN B N 1
ATOM 3258 C CA . ASN B 1 164 ? 15.461 -7.426 12.461 1 83.31 164 ASN B CA 1
ATOM 3259 C C . ASN B 1 164 ? 14.156 -6.762 12.883 1 83.31 164 ASN B C 1
ATOM 3261 O O . ASN B 1 164 ? 13.117 -7.414 12.945 1 83.31 164 ASN B O 1
ATOM 3265 N N . ASP B 1 165 ? 14.281 -5.516 13.133 1 86.5 165 ASP B N 1
ATOM 3266 C CA . ASP B 1 165 ? 13.078 -4.77 13.5 1 86.5 165 ASP B CA 1
ATOM 3267 C C . ASP B 1 165 ? 12.117 -4.664 12.328 1 86.5 165 ASP B C 1
ATOM 3269 O O . ASP B 1 165 ? 10.898 -4.785 12.5 1 86.5 165 ASP B O 1
ATOM 3273 N N . VAL B 1 166 ? 12.719 -4.5 11.219 1 89.75 166 VAL B N 1
ATOM 3274 C CA . VAL B 1 166 ? 11.922 -4.379 10.008 1 89.75 166 VAL B CA 1
ATOM 3275 C C . VAL B 1 166 ? 11.242 -5.711 9.703 1 89.75 166 VAL B C 1
ATOM 3277 O O . VAL B 1 166 ? 10.055 -5.75 9.383 1 89.75 166 VAL B O 1
ATOM 3280 N N . GLU B 1 167 ? 12 -6.773 9.859 1 90.88 167 GLU B N 1
ATOM 3281 C CA . GLU B 1 167 ? 11.469 -8.109 9.633 1 90.88 167 GLU B CA 1
ATOM 3282 C C . GLU B 1 167 ? 10.289 -8.406 10.562 1 90.88 167 GLU B C 1
ATOM 3284 O O . GLU B 1 167 ? 9.25 -8.891 10.117 1 90.88 167 GLU B O 1
ATOM 3289 N N . ALA B 1 168 ? 10.438 -8.117 11.766 1 91.38 168 ALA B N 1
ATOM 3290 C CA . ALA B 1 168 ? 9.383 -8.359 12.75 1 91.38 168 ALA B CA 1
ATOM 3291 C C . ALA B 1 168 ? 8.125 -7.574 12.398 1 91.38 168 ALA B C 1
ATOM 3293 O O . ALA B 1 168 ? 7.012 -8.102 12.492 1 91.38 168 ALA B O 1
ATOM 3294 N N . GLN B 1 169 ? 8.32 -6.391 11.992 1 91.5 169 GLN B N 1
ATOM 3295 C CA . GLN B 1 169 ? 7.195 -5.523 11.672 1 91.5 169 GLN B CA 1
ATOM 3296 C C . GLN B 1 169 ? 6.465 -6.02 10.422 1 91.5 169 GLN B C 1
ATOM 3298 O O . GLN B 1 169 ? 5.23 -6.051 10.391 1 91.5 169 GLN B O 1
ATOM 3303 N N . ILE B 1 170 ? 7.223 -6.387 9.414 1 94.5 170 ILE B N 1
ATOM 3304 C CA . ILE B 1 170 ? 6.578 -6.777 8.164 1 94.5 170 ILE B CA 1
ATOM 3305 C C . ILE B 1 170 ? 5.82 -8.086 8.359 1 94.5 170 ILE B C 1
ATOM 3307 O O . ILE B 1 170 ? 4.758 -8.289 7.77 1 94.5 170 ILE B O 1
ATOM 3311 N N . TYR B 1 171 ? 6.324 -9.023 9.195 1 95.62 171 TYR B N 1
ATOM 3312 C CA . TYR B 1 171 ? 5.625 -10.281 9.453 1 95.62 171 TYR B CA 1
ATOM 3313 C C . TYR B 1 171 ? 4.379 -10.055 10.297 1 95.62 171 TYR B C 1
ATOM 3315 O O . TYR B 1 171 ? 3.357 -10.711 10.102 1 95.62 171 TYR B O 1
ATOM 3323 N N . LYS B 1 172 ? 4.531 -9.125 11.211 1 95.06 172 LYS B N 1
ATOM 3324 C CA . LYS B 1 172 ? 3.355 -8.758 12 1 95.06 172 LYS B CA 1
ATOM 3325 C C . LYS B 1 172 ? 2.258 -8.188 11.102 1 95.06 172 LYS B C 1
ATOM 3327 O O . LYS B 1 172 ? 1.098 -8.594 11.203 1 95.06 172 LYS B O 1
ATOM 3332 N N . ASP B 1 173 ? 2.629 -7.297 10.266 1 95 173 ASP B N 1
ATOM 3333 C CA . ASP B 1 173 ? 1.69 -6.688 9.328 1 95 173 ASP B CA 1
ATOM 3334 C C . ASP B 1 173 ? 1.065 -7.746 8.422 1 95 173 ASP B C 1
ATOM 3336 O O . ASP B 1 173 ? -0.133 -7.695 8.133 1 95 173 ASP B O 1
ATOM 3340 N N . ALA B 1 174 ? 1.887 -8.641 7.965 1 97.5 174 ALA B N 1
ATOM 3341 C CA . ALA B 1 174 ? 1.421 -9.688 7.055 1 97.5 174 ALA B CA 1
ATOM 3342 C C . ALA B 1 174 ? 0.424 -10.609 7.75 1 97.5 174 ALA B C 1
ATOM 3344 O O . ALA B 1 174 ? -0.599 -10.977 7.168 1 97.5 174 ALA B O 1
ATOM 3345 N N . LYS B 1 175 ? 0.732 -10.984 8.969 1 97.56 175 LYS B N 1
ATOM 3346 C CA . LYS B 1 175 ? -0.182 -11.836 9.719 1 97.56 175 LYS B CA 1
ATOM 3347 C C . LYS B 1 175 ? -1.525 -11.141 9.938 1 97.56 175 LYS B C 1
ATOM 3349 O O . LYS B 1 175 ? -2.578 -11.766 9.805 1 97.56 175 LYS B O 1
ATOM 3354 N N . GLU B 1 176 ? -1.423 -9.914 10.273 1 95.38 176 GLU B N 1
ATOM 3355 C CA . GLU B 1 176 ? -2.646 -9.133 10.43 1 95.38 176 GLU B CA 1
ATOM 3356 C C . GLU B 1 176 ? -3.449 -9.102 9.133 1 95.38 176 GLU B C 1
ATOM 3358 O O . GLU B 1 176 ? -4.676 -9.203 9.156 1 95.38 176 GLU B O 1
ATOM 3363 N N . CYS B 1 177 ? -2.785 -8.93 8.078 1 96.75 177 CYS B N 1
ATOM 3364 C CA . CYS B 1 177 ? -3.432 -8.898 6.77 1 96.75 177 CYS B CA 1
ATOM 3365 C C . CYS B 1 177 ? -4.105 -10.227 6.461 1 96.75 177 CYS B C 1
ATOM 3367 O O . CYS B 1 177 ? -5.242 -10.258 5.988 1 96.75 177 CYS B O 1
ATOM 3369 N N . LEU B 1 178 ? -3.449 -11.32 6.73 1 97.69 178 LEU B N 1
ATOM 3370 C CA . LEU B 1 178 ? -4.008 -12.648 6.5 1 97.69 178 LEU B CA 1
ATOM 3371 C C . LEU B 1 178 ? -5.258 -12.867 7.352 1 97.69 178 LEU B C 1
ATOM 3373 O O . LEU B 1 178 ? -6.258 -13.398 6.863 1 97.69 178 LEU B O 1
ATOM 3377 N N . ASN B 1 179 ? -5.164 -12.43 8.586 1 96.5 179 ASN B N 1
ATOM 3378 C CA . ASN B 1 179 ? -6.332 -12.531 9.453 1 96.5 179 ASN B CA 1
ATOM 3379 C C . ASN B 1 179 ? -7.516 -11.742 8.898 1 96.5 179 ASN B C 1
ATOM 3381 O O . ASN B 1 179 ? -8.656 -12.203 8.953 1 96.5 179 ASN B O 1
ATOM 3385 N N . LEU B 1 180 ? -7.195 -10.602 8.453 1 95 180 LEU B N 1
ATOM 3386 C CA . LEU B 1 180 ? -8.227 -9.742 7.887 1 95 180 LEU B CA 1
ATOM 3387 C C . LEU B 1 180 ? -8.875 -10.398 6.672 1 95 180 LEU B C 1
ATOM 3389 O O . LEU B 1 180 ? -10.094 -10.391 6.527 1 95 180 LEU B O 1
ATOM 3393 N N . LEU B 1 181 ? -8.07 -10.938 5.793 1 96.31 181 LEU B N 1
ATOM 3394 C CA . LEU B 1 181 ? -8.578 -11.617 4.605 1 96.31 181 LEU B CA 1
ATOM 3395 C C . LEU B 1 181 ? -9.438 -12.812 4.988 1 96.31 181 LEU B C 1
ATOM 3397 O O . LEU B 1 181 ? -10.484 -13.047 4.383 1 96.31 181 LEU B O 1
ATOM 3401 N N . SER B 1 182 ? -8.93 -13.539 5.973 1 96.19 182 SER B N 1
ATOM 3402 C CA . SER B 1 182 ? -9.68 -14.695 6.457 1 96.19 182 SER B CA 1
ATOM 3403 C C . SER B 1 182 ? -11.055 -14.289 6.973 1 96.19 182 SER B C 1
ATOM 3405 O O . SER B 1 182 ? -12.062 -14.914 6.645 1 96.19 182 SER B O 1
ATOM 3407 N N . ASN B 1 183 ? -11.086 -13.25 7.754 1 93.25 183 ASN B N 1
ATOM 3408 C CA . ASN B 1 183 ? -12.344 -12.75 8.305 1 93.25 183 ASN B CA 1
ATOM 3409 C C . ASN B 1 183 ? -13.273 -12.258 7.203 1 93.25 183 ASN B C 1
ATOM 3411 O O . ASN B 1 183 ? -14.484 -12.484 7.258 1 93.25 183 ASN B O 1
ATOM 3415 N N . ARG B 1 184 ? -12.742 -11.57 6.262 1 92.94 184 ARG B N 1
ATOM 3416 C CA . ARG B 1 184 ? -13.531 -11.023 5.164 1 92.94 184 ARG B CA 1
ATOM 3417 C C . ARG B 1 184 ? -14.102 -12.133 4.289 1 92.94 184 ARG B C 1
ATOM 3419 O O . ARG B 1 184 ? -15.234 -12.023 3.803 1 92.94 184 ARG B O 1
ATOM 3426 N N . LEU B 1 185 ? -13.289 -13.141 4.02 1 94.38 185 LEU B N 1
ATOM 3427 C CA . LEU B 1 185 ? -13.75 -14.273 3.229 1 94.38 185 LEU B CA 1
ATOM 3428 C C . LEU B 1 185 ? -14.836 -15.047 3.969 1 94.38 185 LEU B C 1
ATOM 3430 O O . LEU B 1 185 ? -15.828 -15.469 3.363 1 94.38 185 LEU B O 1
ATOM 3434 N N . GLY B 1 186 ? -14.602 -15.234 5.289 1 92.81 186 GLY B N 1
ATOM 3435 C CA . GLY B 1 186 ? -15.57 -15.969 6.098 1 92.81 186 GLY B CA 1
ATOM 3436 C C . GLY B 1 186 ? -15.812 -17.375 5.598 1 92.81 186 GLY B C 1
ATOM 3437 O O . GLY B 1 186 ? -14.867 -18.141 5.402 1 92.81 186 GLY B O 1
ATOM 3438 N N . THR B 1 187 ? -17.109 -17.625 5.301 1 92.56 187 THR B N 1
ATOM 3439 C CA . THR B 1 187 ? -17.469 -18.969 4.844 1 92.56 187 THR B CA 1
ATOM 3440 C C . THR B 1 187 ? -17.75 -18.969 3.348 1 92.56 187 THR B C 1
ATOM 3442 O O . THR B 1 187 ? -18.141 -20 2.785 1 92.56 187 THR B O 1
ATOM 3445 N N . SER B 1 188 ? -17.562 -17.828 2.725 1 93.44 188 SER B N 1
ATOM 3446 C CA . SER B 1 188 ? -17.844 -17.719 1.296 1 93.44 188 SER B CA 1
ATOM 3447 C C . SER B 1 188 ? -16.766 -18.406 0.467 1 93.44 188 SER B C 1
ATOM 3449 O O . SER B 1 188 ? -15.648 -18.609 0.932 1 93.44 188 SER B O 1
ATOM 3451 N N . GLN B 1 189 ? -17.125 -18.797 -0.694 1 94.81 189 GLN B N 1
ATOM 3452 C CA . GLN B 1 189 ? -16.156 -19.406 -1.605 1 94.81 189 GLN B CA 1
ATOM 3453 C C . GLN B 1 189 ? -15.188 -18.359 -2.16 1 94.81 189 GLN B C 1
ATOM 3455 O O . GLN B 1 189 ? -13.992 -18.641 -2.295 1 94.81 189 GLN B O 1
ATOM 3460 N N . PHE B 1 190 ? -15.797 -17.219 -2.502 1 96.81 190 PHE B N 1
ATOM 3461 C CA . PHE B 1 190 ? -15 -16.094 -2.994 1 96.81 190 PHE B CA 1
ATOM 3462 C C . PHE B 1 190 ? -15.344 -14.82 -2.244 1 96.81 190 PHE B C 1
ATOM 3464 O O . PHE B 1 190 ? -16.312 -14.789 -1.471 1 96.81 190 PHE B O 1
ATOM 3471 N N . PHE B 1 191 ? -14.648 -13.797 -2.412 1 95.56 191 PHE B N 1
ATOM 3472 C CA . PHE B 1 191 ? -14.727 -12.617 -1.564 1 95.56 191 PHE B CA 1
ATOM 3473 C C . PHE B 1 191 ? -16.016 -11.844 -1.836 1 95.56 191 PHE B C 1
ATOM 3475 O O . PHE B 1 191 ? -16.531 -11.164 -0.95 1 95.56 191 PHE B O 1
ATOM 3482 N N . PHE B 1 192 ? -16.547 -11.859 -3.08 1 93.19 192 PHE B N 1
ATOM 3483 C CA . PHE B 1 192 ? -17.766 -11.125 -3.377 1 93.19 192 PHE B CA 1
ATOM 3484 C C . PHE B 1 192 ? -18.859 -12.07 -3.836 1 93.19 192 PHE B C 1
ATOM 3486 O O . PHE B 1 192 ? -19.703 -11.703 -4.66 1 93.19 192 PHE B O 1
ATOM 3493 N N . GLY B 1 193 ? -18.828 -13.297 -3.305 1 88.75 193 GLY B N 1
ATOM 3494 C CA . GLY B 1 193 ? -19.938 -14.188 -3.613 1 88.75 193 GLY B CA 1
ATOM 3495 C C . GLY B 1 193 ? -19.5 -15.492 -4.246 1 88.75 193 GLY B C 1
ATOM 3496 O O . GLY B 1 193 ? -18.578 -16.141 -3.758 1 88.75 193 GLY B O 1
ATOM 3497 N N . ASN B 1 194 ? -20.234 -15.828 -5.359 1 90.81 194 ASN B N 1
ATOM 3498 C CA . ASN B 1 194 ? -20.078 -17.188 -5.855 1 90.81 194 ASN B CA 1
ATOM 3499 C C . ASN B 1 194 ? -19.203 -17.234 -7.105 1 90.81 194 ASN B C 1
ATOM 3501 O O . ASN B 1 194 ? -18.906 -18.312 -7.621 1 90.81 194 ASN B O 1
ATOM 3505 N N . THR B 1 195 ? -18.766 -16.109 -7.539 1 94 195 THR B N 1
ATOM 3506 C CA . THR B 1 195 ? -17.891 -16.047 -8.703 1 94 195 THR B CA 1
ATOM 3507 C C . THR B 1 195 ? -16.594 -15.336 -8.375 1 94 195 THR B C 1
ATOM 3509 O O . THR B 1 195 ? -16.609 -14.297 -7.715 1 94 195 THR B O 1
ATOM 3512 N N . PRO B 1 196 ? -15.531 -15.922 -8.82 1 97 196 PRO B N 1
ATOM 3513 C CA . PRO B 1 196 ? -14.258 -15.266 -8.531 1 97 196 PRO B CA 1
ATOM 3514 C C . PRO B 1 196 ? -14.055 -13.992 -9.352 1 97 196 PRO B C 1
ATOM 3516 O O . PRO B 1 196 ? -14.531 -13.891 -10.484 1 97 196 PRO B O 1
ATOM 3519 N N . THR B 1 197 ? -13.438 -13.047 -8.805 1 97.44 197 THR B N 1
ATOM 3520 C CA . THR B 1 197 ? -13.211 -11.742 -9.406 1 97.44 197 THR B CA 1
ATOM 3521 C C . THR B 1 197 ? -11.727 -11.367 -9.352 1 97.44 197 THR B C 1
ATOM 3523 O O . THR B 1 197 ? -10.883 -12.211 -9.039 1 97.44 197 THR B O 1
ATOM 3526 N N . THR B 1 198 ? -11.398 -10.125 -9.703 1 97.69 198 THR B N 1
ATOM 3527 C CA . THR B 1 198 ? -10.039 -9.602 -9.68 1 97.69 198 THR B CA 1
ATOM 3528 C C . THR B 1 198 ? -9.422 -9.773 -8.297 1 97.69 198 THR B C 1
ATOM 3530 O O . THR B 1 198 ? -8.258 -10.172 -8.172 1 97.69 198 THR B O 1
ATOM 3533 N N . LEU B 1 199 ? -10.211 -9.508 -7.309 1 97.69 199 LEU B N 1
ATOM 3534 C CA . LEU B 1 199 ? -9.695 -9.609 -5.949 1 97.69 199 LEU B CA 1
ATOM 3535 C C . LEU B 1 199 ? -9.258 -11.039 -5.645 1 97.69 199 LEU B C 1
ATOM 3537 O O . LEU B 1 199 ? -8.188 -11.258 -5.07 1 97.69 199 LEU B O 1
ATOM 3541 N N . ASP B 1 200 ? -10.016 -11.984 -6.047 1 98.44 200 ASP B N 1
ATOM 3542 C CA . ASP B 1 200 ? -9.688 -13.391 -5.824 1 98.44 200 ASP B CA 1
ATOM 3543 C C . ASP B 1 200 ? -8.398 -13.773 -6.547 1 98.44 200 ASP B C 1
ATOM 3545 O O . ASP B 1 200 ? -7.602 -14.562 -6.027 1 98.44 200 ASP B O 1
ATOM 3549 N N . ALA B 1 201 ? -8.234 -13.258 -7.734 1 98.38 201 ALA B N 1
ATOM 3550 C CA . ALA B 1 201 ? -7.023 -13.547 -8.492 1 98.38 201 ALA B CA 1
ATOM 3551 C C . ALA B 1 201 ? -5.785 -13.031 -7.766 1 98.38 201 ALA B C 1
ATOM 3553 O O . ALA B 1 201 ? -4.777 -13.734 -7.668 1 98.38 201 ALA B O 1
ATOM 3554 N N . PHE B 1 202 ? -5.91 -11.836 -7.227 1 98.25 202 PHE B N 1
ATOM 3555 C CA . PHE B 1 202 ? -4.781 -11.25 -6.52 1 98.25 202 PHE B CA 1
ATOM 3556 C C . PHE B 1 202 ? -4.5 -12.008 -5.223 1 98.25 202 PHE B C 1
ATOM 3558 O O . PHE B 1 202 ? -3.348 -12.305 -4.91 1 98.25 202 PHE B O 1
ATOM 3565 N N . VAL B 1 203 ? -5.539 -12.281 -4.484 1 98.44 203 VAL B N 1
ATOM 3566 C CA . VAL B 1 203 ? -5.359 -12.992 -3.223 1 98.44 203 VAL B CA 1
ATOM 3567 C C . VAL B 1 203 ? -4.742 -14.359 -3.486 1 98.44 203 VAL B C 1
ATOM 3569 O O . VAL B 1 203 ? -3.77 -14.75 -2.834 1 98.44 203 VAL B O 1
ATOM 3572 N N . PHE B 1 204 ? -5.309 -15.062 -4.465 1 98.38 204 PHE B N 1
ATOM 3573 C CA . PHE B 1 204 ? -4.789 -16.375 -4.832 1 98.38 204 PHE B CA 1
ATOM 3574 C C . PHE B 1 204 ? -3.328 -16.281 -5.25 1 98.38 204 PHE B C 1
ATOM 3576 O O . PHE B 1 204 ? -2.504 -17.094 -4.824 1 98.38 204 PHE B O 1
ATOM 3583 N N . GLY B 1 205 ? -2.992 -15.352 -6.074 1 97.94 205 GLY B N 1
ATOM 3584 C CA . GLY B 1 205 ? -1.636 -15.195 -6.574 1 97.94 205 GLY B CA 1
ATOM 3585 C C . GLY B 1 205 ? -0.611 -15.008 -5.469 1 97.94 205 GLY B C 1
ATOM 3586 O O . GLY B 1 205 ? 0.495 -15.547 -5.547 1 97.94 205 GLY B O 1
ATOM 3587 N N . PHE B 1 206 ? -0.973 -14.289 -4.426 1 96.81 206 PHE B N 1
ATOM 3588 C CA . PHE B 1 206 ? -0.043 -13.984 -3.344 1 96.81 206 PHE B CA 1
ATOM 3589 C C . PHE B 1 206 ? -0.014 -15.117 -2.324 1 96.81 206 PHE B C 1
ATOM 3591 O O . PHE B 1 206 ? 1.024 -15.391 -1.717 1 96.81 206 PHE B O 1
ATOM 3598 N N . LEU B 1 207 ? -1.099 -15.805 -2.158 1 98 207 LEU B N 1
ATOM 3599 C CA . LEU B 1 207 ? -1.207 -16.781 -1.084 1 98 207 LEU B CA 1
ATOM 3600 C C . LEU B 1 207 ? -0.725 -18.156 -1.548 1 98 207 LEU B C 1
ATOM 3602 O O . LEU B 1 207 ? -0.113 -18.891 -0.776 1 98 207 LEU B O 1
ATOM 3606 N N . ALA B 1 208 ? -1.001 -18.484 -2.779 1 97.62 208 ALA B N 1
ATOM 3607 C CA . ALA B 1 208 ? -0.771 -19.844 -3.26 1 97.62 208 ALA B CA 1
ATOM 3608 C C . ALA B 1 208 ? 0.702 -20.219 -3.143 1 97.62 208 ALA B C 1
ATOM 3610 O O . ALA B 1 208 ? 1.034 -21.281 -2.611 1 97.62 208 ALA B O 1
ATOM 3611 N N . PRO B 1 209 ? 1.601 -19.375 -3.637 1 96.5 209 PRO B N 1
ATOM 3612 C CA . PRO B 1 209 ? 3.01 -19.734 -3.469 1 96.5 209 PRO B CA 1
ATOM 3613 C C . PRO B 1 209 ? 3.42 -19.844 -2.002 1 96.5 209 PRO B C 1
ATOM 3615 O O . PRO B 1 209 ? 4.184 -20.734 -1.637 1 96.5 209 PRO B O 1
ATOM 3618 N N . LEU B 1 210 ? 2.943 -18.922 -1.198 1 96 210 LEU B N 1
ATOM 3619 C CA . LEU B 1 210 ? 3.238 -18.953 0.23 1 96 210 LEU B CA 1
ATOM 3620 C C . LEU B 1 210 ? 2.705 -20.234 0.867 1 96 210 LEU B C 1
ATOM 3622 O O . LEU B 1 210 ? 3.326 -20.781 1.779 1 96 210 LEU B O 1
ATOM 3626 N N . TYR B 1 211 ? 1.615 -20.672 0.393 1 96.5 211 TYR B N 1
ATOM 3627 C CA . TYR B 1 211 ? 0.888 -21.828 0.916 1 96.5 211 TYR B CA 1
ATOM 3628 C C . TYR B 1 211 ? 1.552 -23.125 0.488 1 96.5 211 TYR B C 1
ATOM 3630 O O . TYR B 1 211 ? 1.707 -24.047 1.296 1 96.5 211 TYR B O 1
ATOM 3638 N N . LYS B 1 212 ? 2.014 -23.188 -0.738 1 96.19 212 LYS B N 1
ATOM 3639 C CA . LYS B 1 212 ? 2.324 -24.484 -1.332 1 96.19 212 LYS B CA 1
ATOM 3640 C C . LYS B 1 212 ? 3.828 -24.734 -1.343 1 96.19 212 LYS B C 1
ATOM 3642 O O . LYS B 1 212 ? 4.27 -25.875 -1.256 1 96.19 212 LYS B O 1
ATOM 3647 N N . VAL B 1 213 ? 4.645 -23.719 -1.473 1 94.94 213 VAL B N 1
ATOM 3648 C CA . VAL B 1 213 ? 6.086 -23.891 -1.572 1 94.94 213 VAL B CA 1
ATOM 3649 C C . VAL B 1 213 ? 6.625 -24.469 -0.265 1 94.94 213 VAL B C 1
ATOM 3651 O O . VAL B 1 213 ? 6.219 -24.062 0.82 1 94.94 213 VAL B O 1
ATOM 3654 N N . ARG B 1 214 ? 7.539 -25.359 -0.325 1 93.25 214 ARG B N 1
ATOM 3655 C CA . ARG B 1 214 ? 8.117 -26 0.848 1 93.25 214 ARG B CA 1
ATOM 3656 C C . ARG B 1 214 ? 9.336 -25.234 1.351 1 93.25 214 ARG B C 1
ATOM 3658 O O . ARG B 1 214 ? 10.469 -25.578 1.021 1 93.25 214 ARG B O 1
ATOM 3665 N N . PHE B 1 215 ? 9.078 -24.297 2.229 1 93.62 215 PHE B N 1
ATOM 3666 C CA . PHE B 1 215 ? 10.148 -23.469 2.775 1 93.62 215 PHE B CA 1
ATOM 3667 C C . PHE B 1 215 ? 10.734 -24.109 4.027 1 93.62 215 PHE B C 1
ATOM 3669 O O . PHE B 1 215 ? 10.016 -24.734 4.812 1 93.62 215 PHE B O 1
ATOM 3676 N N . PRO B 1 216 ? 12.016 -23.984 4.227 1 91.31 216 PRO B N 1
ATOM 3677 C CA . PRO B 1 216 ? 12.586 -24.391 5.516 1 91.31 216 PRO B CA 1
ATOM 3678 C C . PRO B 1 216 ? 12.133 -23.484 6.664 1 91.31 216 PRO B C 1
ATOM 3680 O O . PRO B 1 216 ? 11.859 -23.984 7.766 1 91.31 216 PRO B O 1
ATOM 3683 N N . LYS B 1 217 ? 12.117 -22.188 6.426 1 86.62 217 LYS B N 1
ATOM 3684 C CA . LYS B 1 217 ? 11.594 -21.234 7.402 1 86.62 217 LYS B CA 1
ATOM 3685 C C . LYS B 1 217 ? 10.148 -20.859 7.086 1 86.62 217 LYS B C 1
ATOM 3687 O O . LYS B 1 217 ? 9.875 -20.219 6.07 1 86.62 217 LYS B O 1
ATOM 3692 N N . VAL B 1 218 ? 9.32 -21.141 8.062 1 84.75 218 VAL B N 1
ATOM 3693 C CA . VAL B 1 218 ? 7.914 -21.203 7.668 1 84.75 218 VAL B CA 1
ATOM 3694 C C . VAL B 1 218 ? 7.082 -20.312 8.586 1 84.75 218 VAL B C 1
ATOM 3696 O O . VAL B 1 218 ? 5.91 -20.594 8.844 1 84.75 218 VAL B O 1
ATOM 3699 N N . GLN B 1 219 ? 7.547 -19.234 9.039 1 90.06 219 GLN B N 1
ATOM 3700 C CA . GLN B 1 219 ? 6.789 -18.422 9.992 1 90.06 219 GLN B CA 1
ATOM 3701 C C . GLN B 1 219 ? 5.469 -17.953 9.398 1 90.06 219 GLN B C 1
ATOM 3703 O O . GLN B 1 219 ? 4.398 -18.219 9.945 1 90.06 219 GLN B O 1
ATOM 3708 N N . LEU B 1 220 ? 5.516 -17.328 8.281 1 94.81 220 LEU B N 1
ATOM 3709 C CA . LEU B 1 220 ? 4.316 -16.797 7.641 1 94.81 220 LEU B CA 1
ATOM 3710 C C . LEU B 1 220 ? 3.461 -17.922 7.074 1 94.81 220 LEU B C 1
ATOM 3712 O O . LEU B 1 220 ? 2.23 -17.891 7.16 1 94.81 220 LEU B O 1
ATOM 3716 N N . GLN B 1 221 ? 4.102 -18.906 6.559 1 95.81 221 GLN B N 1
ATOM 3717 C CA . GLN B 1 221 ? 3.404 -20.062 5.992 1 95.81 221 GLN B CA 1
ATOM 3718 C C . GLN B 1 221 ? 2.611 -20.797 7.059 1 95.81 221 GLN B C 1
ATOM 3720 O O . GLN B 1 221 ? 1.478 -21.219 6.82 1 95.81 221 GLN B O 1
ATOM 3725 N N . GLU B 1 222 ? 3.193 -20.984 8.18 1 95.88 222 GLU B N 1
ATOM 3726 C CA . GLU B 1 222 ? 2.518 -21.656 9.281 1 95.88 222 GLU B CA 1
ATOM 3727 C C . GLU B 1 222 ? 1.27 -20.906 9.719 1 95.88 222 GLU B C 1
ATOM 3729 O O . GLU B 1 222 ? 0.242 -21.5 10.031 1 95.88 222 GLU B O 1
ATOM 3734 N N . HIS B 1 223 ? 1.427 -19.609 9.805 1 97.38 223 HIS B N 1
ATOM 3735 C CA . HIS B 1 223 ? 0.267 -18.797 10.148 1 97.38 223 HIS B CA 1
ATOM 3736 C C . HIS B 1 223 ? -0.847 -18.953 9.125 1 97.38 223 HIS B C 1
ATOM 3738 O O . HIS B 1 223 ? -2.014 -19.125 9.484 1 97.38 223 HIS B O 1
ATOM 3744 N N . LEU B 1 224 ? -0.492 -18.906 7.855 1 97.56 224 LEU B N 1
ATOM 3745 C CA . LEU B 1 224 ? -1.459 -19.078 6.777 1 97.56 224 LEU B CA 1
ATOM 3746 C C . LEU B 1 224 ? -2.154 -20.422 6.867 1 97.56 224 LEU B C 1
ATOM 3748 O O . LEU B 1 224 ? -3.371 -20.516 6.691 1 97.56 224 LEU B O 1
ATOM 3752 N N . LYS B 1 225 ? -1.438 -21.422 7.188 1 96.69 225 LYS B N 1
ATOM 3753 C CA . LYS B 1 225 ? -1.969 -22.781 7.238 1 96.69 225 LYS B CA 1
ATOM 3754 C C . LYS B 1 225 ? -2.959 -22.938 8.391 1 96.69 225 LYS B C 1
ATOM 3756 O O . LYS B 1 225 ? -3.758 -23.875 8.398 1 96.69 225 LYS B O 1
ATOM 3761 N N . GLN B 1 226 ? -2.879 -22.094 9.352 1 96.81 226 GLN B N 1
ATOM 3762 C CA . GLN B 1 226 ? -3.832 -22.109 10.461 1 96.81 226 GLN B CA 1
ATOM 3763 C C . GLN B 1 226 ? -5.168 -21.5 10.047 1 96.81 226 GLN B C 1
ATOM 3765 O O . GLN B 1 226 ? -6.168 -21.641 10.742 1 96.81 226 GLN B O 1
ATOM 3770 N N . LEU B 1 227 ? -5.172 -20.781 9.016 1 97.62 227 LEU B N 1
ATOM 3771 C CA . LEU B 1 227 ? -6.391 -20.188 8.477 1 97.62 227 LEU B CA 1
ATOM 3772 C C . LEU B 1 227 ? -7.008 -21.078 7.414 1 97.62 227 LEU B C 1
ATOM 3774 O O . LEU B 1 227 ? -6.809 -20.859 6.215 1 97.62 227 LEU B O 1
ATOM 3778 N N . SER B 1 228 ? -7.832 -21.938 7.809 1 97.31 228 SER B N 1
ATOM 3779 C CA . SER B 1 228 ? -8.328 -23.047 6.988 1 97.31 228 SER B CA 1
ATOM 3780 C C . SER B 1 228 ? -9.141 -22.531 5.801 1 97.31 228 SER B C 1
ATOM 3782 O O . SER B 1 228 ? -9.125 -23.125 4.727 1 97.31 228 SER B O 1
ATOM 3784 N N . ASN B 1 229 ? -9.836 -21.469 6.031 1 97 229 ASN B N 1
ATOM 3785 C CA . ASN B 1 229 ? -10.664 -20.969 4.938 1 97 229 ASN B CA 1
ATOM 3786 C C . ASN B 1 229 ? -9.805 -20.422 3.797 1 97 229 ASN B C 1
ATOM 3788 O O . ASN B 1 229 ? -10.148 -20.594 2.625 1 97 229 ASN B O 1
ATOM 3792 N N . LEU B 1 230 ? -8.711 -19.797 4.094 1 97.88 230 LEU B N 1
ATOM 3793 C CA . LEU B 1 230 ? -7.812 -19.297 3.055 1 97.88 230 LEU B CA 1
ATOM 3794 C C . LEU B 1 230 ? -7.129 -20.453 2.332 1 97.88 230 LEU B C 1
ATOM 3796 O O . LEU B 1 230 ? -6.91 -20.391 1.12 1 97.88 230 LEU B O 1
ATOM 3800 N N . CYS B 1 231 ? -6.758 -21.516 3.072 1 97.62 231 CYS B N 1
ATOM 3801 C CA . CYS B 1 231 ? -6.176 -22.703 2.459 1 97.62 231 CYS B CA 1
ATOM 3802 C C . CYS B 1 231 ? -7.168 -23.359 1.511 1 97.62 231 CYS B C 1
ATOM 3804 O O . CYS B 1 231 ? -6.812 -23.719 0.387 1 97.62 231 CYS B O 1
ATOM 3806 N N . ARG B 1 232 ? -8.344 -23.5 1.961 1 97.06 232 ARG B N 1
ATOM 3807 C CA . ARG B 1 232 ? -9.398 -24.078 1.123 1 97.06 232 ARG B CA 1
ATOM 3808 C C . ARG B 1 232 ? -9.625 -23.219 -0.121 1 97.06 232 ARG B C 1
ATOM 3810 O O . ARG B 1 232 ? -9.836 -23.75 -1.214 1 97.06 232 ARG B O 1
ATOM 3817 N N . PHE B 1 233 ? -9.672 -21.969 0.112 1 97.69 233 PHE B N 1
ATOM 3818 C CA . PHE B 1 233 ? -9.812 -21 -0.98 1 97.69 233 PHE B CA 1
ATOM 3819 C C . PHE B 1 233 ? -8.781 -21.266 -2.068 1 97.69 233 PHE B C 1
ATOM 3821 O O . PHE B 1 233 ? -9.117 -21.344 -3.25 1 97.69 233 PHE B O 1
ATOM 3828 N N . CYS B 1 234 ? -7.484 -21.406 -1.706 1 97.69 234 CYS B N 1
ATOM 3829 C CA . CYS B 1 234 ? -6.406 -21.672 -2.652 1 97.69 234 CYS B CA 1
ATOM 3830 C C . CYS B 1 234 ? -6.59 -23.031 -3.312 1 97.69 234 CYS B C 1
ATOM 3832 O O . CYS B 1 234 ? -6.457 -23.156 -4.531 1 97.69 234 CYS B O 1
ATOM 3834 N N . ASP B 1 235 ? -6.926 -24 -2.541 1 96.69 235 ASP B N 1
ATOM 3835 C CA . ASP B 1 235 ? -7.105 -25.359 -3.062 1 96.69 235 ASP B CA 1
ATOM 3836 C C . ASP B 1 235 ? -8.273 -25.406 -4.051 1 96.69 235 ASP B C 1
ATOM 3838 O O . ASP B 1 235 ? -8.195 -26.094 -5.066 1 96.69 235 ASP B O 1
ATOM 3842 N N . ASP B 1 236 ? -9.32 -24.734 -3.705 1 95.69 236 ASP B N 1
ATOM 3843 C CA . ASP B 1 236 ? -10.484 -24.688 -4.578 1 95.69 236 ASP B CA 1
ATOM 3844 C C . ASP B 1 236 ? -10.141 -24.078 -5.934 1 95.69 236 ASP B C 1
ATOM 3846 O O . ASP B 1 236 ? -10.594 -24.562 -6.973 1 95.69 236 ASP B O 1
ATOM 3850 N N . ILE B 1 237 ? -9.406 -23.062 -5.93 1 96.56 237 ILE B N 1
ATOM 3851 C CA . ILE B 1 237 ? -9.039 -22.391 -7.176 1 96.56 237 ILE B CA 1
ATOM 3852 C C . ILE B 1 237 ? -8.094 -23.281 -7.977 1 96.56 237 ILE B C 1
ATOM 3854 O O . ILE B 1 237 ? -8.25 -23.438 -9.188 1 96.56 237 ILE B O 1
ATOM 3858 N N . LEU B 1 238 ? -7.113 -23.875 -7.324 1 96.12 238 LEU B N 1
ATOM 3859 C CA . LEU B 1 238 ? -6.18 -24.781 -7.992 1 96.12 238 LEU B CA 1
ATOM 3860 C C . LEU B 1 238 ? -6.918 -25.969 -8.602 1 96.12 238 LEU B C 1
ATOM 3862 O O . LEU B 1 238 ? -6.66 -26.344 -9.75 1 96.12 238 LEU B O 1
ATOM 3866 N N . GLY B 1 239 ? -7.797 -26.578 -7.855 1 94.06 239 GLY B N 1
ATOM 3867 C CA . GLY B 1 239 ? -8.555 -27.719 -8.32 1 94.06 239 GLY B CA 1
ATOM 3868 C C . GLY B 1 239 ? -9.586 -27.359 -9.383 1 94.06 239 GLY B C 1
ATOM 3869 O O . GLY B 1 239 ? -9.766 -28.109 -10.352 1 94.06 239 GLY B O 1
ATOM 3870 N N . GLY B 1 240 ? -10.234 -26.297 -9.227 1 93.25 240 GLY B N 1
ATOM 3871 C CA . GLY B 1 240 ? -11.336 -25.906 -10.094 1 93.25 240 GLY B CA 1
ATOM 3872 C C . GLY B 1 240 ? -10.883 -25.297 -11.406 1 93.25 240 GLY B C 1
ATOM 3873 O O . GLY B 1 240 ? -11.555 -25.438 -12.43 1 93.25 240 GLY B O 1
ATOM 3874 N N . TYR B 1 241 ? -9.719 -24.656 -11.375 1 93.94 241 TYR B N 1
ATOM 3875 C CA . TYR B 1 241 ? -9.375 -23.859 -12.555 1 93.94 241 TYR B CA 1
ATOM 3876 C C . TYR B 1 241 ? -8.062 -24.328 -13.164 1 93.94 241 TYR B C 1
ATOM 3878 O O . TYR B 1 241 ? -7.754 -24.016 -14.32 1 93.94 241 TYR B O 1
ATOM 3886 N N . PHE B 1 242 ? -7.234 -25 -12.508 1 91.88 242 PHE B N 1
ATOM 3887 C CA . PHE B 1 242 ? -5.918 -25.344 -13.039 1 91.88 242 PHE B CA 1
ATOM 3888 C C . PHE B 1 242 ? -5.73 -26.844 -13.102 1 91.88 242 PHE B C 1
ATOM 3890 O O . PHE B 1 242 ? -4.789 -27.344 -13.727 1 91.88 242 PHE B O 1
ATOM 3897 N N . THR B 1 243 ? -6.309 -27.625 -12.352 1 77.12 243 THR B N 1
ATOM 3898 C CA . THR B 1 243 ? -6.172 -29.078 -12.461 1 77.12 243 THR B CA 1
ATOM 3899 C C . THR B 1 243 ? -6.887 -29.594 -13.703 1 77.12 243 THR B C 1
ATOM 3901 O O . THR B 1 243 ? -7.957 -29.109 -14.062 1 77.12 243 THR B O 1
ATOM 3904 N N . TYR B 1 244 ? -6.211 -29.703 -14.906 1 54.34 244 TYR B N 1
ATOM 3905 C CA . TYR B 1 244 ? -6.625 -30.359 -16.141 1 54.34 244 TYR B CA 1
ATOM 3906 C C . TYR B 1 244 ? -7.562 -31.531 -15.836 1 54.34 244 TYR B C 1
ATOM 3908 O O . TYR B 1 244 ? -7.32 -32.312 -14.906 1 54.34 244 TYR B O 1
ATOM 3916 N N . ASN B 1 245 ? -8.82 -31.312 -15.914 1 42.66 245 ASN B N 1
ATOM 3917 C CA . ASN B 1 245 ? -9.539 -32.531 -16.234 1 42.66 245 ASN B CA 1
ATOM 3918 C C . ASN B 1 245 ? -8.781 -33.375 -17.25 1 42.66 245 ASN B C 1
ATOM 3920 O O . ASN B 1 245 ? -8.43 -32.906 -18.328 1 42.66 245 ASN B O 1
ATOM 3924 N N . ILE B 1 246 ? -7.941 -34.25 -17 1 34.84 246 ILE B N 1
ATOM 3925 C CA . ILE B 1 246 ? -7.445 -35.344 -17.859 1 34.84 246 ILE B CA 1
ATOM 3926 C C . ILE B 1 246 ? -8.469 -35.625 -18.938 1 34.84 246 ILE B C 1
ATOM 3928 O O . ILE B 1 246 ? -8.195 -36.406 -19.859 1 34.84 246 ILE B O 1
ATOM 3932 N N . THR B 1 247 ? -9.789 -35.344 -18.938 1 33.59 247 THR B N 1
ATOM 3933 C CA . THR B 1 247 ? -10.578 -35.969 -19.984 1 33.59 247 THR B CA 1
ATOM 3934 C C . THR B 1 247 ? -10.328 -35.281 -21.328 1 33.59 247 THR B C 1
ATOM 3936 O O . THR B 1 247 ? -10.82 -35.75 -22.359 1 33.59 247 THR B O 1
ATOM 3939 N N . ASP B 1 248 ? -9.984 -34.094 -21.453 1 31.7 248 ASP B N 1
ATOM 3940 C CA . ASP B 1 248 ? -9.945 -33.75 -22.875 1 31.7 248 ASP B CA 1
ATOM 3941 C C . ASP B 1 248 ? -8.664 -34.281 -23.531 1 31.7 248 ASP B C 1
ATOM 3943 O O . ASP B 1 248 ? -8.305 -33.844 -24.625 1 31.7 248 ASP B O 1
ATOM 3947 N N . GLY B 1 249 ? -7.945 -35.219 -23 1 23.61 249 GLY B N 1
ATOM 3948 C CA . GLY B 1 249 ? -7.48 -36.125 -24.047 1 23.61 249 GLY B CA 1
ATOM 3949 C C . GLY B 1 249 ? -8.609 -36.75 -24.844 1 23.61 249 GLY B C 1
ATOM 3950 O O . GLY B 1 249 ? -9.734 -36.875 -24.359 1 23.61 249 GLY B O 1
#

Foldseek 3Di:
DFAAKEKEAAADDLLDRHLALLQQLQQLLCLLLVHGYHYDHQAQVDDDPVAPQPTWIDGDPDIDGTNVRSQVVCVVVVSANCVPPDPVRVVVLVVLLVLCVQQAVLLLLCQCQPPPQNPVPPNLVVQLNGYHPPCSVPRSVVSSVVSLVVQCVRQVDPPNPDPVSSNVRSLVSNLVSLVVVLVQCPQALENVHPGHHSSLSNLLSRVVSLQRPDGPDNSSNVSNVVSPSSVVSNVCSSVVRPPPPVPVD/DFAAKEKEAAADDLLDRHLALLQQLQQLLCLLLVHGYHYDHQAQVDDDVVAPQPTWIDGDPDIDGTNVRSQVVCVVVVSANCVPPDPVRVVVLVVLLVLCVQQAVLLLLCQCQVPPQNPVPPNLVVQLNGYHPPCSVPRSVVSSVVSLVVQCVRQVDPPNPDPVSSNVRSLVSNLVSLVVVLVQCPQALENVHPGHHSSLSNLLSRVVSLQRPDGPDNSSNVSNVVSPSSVVSNVCSSVVRPPPPVPVD

Nearest PDB structures (foldseek):
  7vku-assembly1_C  TM=7.459E-01  e=4.695E-07  Saccharomyces cerevisiae S288C
  7btw-assembly1_C  TM=7.033E-01  e=1.134E-06  Saccharomyces cerevisiae
  3tou-assembly1_B  TM=6.661E-01  e=5.269E-05  Ralstonia solanacearum
  3gx0-assembly1_A-2  TM=6.673E-01  e=1.034E-04  Escherichia coli K-12
  4mk3-assembly1_A-2  TM=6.385E-01  e=7.980E-05  Cupriavidus metallidurans CH34

Secondary structure (DSSP, 8-state):
----EEEEE----TT-S-SSHHHHHHHHHHHHHT--EEEEE--TT---TT-----EEEETTEEEESHHHHHHHHHHTT--TTTT--HHHHHHHHHHHHHIIIIIHHHHHIIIIISHHHIIIIIHHHHHTTSPTTGGGTHHHHHHHHHHHHHHHHH--TT--SHHHHHHHHHHHHHHHHHHHHHHHTT-SBTTBSS--HHHHHHHHHHHHHHHS--S--HHHHHHHT-HHHHHHHHHHIIIIIS--GGG-/-----EEEE----TT-S-SSHHHHHHHHHHHHHT---EEEE--TT---TT-----EEEETTEEEESHHHHHHHHHHTT--TTTT--HHHHHHHHHHHHHIIIIIHHHHHIIIIISHHHIIIIIHHHHHTTSPTTGGGTHHHHHHHHHHHHHHHHH--TT--SHHHHHHHHHHHHHHHHHHHHHHHTT-SBTTBSS--HHHHHHHHHHHHHHHS--S--HHHHHHHT-HHHHHHHHHHIIIIIS--GGG-

Organism: NCBI:txid1415580

InterPro domains:
  IPR017410 Mitochondrial outer membrane transport complex protein Metaxin 1/3 [PIRSF038150] (1-244)
  IPR019564 Mitochondrial outer membrane transport complex Sam37/metaxin, N-terminal domain [PF10568] (23-143)
  IPR033468 Metaxin, glutathione S-transferase domain [PF17171] (174-237)
  IPR036282 Glutathione S-transferase, C-terminal domain superfamily [SSF47616] (164-238)
  IPR040079 Glutathione transferase family [SFLDS00019] (5-241)
  IPR050931 Mitochondrial Protein Transport Metaxin [PTHR12289] (4-243)